Protein AF-0000000067927092 (afdb_homodimer)

Secondary structure (DSSP, 8-state):
--EEEEEEEEE-STTHHHHHHHHGGGGGGGGGG-EEEE-SS-EEEES-HHHHHHHHHHHHHHHHTT-S-EEEEEEEEE--TTS---GGG--SSSS-----HHHHHHHHHHHHHHSPP-S-EEEEEEEEEEES-TTHHHHHHHHHHHHHHSS-EEEEETTEEEEEEEHHHHHHHHHHHHHHSS-TTSEEEEEEEEEES-SS--/--EEEEEEEEE-STTHHHHHHHHGGGGGGGGGG-EEEE-SS-EEEES-HHHHHHHHHHHHHHHHTT-S-EEEEEEEEE--TTS---GGG--SSSS-----HHHHHHHHHHHHHHSPP-S-EEEEEEEEEEES-TTHHHHHHHHHHHHHHSS-EEEEETTEEEEEEEHHHHHHHHHHHHHHSS-TTSEEEEEEEEEES-SS--

Foldseek 3Di:
DKKKKWKDKDFPDPVVVCLQVQLQVLLVVLPVLWDWDDDDGTIMTIAALVSHLSSQLSSQLSSCVVLTKMKMKMKIKDLDVVDDDDPSHDDPLFQDDQDPLVVLLVVLLVQLVPFDFPPFKKKKKKAKDADDDPCQVVLVVSLVVSLVNLVFFDADDVRITMGIDGSRSVSSSVSSNQRRGYDRNTMMMMIMMMIGNDPPDD/DWKKKWKDKDFPDPVVVCLQVQLQVLLVVVPVLWDWDDDPGTIMTIAALVSHLSNQLSSQLSSCVVLTKMKMKMKIKDLDVVDDDDPSHDDPLFQDDDDPLVVLLVVLLVQLVPFDFPPFKKKKKKAKDADDDPCQVVLVVSLVVSLVNLVFFDADDVRITMGIDGSRSVSSSVSSNQRRGYHRNTMMMMIMMMIGNDPPDD

Nearest PDB structures (foldseek):
  1sbr-assembly1_A  TM=8.339E-01  e=2.655E-17  Bacillus subtilis
  1s99-assembly1_A  TM=8.347E-01  e=4.820E-17  Bacillus subtilis
  1s99-assembly1_B  TM=8.500E-01  e=1.046E-16  Bacillus subtilis
  1s7h-assembly2_D  TM=8.290E-01  e=5.116E-17  Bacillus subtilis
  1s7h-assembly1_B  TM=8.425E-01  e=2.016E-16  Bacillus subtilis

Solvent-accessible surface area (backbone atoms only — not comparable to full-atom values): 20952 Å² total; per-residue (Å²): 88,28,30,34,30,38,35,37,76,49,39,33,24,71,60,29,66,60,43,52,61,67,12,53,65,48,38,58,91,44,52,93,56,39,49,77,49,73,62,91,76,36,32,37,40,34,14,19,67,88,51,49,40,56,38,52,45,41,27,48,53,48,36,39,67,73,61,42,31,26,35,41,40,33,45,33,40,29,31,48,86,91,48,68,71,39,83,64,15,58,50,82,71,47,55,52,77,89,64,59,66,71,56,45,42,51,52,40,44,50,54,25,72,67,42,63,79,67,86,39,66,30,42,31,39,36,33,79,46,74,47,94,56,93,64,47,62,61,33,51,52,50,42,50,55,40,41,69,67,55,78,28,53,68,46,83,48,90,86,31,37,33,33,39,41,39,43,32,38,49,42,38,45,53,44,38,51,65,50,66,39,53,60,56,82,29,30,39,36,36,44,37,40,37,38,27,57,60,83,65,80,127,90,28,29,34,31,39,34,36,79,48,40,32,24,71,59,29,65,57,44,52,60,67,12,53,64,50,37,57,92,44,51,91,56,37,48,77,48,75,62,93,78,36,31,37,40,35,14,20,66,89,52,48,38,58,38,52,43,42,28,48,54,48,36,38,68,72,60,41,31,26,34,42,40,34,45,33,41,29,31,48,86,90,48,68,70,39,81,63,17,60,51,83,71,48,56,52,77,90,63,59,65,71,57,45,41,51,52,40,46,51,53,25,71,67,42,62,80,66,85,40,65,30,40,34,38,36,34,80,46,73,47,95,57,93,66,49,61,61,33,51,51,50,41,50,55,40,41,69,68,57,78,27,54,67,47,84,48,90,86,32,37,32,33,39,42,41,42,32,38,50,40,41,46,53,45,38,49,64,50,65,39,53,60,55,82,30,31,38,37,35,44,38,40,38,38,28,57,61,83,66,80,126

Sequence (404 aa):
MFSGAQISLYPMADDFVGVILGALGALDPYRDRLRIETDDISTLLVGPPEVLFPAMRDLFVAAAKSGNHCVLSAAVSRGCPGEPDDPICRSDEIGGPAIPLEERKAAALSAVHATPSTSQAVAAQFSLYVMGTGDHMDEIYGCIDFLKQSGVFERSKHFCTKLRGDAGAVFATLNEAFCRFGPGAGHVTLDITISANSPTAVMFSGAQISLYPMADDFVGVILGALGALDPYRDRLRIETDDISTLLVGPPEVLFPAMRDLFVAAAKSGNHCVLSAAVSRGCPGEPDDPICRSDEIGGPAIPLEERKAAALSAVHATPSTSQAVAAQFSLYVMGTGDHMDEIYGCIDFLKQSGVFERSKHFCTKLRGDAGAVFATLNEAFCRFGPGAGHVTLDITISANSPTAV

Radius of gyration: 20.02 Å; Cα contacts (8 Å, |Δi|>4): 850; chains: 2; bounding box: 49×54×50 Å

pLDDT: mean 91.64, std 10.28, range [43.06, 98.81]

Organism: Mesorhizobium plurifarium (NCBI:txid69974)

InterPro domains:
  IPR011522 Thiamin/hydroxymethyl pyrimidine-binding YkoF, putative [PF07615] (4-83)
  IPR011522 Thiamin/hydroxymethyl pyrimidine-binding YkoF, putative [PF07615] (122-200)
  IPR015835 Hydroxymethyl pyrimidine (HMP)/thiamine binding protein [PIRSF021331] (1-202)
  IPR029756 MTH1187/YkoF-like [G3DSA:3.30.70.930] (1-81)
  IPR029756 MTH1187/YkoF-like [G3DSA:3.30.70.930] (120-202)
  IPR029756 MTH1187/YkoF-like [SSF89957] (1-200)

Structure (mmCIF, N/CA/C/O backbone):
data_AF-0000000067927092-model_v1
#
loop_
_entity.id
_entity.type
_entity.pdbx_description
1 polymer 'Thiamin/hydroxymethyl pyrimidine-binding YkoF putative domain-containing protein'
#
loop_
_atom_site.group_PDB
_atom_site.id
_atom_site.type_symbol
_atom_site.label_atom_id
_atom_site.label_alt_id
_atom_site.label_comp_id
_atom_site.label_asym_id
_atom_site.label_entity_id
_atom_site.label_seq_id
_atom_site.pdbx_PDB_ins_code
_atom_site.Cartn_x
_atom_site.Cartn_y
_atom_site.Cartn_z
_atom_site.occupancy
_atom_site.B_iso_or_equiv
_atom_site.auth_seq_id
_atom_site.auth_comp_id
_atom_site.auth_asym_id
_atom_site.auth_atom_id
_atom_site.pdbx_PDB_model_num
ATOM 1 N N . MET A 1 1 ? -14.078 -7.996 -17.344 1 87.12 1 MET A N 1
ATOM 2 C CA . MET A 1 1 ? -13.82 -7.262 -16.109 1 87.12 1 MET A CA 1
ATOM 3 C C . MET A 1 1 ? -12.414 -6.684 -16.109 1 87.12 1 MET A C 1
ATOM 5 O O . MET A 1 1 ? -11.453 -7.367 -16.469 1 87.12 1 MET A O 1
ATOM 9 N N . PHE A 1 2 ? -12.297 -5.453 -15.758 1 91.94 2 PHE A N 1
ATOM 10 C CA . PHE A 1 2 ? -11.016 -4.762 -15.766 1 91.94 2 PHE A CA 1
ATOM 11 C C . PHE A 1 2 ? -10.172 -5.164 -14.562 1 91.94 2 PHE A C 1
ATOM 13 O O . PHE A 1 2 ? -10.672 -5.211 -13.438 1 91.94 2 PHE A O 1
ATOM 20 N N . SER A 1 3 ? -8.945 -5.551 -14.812 1 94.5 3 SER A N 1
ATOM 21 C CA . SER A 1 3 ? -8.016 -5.891 -13.742 1 94.5 3 SER A CA 1
ATOM 22 C C . SER A 1 3 ? -6.625 -5.324 -14.016 1 94.5 3 SER A C 1
ATOM 24 O O . SER A 1 3 ? -6.211 -5.219 -15.172 1 94.5 3 SER A O 1
ATOM 26 N N . GLY A 1 4 ? -5.953 -4.945 -12.977 1 96.75 4 GLY A N 1
ATOM 27 C CA . GLY A 1 4 ? -4.617 -4.391 -13.109 1 96.75 4 GLY A CA 1
ATOM 28 C C . GLY A 1 4 ? -3.918 -4.184 -11.781 1 96.75 4 GLY A C 1
ATOM 29 O O . GLY A 1 4 ? -4.43 -4.586 -10.734 1 96.75 4 GLY A O 1
ATOM 30 N N . ALA A 1 5 ? -2.693 -3.676 -11.914 1 97.62 5 ALA A N 1
ATOM 31 C CA . ALA A 1 5 ? -1.873 -3.424 -10.727 1 97.62 5 ALA A CA 1
ATOM 32 C C . ALA A 1 5 ? -1.011 -2.178 -10.914 1 97.62 5 ALA A C 1
ATOM 34 O O . ALA A 1 5 ? -0.451 -1.957 -11.992 1 97.62 5 ALA A O 1
ATOM 35 N N . GLN A 1 6 ? -1.008 -1.251 -9.969 1 97.88 6 GLN A N 1
ATOM 36 C CA . GLN A 1 6 ? 0.059 -0.267 -9.82 1 97.88 6 GLN A CA 1
ATOM 37 C C . GLN A 1 6 ? 1.226 -0.835 -9.016 1 97.88 6 GLN A C 1
ATOM 39 O O . GLN A 1 6 ? 1.066 -1.19 -7.848 1 97.88 6 GLN A O 1
ATOM 44 N N . ILE A 1 7 ? 2.449 -0.925 -9.633 1 98.06 7 ILE A N 1
ATOM 45 C CA . ILE A 1 7 ? 3.543 -1.585 -8.93 1 98.06 7 ILE A CA 1
ATOM 46 C C . ILE A 1 7 ? 4.742 -0.641 -8.836 1 98.06 7 ILE A C 1
ATOM 48 O O . ILE A 1 7 ? 4.926 0.224 -9.695 1 98.06 7 ILE A O 1
ATOM 52 N N . SER A 1 8 ? 5.496 -0.784 -7.812 1 97.56 8 SER A N 1
ATOM 53 C CA . SER A 1 8 ? 6.75 -0.061 -7.613 1 97.56 8 SER A CA 1
ATOM 54 C C . SER A 1 8 ? 7.82 -0.962 -7.004 1 97.56 8 SER A C 1
ATOM 56 O O . SER A 1 8 ? 7.516 -1.811 -6.164 1 97.56 8 SER A O 1
ATOM 58 N N . LEU A 1 9 ? 9.008 -0.833 -7.441 1 97.75 9 LEU A N 1
ATOM 59 C CA . LEU A 1 9 ? 10.18 -1.507 -6.887 1 97.75 9 LEU A CA 1
ATOM 60 C C . LEU A 1 9 ? 11.07 -0.522 -6.137 1 97.75 9 LEU A C 1
ATOM 62 O O . LEU A 1 9 ? 11.336 0.577 -6.625 1 97.75 9 LEU A O 1
ATOM 66 N N . TYR A 1 10 ? 11.477 -0.947 -4.961 1 98 10 TYR A N 1
ATOM 67 C CA . TYR A 1 10 ? 12.344 -0.109 -4.137 1 98 10 TYR A CA 1
ATOM 68 C C . TYR A 1 10 ? 13.609 -0.861 -3.734 1 98 10 TYR A C 1
ATOM 70 O O . TYR A 1 10 ? 13.68 -1.413 -2.635 1 98 10 TYR A O 1
ATOM 78 N N . PRO A 1 11 ? 14.562 -0.917 -4.602 1 97.88 11 PRO A N 1
ATOM 79 C CA . PRO A 1 11 ? 15.867 -1.441 -4.184 1 97.88 11 PRO A CA 1
ATOM 80 C C . PRO A 1 11 ? 16.625 -0.472 -3.285 1 97.88 11 PRO A C 1
ATOM 82 O O . PRO A 1 11 ? 16.844 0.684 -3.658 1 97.88 11 PRO A O 1
ATOM 85 N N . MET A 1 12 ? 16.984 -0.94 -2.137 1 97.69 12 MET A N 1
ATOM 86 C CA . MET A 1 12 ? 17.781 -0.126 -1.232 1 97.69 12 MET A CA 1
ATOM 87 C C . MET A 1 12 ? 19.266 -0.176 -1.625 1 97.69 12 MET A C 1
ATOM 89 O O . MET A 1 12 ? 20.062 -0.87 -0.987 1 97.69 12 MET A O 1
ATOM 93 N N . ALA A 1 13 ? 19.594 0.58 -2.615 1 97.5 13 ALA A N 1
ATOM 94 C CA . ALA A 1 13 ? 20.922 0.646 -3.209 1 97.5 13 ALA A CA 1
ATOM 95 C C . ALA A 1 13 ? 21.172 2.006 -3.857 1 97.5 13 ALA A C 1
ATOM 97 O O . ALA A 1 13 ? 20.234 2.635 -4.363 1 97.5 13 ALA A O 1
ATOM 98 N N . ASP A 1 14 ? 22.391 2.428 -3.844 1 96.62 14 ASP A N 1
ATOM 99 C CA . ASP A 1 14 ? 22.734 3.639 -4.574 1 96.62 14 ASP A CA 1
ATOM 100 C C . ASP A 1 14 ? 22.406 3.496 -6.062 1 96.62 14 ASP A C 1
ATOM 102 O O . ASP A 1 14 ? 21.953 4.449 -6.695 1 96.62 14 ASP A O 1
ATOM 106 N N . ASP A 1 15 ? 22.656 2.346 -6.625 1 96.62 15 ASP A N 1
ATOM 107 C CA . ASP A 1 15 ? 22.375 2.092 -8.031 1 96.62 15 ASP A CA 1
ATOM 108 C C . ASP A 1 15 ? 21 1.461 -8.211 1 96.62 15 ASP A C 1
ATOM 110 O O . ASP A 1 15 ? 20.844 0.465 -8.922 1 96.62 15 ASP A O 1
ATOM 114 N N . PHE A 1 16 ? 20.031 2.029 -7.516 1 96.38 16 PHE A N 1
ATOM 115 C CA . PHE A 1 16 ? 18.672 1.47 -7.582 1 96.38 16 PHE A CA 1
ATOM 116 C C . PHE A 1 16 ? 18.141 1.529 -9.008 1 96.38 16 PHE A C 1
ATOM 118 O O . PHE A 1 16 ? 17.406 0.638 -9.43 1 96.38 16 PHE A O 1
ATOM 125 N N . VAL A 1 17 ? 18.5 2.553 -9.797 1 95.56 17 VAL A N 1
ATOM 126 C CA . VAL A 1 17 ? 18.031 2.662 -11.18 1 95.56 17 VAL A CA 1
ATOM 127 C C . VAL A 1 17 ? 18.531 1.466 -11.984 1 95.56 17 VAL A C 1
ATOM 129 O O . VAL A 1 17 ? 17.766 0.85 -12.727 1 95.56 17 VAL A O 1
ATOM 132 N N . GLY A 1 18 ? 19.844 1.162 -11.836 1 95.94 18 GLY A N 1
ATOM 133 C CA . GLY A 1 18 ? 20.391 0.002 -12.508 1 95.94 18 GLY A CA 1
ATOM 134 C C . GLY A 1 18 ? 19.703 -1.297 -12.125 1 95.94 18 GLY A C 1
ATOM 135 O O . GLY A 1 18 ? 19.453 -2.145 -12.984 1 95.94 18 GLY A O 1
ATOM 136 N N . VAL A 1 19 ? 19.406 -1.455 -10.828 1 96.88 19 VAL A N 1
ATOM 137 C CA . VAL A 1 19 ? 18.719 -2.654 -10.352 1 96.88 19 VAL A CA 1
ATOM 138 C C . VAL A 1 19 ? 17.359 -2.773 -11.016 1 96.88 19 VAL A C 1
ATOM 140 O O . VAL A 1 19 ? 16.984 -3.844 -11.508 1 96.88 19 VAL A O 1
ATOM 143 N N . ILE A 1 20 ? 16.609 -1.69 -11.07 1 96.12 20 ILE A N 1
ATOM 144 C CA . ILE A 1 20 ? 15.258 -1.687 -11.625 1 96.12 20 ILE A CA 1
ATOM 145 C C . ILE A 1 20 ? 15.32 -1.98 -13.125 1 96.12 20 ILE A C 1
ATOM 147 O O . ILE A 1 20 ? 14.617 -2.869 -13.617 1 96.12 20 ILE A O 1
ATOM 151 N N . LEU A 1 21 ? 16.156 -1.245 -13.828 1 94.94 21 LEU A N 1
ATOM 152 C CA . LEU A 1 21 ? 16.266 -1.433 -15.273 1 94.94 21 LEU A CA 1
ATOM 153 C C . LEU A 1 21 ? 16.719 -2.852 -15.609 1 94.94 21 LEU A C 1
ATOM 155 O O . LEU A 1 21 ? 16.25 -3.447 -16.578 1 94.94 21 LEU A O 1
ATOM 159 N N . GLY A 1 22 ? 17.609 -3.357 -14.828 1 95.38 22 GLY A N 1
ATOM 160 C CA . GLY A 1 22 ? 18.094 -4.715 -15.039 1 95.38 22 GLY A CA 1
ATOM 161 C C . GLY A 1 22 ? 17.016 -5.766 -14.859 1 95.38 22 GLY A C 1
ATOM 162 O O . GLY A 1 22 ? 17.094 -6.852 -15.438 1 95.38 22 GLY A O 1
ATOM 163 N N . ALA A 1 23 ? 16.031 -5.461 -14.078 1 97 23 ALA A N 1
ATOM 164 C CA . ALA A 1 23 ? 14.977 -6.422 -13.773 1 97 23 ALA A CA 1
ATOM 165 C C . ALA A 1 23 ? 13.859 -6.355 -14.805 1 97 23 ALA A C 1
ATOM 167 O O . ALA A 1 23 ? 13.039 -7.277 -14.906 1 97 23 ALA A O 1
ATOM 168 N N . LEU A 1 24 ? 13.781 -5.285 -15.594 1 95.19 24 LEU A N 1
ATOM 169 C CA . LEU A 1 24 ? 12.648 -5.027 -16.469 1 95.19 24 LEU A CA 1
ATOM 170 C C . LEU A 1 24 ? 12.547 -6.094 -17.547 1 95.19 24 LEU A C 1
ATOM 172 O O . LEU A 1 24 ? 11.461 -6.344 -18.078 1 95.19 24 LEU A O 1
ATOM 176 N N . GLY A 1 25 ? 13.648 -6.719 -17.906 1 95.44 25 GLY A N 1
ATOM 177 C CA . GLY A 1 25 ? 13.633 -7.789 -18.891 1 95.44 25 GLY A CA 1
ATOM 178 C C . GLY A 1 25 ? 12.766 -8.961 -18.484 1 95.44 25 GLY A C 1
ATOM 179 O O . GLY A 1 25 ? 12.312 -9.727 -19.328 1 95.44 25 GLY A O 1
ATOM 180 N N . ALA A 1 26 ? 12.555 -9.133 -17.203 1 97.06 26 ALA A N 1
ATOM 181 C CA . ALA A 1 26 ? 11.727 -10.219 -16.688 1 97.06 26 ALA A CA 1
ATOM 182 C C . ALA A 1 26 ? 10.281 -10.07 -17.125 1 97.06 26 ALA A C 1
ATOM 184 O O . ALA A 1 26 ? 9.5 -11.023 -17.062 1 97.06 26 ALA A O 1
ATOM 185 N N . LEU A 1 27 ? 9.852 -8.898 -17.594 1 97.12 27 LEU A N 1
ATOM 186 C CA . LEU A 1 27 ? 8.484 -8.656 -18.047 1 97.12 27 LEU A CA 1
ATOM 187 C C . LEU A 1 27 ? 8.328 -9.016 -19.516 1 97.12 27 LEU A C 1
ATOM 189 O O . LEU A 1 27 ? 7.211 -9.07 -20.031 1 97.12 27 LEU A O 1
ATOM 193 N N . ASP A 1 28 ? 9.391 -9.297 -20.188 1 97 28 ASP A N 1
ATOM 194 C CA . ASP A 1 28 ? 9.375 -9.5 -21.641 1 97 28 ASP A CA 1
ATOM 195 C C . ASP A 1 28 ? 8.406 -10.609 -22.031 1 97 28 ASP A C 1
ATOM 197 O O . ASP A 1 28 ? 7.609 -10.453 -22.953 1 97 28 ASP A O 1
ATOM 201 N N . PRO A 1 29 ? 8.391 -11.742 -21.312 1 97.06 29 PRO A N 1
ATOM 202 C CA . PRO A 1 29 ? 7.496 -12.836 -21.703 1 97.06 29 PRO A CA 1
ATOM 203 C C . PRO A 1 29 ? 6.023 -12.453 -21.594 1 97.06 29 PRO A C 1
ATOM 205 O O . PRO A 1 29 ? 5.156 -13.148 -22.141 1 97.06 29 PRO A O 1
ATOM 208 N N . TYR A 1 30 ? 5.746 -11.336 -20.875 1 97 30 TYR A N 1
ATOM 209 C CA . TYR A 1 30 ? 4.363 -10.992 -20.562 1 97 30 TYR A CA 1
ATOM 210 C C . TYR A 1 30 ? 3.902 -9.805 -21.406 1 97 30 TYR A C 1
ATOM 212 O O . TYR A 1 30 ? 2.727 -9.43 -21.359 1 97 30 TYR A O 1
ATOM 220 N N . ARG A 1 31 ? 4.75 -9.164 -22.156 1 95.19 31 ARG A N 1
ATOM 221 C CA . ARG A 1 31 ? 4.512 -7.863 -22.766 1 95.19 31 ARG A CA 1
ATOM 222 C C . ARG A 1 31 ? 3.34 -7.922 -23.734 1 95.19 31 ARG A C 1
ATOM 224 O O . ARG A 1 31 ? 2.625 -6.934 -23.922 1 95.19 31 ARG A O 1
ATOM 231 N N . ASP A 1 32 ? 3.072 -9.055 -24.375 1 94.81 32 ASP A N 1
ATOM 232 C CA . ASP A 1 32 ? 1.99 -9.172 -25.344 1 94.81 32 ASP A CA 1
ATOM 233 C C . ASP A 1 32 ? 0.645 -9.367 -24.656 1 94.81 32 ASP A C 1
ATOM 235 O O . ASP A 1 32 ? -0.406 -9.297 -25.297 1 94.81 32 ASP A O 1
ATOM 239 N N . ARG A 1 33 ? 0.662 -9.5 -23.391 1 96.31 33 ARG A N 1
ATOM 240 C CA . ARG A 1 33 ? -0.569 -9.781 -22.656 1 96.31 33 ARG A CA 1
ATOM 241 C C . ARG A 1 33 ? -0.815 -8.734 -21.578 1 96.31 33 ARG A C 1
ATOM 243 O O . ARG A 1 33 ? -1.721 -8.883 -20.75 1 96.31 33 ARG A O 1
ATOM 250 N N . LEU A 1 34 ? 0.045 -7.754 -21.531 1 96.88 34 LEU A N 1
ATOM 251 C CA . LEU A 1 34 ? -0.074 -6.68 -20.547 1 96.88 34 LEU A CA 1
ATOM 252 C C . LEU A 1 34 ? 0.006 -5.312 -21.234 1 96.88 34 LEU A C 1
ATOM 254 O O . LEU A 1 34 ? 0.781 -5.129 -22.172 1 96.88 34 LEU A O 1
ATOM 258 N N . ARG A 1 35 ? -0.804 -4.453 -20.844 1 96.81 35 ARG A N 1
ATOM 259 C CA . ARG A 1 35 ? -0.551 -3.031 -21.062 1 96.81 35 ARG A CA 1
ATOM 260 C C . ARG A 1 35 ? 0.265 -2.441 -19.906 1 96.81 35 ARG A C 1
ATOM 262 O O . ARG A 1 35 ? -0.1 -2.586 -18.75 1 96.81 35 ARG A O 1
ATOM 269 N N . ILE A 1 36 ? 1.366 -1.82 -20.266 1 95.62 36 ILE A N 1
ATOM 270 C CA . ILE A 1 36 ? 2.316 -1.334 -19.281 1 95.62 36 ILE A CA 1
ATOM 271 C C . ILE A 1 36 ? 2.498 0.174 -19.422 1 95.62 36 ILE A C 1
ATOM 273 O O . ILE A 1 36 ? 2.859 0.657 -20.5 1 95.62 36 ILE A O 1
ATOM 277 N N . GLU A 1 37 ?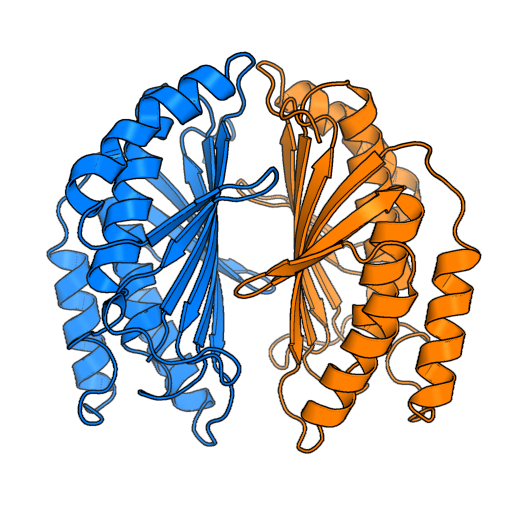 2.26 0.906 -18.375 1 94.69 37 GLU A N 1
ATOM 278 C CA . GLU A 1 37 ? 2.428 2.355 -18.312 1 94.69 37 GLU A CA 1
ATOM 279 C C . GLU A 1 37 ? 3.174 2.781 -17.062 1 94.69 37 GLU A C 1
ATOM 281 O O . GLU A 1 37 ? 2.76 2.449 -15.945 1 94.69 37 GLU A O 1
ATOM 286 N N . THR A 1 38 ? 4.227 3.533 -17.266 1 92.31 38 THR A N 1
ATOM 287 C CA . THR A 1 38 ? 5.062 3.918 -16.141 1 92.31 38 THR A CA 1
ATOM 288 C C . THR A 1 38 ? 5.004 5.426 -15.906 1 92.31 38 THR A C 1
ATOM 290 O O . THR A 1 38 ? 4.988 6.203 -16.859 1 92.31 38 THR A O 1
ATOM 293 N N . ASP A 1 39 ? 4.93 5.879 -14.703 1 91.56 39 ASP A N 1
ATOM 294 C CA . ASP A 1 39 ? 5.121 7.277 -14.328 1 91.56 39 ASP A CA 1
ATOM 295 C C . ASP A 1 39 ? 6.176 7.414 -13.234 1 91.56 39 ASP A C 1
ATOM 297 O O . ASP A 1 39 ? 7.004 6.52 -13.047 1 91.56 39 ASP A O 1
ATOM 301 N N . ASP A 1 40 ? 6.191 8.547 -12.531 1 90.81 40 ASP A N 1
ATOM 302 C CA . ASP A 1 40 ? 7.309 8.836 -11.633 1 90.81 40 ASP A CA 1
ATOM 303 C C . ASP A 1 40 ? 7.121 8.148 -10.281 1 90.81 40 ASP A C 1
ATOM 305 O O . ASP A 1 40 ? 8.023 8.164 -9.445 1 90.81 40 ASP A O 1
ATOM 309 N N . ILE A 1 41 ? 5.992 7.488 -10.047 1 92.31 41 ILE A N 1
ATOM 310 C CA . ILE A 1 41 ? 5.77 6.852 -8.75 1 92.31 41 ILE A CA 1
ATOM 311 C C . ILE A 1 41 ? 5.641 5.34 -8.93 1 92.31 41 ILE A C 1
ATOM 313 O O . ILE A 1 41 ? 6.105 4.566 -8.094 1 92.31 41 ILE A O 1
ATOM 317 N N . SER A 1 42 ? 4.93 4.961 -10.008 1 95.19 42 SER A N 1
ATOM 318 C CA . SER A 1 42 ? 4.621 3.543 -10.141 1 95.19 42 SER A CA 1
ATOM 319 C C . SER A 1 42 ? 4.461 3.154 -11.609 1 95.19 42 SER A C 1
ATOM 321 O O . SER A 1 42 ? 4.492 4.012 -12.492 1 95.19 42 SER A O 1
ATOM 323 N N . THR A 1 43 ? 4.41 1.93 -11.93 1 95.56 43 THR A N 1
ATOM 324 C CA . THR A 1 43 ? 4.109 1.332 -13.227 1 95.56 43 THR A CA 1
ATOM 325 C C . THR A 1 43 ? 2.766 0.609 -13.188 1 95.56 43 THR A C 1
ATOM 327 O O . THR A 1 43 ? 2.535 -0.239 -12.328 1 95.56 43 THR A O 1
ATOM 330 N N . LEU A 1 44 ? 1.93 0.974 -14.055 1 97 44 LEU A N 1
ATOM 331 C CA . LEU A 1 44 ? 0.64 0.31 -14.211 1 97 44 LEU A CA 1
ATOM 332 C C . LEU A 1 44 ? 0.762 -0.917 -15.109 1 97 44 LEU A C 1
ATOM 334 O O . LEU A 1 44 ? 1.297 -0.831 -16.219 1 97 44 LEU A O 1
ATOM 338 N N . LEU A 1 45 ? 0.351 -2.064 -14.641 1 97.75 45 LEU A N 1
ATOM 339 C CA . LEU A 1 45 ? 0.152 -3.283 -15.422 1 97.75 45 LEU A CA 1
ATOM 340 C C . LEU A 1 45 ? -1.333 -3.596 -15.57 1 97.75 45 LEU A C 1
ATOM 342 O O . LEU A 1 45 ? -2.055 -3.688 -14.57 1 97.75 45 LEU A O 1
ATOM 346 N N . VAL A 1 46 ? -1.819 -3.697 -16.781 1 97.31 46 VAL A N 1
ATOM 347 C CA . VAL A 1 46 ? -3.207 -4.07 -17.031 1 97.31 46 VAL A CA 1
ATOM 348 C C . VAL A 1 46 ? -3.256 -5.41 -17.766 1 97.31 46 VAL A C 1
ATOM 350 O O . VAL A 1 46 ? -2.59 -5.594 -18.781 1 97.31 46 VAL A O 1
ATOM 353 N N . GLY A 1 47 ? -3.922 -6.289 -17.281 1 96.5 47 GLY A N 1
ATOM 354 C CA . GLY A 1 47 ? -4.066 -7.633 -17.828 1 96.5 47 GLY A CA 1
ATOM 355 C C . GLY A 1 47 ? -4.777 -8.586 -16.891 1 96.5 47 GLY A C 1
ATOM 356 O O . GLY A 1 47 ? -5.23 -8.18 -15.812 1 96.5 47 GLY A O 1
ATOM 357 N N . PRO A 1 48 ? -4.996 -9.836 -17.297 1 94.38 48 PRO A N 1
ATOM 358 C CA . PRO A 1 48 ? -5.676 -10.797 -16.422 1 94.38 48 PRO A CA 1
ATOM 359 C C . PRO A 1 48 ? -4.82 -11.203 -15.219 1 94.38 48 PRO A C 1
ATOM 361 O O . PRO A 1 48 ? -3.592 -11.242 -15.312 1 94.38 48 PRO A O 1
ATOM 364 N N . PRO A 1 49 ? -5.484 -11.57 -14.094 1 91.94 49 PRO A N 1
ATOM 365 C CA . PRO A 1 49 ? -4.75 -11.891 -12.867 1 91.94 49 PRO A CA 1
ATOM 366 C C . PRO A 1 49 ? -3.725 -13 -13.07 1 91.94 49 PRO A C 1
ATOM 368 O O . PRO A 1 49 ? -2.643 -12.961 -12.477 1 91.94 49 PRO A O 1
ATOM 371 N N . GLU A 1 50 ? -4.023 -14 -13.898 1 89.81 50 GLU A N 1
ATOM 372 C CA . GLU A 1 50 ? -3.115 -15.125 -14.094 1 89.81 50 GLU A CA 1
ATOM 373 C C . GLU A 1 50 ? -1.85 -14.695 -14.828 1 89.81 50 GLU A C 1
ATOM 375 O O . GLU A 1 50 ? -0.871 -15.445 -14.883 1 89.81 50 GLU A O 1
ATOM 380 N N . VAL A 1 51 ? -1.855 -13.461 -15.359 1 95.75 51 VAL A N 1
ATOM 381 C CA . VAL A 1 51 ? -0.666 -12.891 -15.984 1 95.75 51 VAL A CA 1
ATOM 382 C C . VAL A 1 51 ? -0.024 -11.875 -15.047 1 95.75 51 VAL A C 1
ATOM 384 O O . VAL A 1 51 ? 1.202 -11.812 -14.93 1 95.75 51 VAL A O 1
ATOM 387 N N . LEU A 1 52 ? -0.845 -11.117 -14.344 1 97.19 52 LEU A N 1
ATOM 388 C CA . LEU A 1 52 ? -0.384 -10.039 -13.469 1 97.19 52 LEU A CA 1
ATOM 389 C C . LEU A 1 52 ? 0.546 -10.578 -12.391 1 97.19 52 LEU A C 1
ATOM 391 O O . LEU A 1 52 ? 1.653 -10.062 -12.203 1 97.19 52 LEU A O 1
ATOM 395 N N . PHE A 1 53 ? 0.161 -11.602 -11.703 1 97.88 53 PHE A N 1
ATOM 396 C CA . PHE A 1 53 ? 0.882 -12.062 -10.523 1 97.88 53 PHE A CA 1
ATOM 397 C C . PHE A 1 53 ? 2.188 -12.742 -10.914 1 97.88 53 PHE A C 1
ATOM 399 O O . PHE A 1 53 ? 3.24 -12.453 -10.336 1 97.88 53 PHE A O 1
ATOM 406 N N . PRO A 1 54 ? 2.197 -13.641 -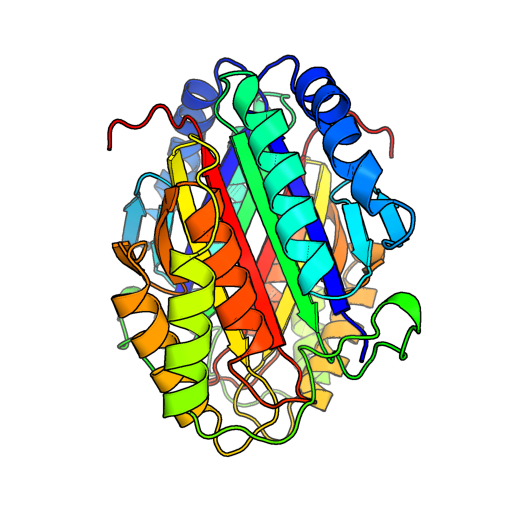11.977 1 97.81 54 PRO A N 1
ATOM 407 C CA . PRO A 1 54 ? 3.486 -14.172 -12.43 1 97.81 54 PRO A CA 1
ATOM 408 C C . PRO A 1 54 ? 4.43 -13.07 -12.922 1 97.81 54 PRO A C 1
ATOM 410 O O . PRO A 1 54 ? 5.637 -13.141 -12.68 1 97.81 54 PRO A O 1
ATOM 413 N N . ALA A 1 55 ? 3.904 -12.07 -13.609 1 98.44 55 ALA A N 1
ATOM 414 C CA . ALA A 1 55 ? 4.734 -10.969 -14.094 1 98.44 55 ALA A CA 1
ATOM 415 C C . ALA A 1 55 ? 5.371 -10.211 -12.93 1 98.44 55 ALA A C 1
ATOM 417 O O . ALA A 1 55 ? 6.57 -9.938 -12.945 1 98.44 55 ALA A O 1
ATOM 418 N N . MET A 1 56 ? 4.59 -9.898 -11.938 1 98.69 56 MET A N 1
ATOM 419 C CA . MET A 1 56 ? 5.094 -9.211 -10.75 1 98.69 56 MET A CA 1
ATOM 420 C C . MET A 1 56 ? 6.141 -10.062 -10.039 1 98.69 56 MET A C 1
ATOM 422 O O . MET A 1 56 ? 7.176 -9.547 -9.617 1 98.69 56 MET A O 1
ATOM 426 N N . ARG A 1 57 ? 5.832 -11.359 -9.906 1 98.69 57 ARG A N 1
ATOM 427 C CA . ARG A 1 57 ? 6.762 -12.289 -9.266 1 98.69 57 ARG A CA 1
ATOM 428 C C . ARG A 1 57 ? 8.109 -12.281 -9.977 1 98.69 57 ARG A C 1
ATOM 430 O O . ARG A 1 57 ? 9.148 -12.094 -9.344 1 98.69 57 ARG A O 1
ATOM 437 N N . ASP A 1 58 ? 8.062 -12.5 -11.258 1 98.62 58 ASP A N 1
ATOM 438 C CA . ASP A 1 58 ? 9.297 -12.617 -12.023 1 98.62 58 ASP A CA 1
ATOM 439 C C . ASP A 1 58 ? 10.094 -11.312 -11.992 1 98.62 58 ASP A C 1
ATOM 441 O O . ASP A 1 58 ? 11.32 -11.336 -11.883 1 98.62 58 ASP A O 1
ATOM 445 N N . LEU A 1 59 ? 9.391 -10.172 -12.109 1 98.56 59 LEU A N 1
ATOM 446 C CA . LEU A 1 59 ? 10.039 -8.875 -11.992 1 98.56 59 LEU A CA 1
ATOM 447 C C . LEU A 1 59 ? 10.742 -8.734 -10.648 1 98.56 59 LEU A C 1
ATOM 449 O O . LEU A 1 59 ? 11.914 -8.336 -10.586 1 98.56 59 LEU A O 1
ATOM 453 N N . PHE A 1 60 ? 10.07 -9.102 -9.633 1 98.81 60 PHE A N 1
ATOM 454 C CA . PHE A 1 60 ? 10.586 -8.938 -8.273 1 98.81 60 PHE A CA 1
ATOM 455 C C . PHE A 1 60 ? 11.766 -9.875 -8.031 1 98.81 60 PHE A C 1
ATOM 457 O O . PHE A 1 60 ? 12.781 -9.461 -7.465 1 98.81 60 PHE A O 1
ATOM 464 N N . VAL A 1 61 ? 11.586 -11.109 -8.383 1 98.75 61 VAL A N 1
ATOM 465 C CA . VAL A 1 61 ? 12.641 -12.094 -8.18 1 98.75 61 VAL A CA 1
ATOM 466 C C . VAL A 1 61 ? 13.891 -11.672 -8.953 1 98.75 61 VAL A C 1
ATOM 468 O O . VAL A 1 61 ? 15.016 -11.805 -8.453 1 98.75 61 VAL A O 1
ATOM 471 N N . ALA A 1 62 ? 13.734 -11.164 -10.141 1 98.56 62 ALA A N 1
ATOM 472 C CA . ALA A 1 62 ? 14.867 -10.664 -10.922 1 98.56 62 ALA A CA 1
ATOM 473 C C . ALA A 1 62 ? 15.578 -9.531 -10.195 1 98.56 62 ALA A C 1
ATOM 475 O O . ALA A 1 62 ? 16.812 -9.492 -10.133 1 98.56 62 ALA A O 1
ATOM 476 N N . ALA A 1 63 ? 14.82 -8.57 -9.656 1 98.31 63 ALA A N 1
ATOM 477 C CA . ALA A 1 63 ? 15.406 -7.465 -8.906 1 98.31 63 ALA A CA 1
ATOM 478 C C . ALA A 1 63 ? 16.125 -7.969 -7.66 1 98.31 63 ALA A C 1
ATOM 480 O O . ALA A 1 63 ? 17.219 -7.492 -7.328 1 98.31 63 ALA A O 1
ATOM 481 N N . ALA A 1 64 ? 15.539 -8.953 -7.004 1 98.12 64 ALA A N 1
ATOM 482 C CA . ALA A 1 64 ? 16.078 -9.484 -5.758 1 98.12 64 ALA A CA 1
ATOM 483 C C . ALA A 1 64 ? 17.406 -10.195 -5.992 1 98.12 64 ALA A C 1
ATOM 485 O O . ALA A 1 64 ? 18.203 -10.336 -5.07 1 98.12 64 ALA A O 1
ATOM 486 N N . LYS A 1 65 ? 17.641 -10.625 -7.176 1 96.69 65 LYS A N 1
ATOM 487 C CA . LYS A 1 65 ? 18.875 -11.328 -7.504 1 96.69 65 LYS A CA 1
ATOM 488 C C . LYS A 1 65 ? 20.094 -10.414 -7.355 1 96.69 65 LYS A C 1
ATOM 490 O O . LYS A 1 65 ? 21.219 -10.883 -7.273 1 96.69 65 LYS A O 1
ATOM 495 N N . SER A 1 66 ? 19.875 -9.125 -7.352 1 95.44 66 SER A N 1
ATOM 496 C CA . SER A 1 66 ? 20.953 -8.18 -7.129 1 95.44 66 SER A CA 1
ATOM 497 C C . SER A 1 66 ? 21.609 -8.391 -5.762 1 95.44 66 SER A C 1
ATOM 499 O O . SER A 1 66 ? 22.734 -7.945 -5.527 1 95.44 66 SER A O 1
ATOM 501 N N . GLY A 1 67 ? 20.844 -8.945 -4.828 1 96.38 67 GLY A N 1
ATOM 502 C CA . GLY A 1 67 ? 21.312 -9.164 -3.471 1 96.38 67 GLY A CA 1
ATOM 503 C C . GLY A 1 67 ? 20.984 -8.016 -2.533 1 96.38 67 GLY A C 1
ATOM 504 O O . GLY A 1 67 ? 21.109 -8.148 -1.314 1 96.38 67 GLY A O 1
ATOM 505 N N . ASN A 1 68 ? 20.609 -6.875 -3.057 1 96.56 68 ASN A N 1
ATOM 506 C CA . ASN A 1 68 ? 20.219 -5.727 -2.244 1 96.56 68 ASN A CA 1
ATOM 507 C C . ASN A 1 68 ? 18.844 -5.93 -1.617 1 96.56 68 ASN A C 1
ATOM 509 O O . ASN A 1 68 ? 17.984 -6.605 -2.193 1 96.56 68 ASN A O 1
ATOM 513 N N . HIS A 1 69 ? 18.672 -5.375 -0.383 1 97.5 69 HIS A N 1
ATOM 514 C CA . HIS A 1 69 ? 17.312 -5.305 0.125 1 97.5 69 HIS A CA 1
ATOM 515 C C . HIS A 1 69 ? 16.375 -4.648 -0.889 1 97.5 69 HIS A C 1
ATOM 517 O O . HIS A 1 69 ? 16.656 -3.557 -1.385 1 97.5 69 HIS A O 1
ATOM 523 N N . CYS A 1 70 ? 15.359 -5.352 -1.222 1 97.88 70 CYS A N 1
ATOM 524 C CA . CYS A 1 70 ? 14.422 -4.906 -2.252 1 97.88 70 CYS A CA 1
ATOM 525 C C . CYS A 1 70 ? 12.984 -5.145 -1.819 1 97.88 70 CYS A C 1
ATOM 527 O O . CYS A 1 70 ? 12.672 -6.168 -1.209 1 97.88 70 CYS A O 1
ATOM 529 N N . VAL A 1 71 ? 12.125 -4.164 -2.133 1 98.56 71 VAL A N 1
ATOM 530 C CA . VAL A 1 71 ? 10.711 -4.273 -1.792 1 98.56 71 VAL A CA 1
ATOM 531 C C . VAL A 1 71 ? 9.859 -4.023 -3.035 1 98.56 71 VAL A C 1
ATOM 533 O O . VAL A 1 71 ? 10.164 -3.133 -3.83 1 98.56 71 VAL A O 1
ATOM 536 N N . LEU A 1 72 ? 8.867 -4.836 -3.26 1 98.69 72 LEU A N 1
ATOM 537 C CA . LEU A 1 72 ? 7.812 -4.582 -4.234 1 98.69 72 LEU A CA 1
ATOM 538 C C . LEU A 1 72 ? 6.523 -4.168 -3.535 1 98.69 72 LEU A C 1
ATOM 540 O O . LEU A 1 72 ? 6.043 -4.867 -2.639 1 98.69 72 LEU A O 1
ATOM 544 N N . SER A 1 73 ? 6.027 -3.021 -3.824 1 98.44 73 SER A N 1
ATOM 545 C CA . SER A 1 73 ? 4.711 -2.551 -3.408 1 98.44 73 SER A CA 1
ATOM 546 C C . SER A 1 73 ? 3.719 -2.588 -4.566 1 98.44 73 SER A C 1
ATOM 548 O O . SER A 1 73 ? 4.043 -2.182 -5.684 1 98.44 73 SER A O 1
ATOM 550 N N . ALA A 1 74 ? 2.533 -3.08 -4.312 1 98.31 74 ALA A N 1
ATOM 551 C CA . ALA A 1 74 ? 1.564 -3.209 -5.398 1 98.31 74 ALA A CA 1
ATOM 552 C C . ALA A 1 74 ? 0.143 -2.973 -4.895 1 98.31 74 ALA A C 1
ATOM 554 O O . ALA A 1 74 ? -0.222 -3.428 -3.809 1 98.31 74 ALA A O 1
ATOM 555 N N . ALA A 1 75 ? -0.622 -2.201 -5.613 1 97.75 75 ALA A N 1
ATOM 556 C CA . ALA A 1 75 ? -2.076 -2.135 -5.504 1 97.75 75 ALA A CA 1
ATOM 557 C C . ALA A 1 75 ? -2.748 -2.865 -6.664 1 97.75 75 ALA A C 1
ATOM 559 O O . ALA A 1 75 ? -2.703 -2.404 -7.805 1 97.75 75 ALA A O 1
ATOM 560 N N . VAL A 1 76 ? -3.365 -3.973 -6.379 1 97.06 76 VAL A N 1
ATOM 561 C CA . VAL A 1 76 ? -4.02 -4.789 -7.395 1 97.06 76 VAL A CA 1
ATOM 562 C C . VAL A 1 76 ? -5.535 -4.66 -7.266 1 97.06 76 VAL A C 1
ATOM 564 O O . VAL A 1 76 ? -6.07 -4.633 -6.156 1 97.06 76 VAL A O 1
ATOM 567 N N . SER A 1 77 ? -6.188 -4.582 -8.391 1 94.75 77 SER A N 1
ATOM 568 C CA . SER A 1 77 ? -7.633 -4.375 -8.344 1 94.75 77 SER A CA 1
ATOM 569 C C . SER A 1 77 ? -8.328 -5.066 -9.516 1 94.75 77 SER A C 1
ATOM 571 O O . SER A 1 77 ? -7.758 -5.18 -10.602 1 94.75 77 SER A O 1
ATOM 573 N N . ARG A 1 78 ? -9.484 -5.504 -9.258 1 91.69 78 ARG A N 1
ATOM 574 C CA . ARG A 1 78 ? -10.383 -6.012 -10.289 1 91.69 78 ARG A CA 1
ATOM 575 C C . ARG A 1 78 ? -11.82 -5.586 -10.023 1 91.69 78 ARG A C 1
ATOM 577 O O . ARG A 1 78 ? -12.234 -5.457 -8.867 1 91.69 78 ARG A O 1
ATOM 584 N N . GLY A 1 79 ? -12.547 -5.324 -11.109 1 87.31 79 GLY A N 1
ATOM 585 C CA . GLY A 1 79 ? -13.977 -5.066 -11.016 1 87.31 79 GLY A CA 1
ATOM 586 C C . GLY A 1 79 ? -14.297 -3.688 -10.469 1 87.31 79 GLY A C 1
ATOM 587 O O . GLY A 1 79 ? -15.352 -3.486 -9.867 1 87.31 79 GLY A O 1
ATOM 588 N N . CYS A 1 80 ? -13.375 -2.797 -10.594 1 83.5 80 CYS A N 1
ATOM 589 C CA . CYS A 1 80 ? -13.656 -1.426 -10.188 1 83.5 80 CYS A CA 1
ATOM 590 C C . CYS A 1 80 ? -14.781 -0.827 -11.023 1 83.5 80 CYS A C 1
ATOM 592 O O . CYS A 1 80 ? -14.672 -0.759 -12.25 1 83.5 80 CYS A O 1
ATOM 594 N N . PRO A 1 81 ? -15.859 -0.483 -10.469 1 75.56 81 PRO A N 1
ATOM 595 C CA . PRO A 1 81 ? -17.016 0.005 -11.227 1 75.56 81 PRO A CA 1
ATOM 596 C C . PRO A 1 81 ? -16.641 1.126 -12.203 1 75.56 81 PRO A C 1
ATOM 598 O O . PRO A 1 81 ? -17.219 1.211 -13.289 1 75.56 81 PRO A O 1
ATOM 601 N N . GLY A 1 82 ? -15.695 1.967 -11.961 1 76.38 82 GLY A N 1
ATOM 602 C CA . GLY A 1 82 ? -15.375 3.09 -12.828 1 76.38 82 GLY A CA 1
ATOM 603 C C . GLY A 1 82 ? -14.414 2.727 -13.945 1 76.38 82 GLY A C 1
ATOM 604 O O . GLY A 1 82 ? -14.125 3.553 -14.812 1 76.38 82 GLY A O 1
ATOM 605 N N . GLU A 1 83 ? -14.109 1.446 -14.07 1 84.5 83 GLU A N 1
ATOM 606 C CA . GLU A 1 83 ? -13.172 1.002 -15.094 1 84.5 83 GLU A CA 1
ATOM 607 C C . GLU A 1 83 ? -13.883 0.225 -16.203 1 84.5 83 GLU A C 1
ATOM 609 O O . GLU A 1 83 ? -14.531 -0.788 -15.93 1 84.5 83 GLU A O 1
ATOM 614 N N . PRO A 1 84 ? -13.734 0.722 -17.391 1 83 84 PRO A N 1
ATOM 615 C CA . PRO A 1 84 ? -14.359 -0.018 -18.484 1 83 84 PRO A CA 1
ATOM 616 C C . PRO A 1 84 ? -13.688 -1.363 -18.75 1 83 84 PRO A C 1
ATOM 618 O O . PRO A 1 84 ? -12.484 -1.513 -18.516 1 83 84 PRO A O 1
ATOM 621 N N . ASP A 1 85 ? -14.539 -2.258 -19.266 1 84.62 85 ASP A N 1
ATOM 622 C CA . ASP A 1 85 ? -13.977 -3.547 -19.641 1 84.62 85 ASP A CA 1
ATOM 623 C C . ASP A 1 85 ? -12.883 -3.379 -20.703 1 84.62 85 ASP A C 1
ATOM 625 O O . ASP A 1 85 ? -12.969 -2.486 -21.547 1 84.62 85 ASP A O 1
ATOM 629 N N . ASP A 1 86 ? -11.906 -4.148 -20.609 1 90.12 86 ASP A N 1
ATOM 630 C CA . ASP A 1 86 ? -10.797 -4.219 -21.562 1 90.12 86 ASP A CA 1
ATOM 631 C C . ASP A 1 86 ? -10.531 -5.66 -21.984 1 90.12 86 ASP A C 1
ATOM 633 O O . ASP A 1 86 ? -10.25 -6.52 -21.156 1 90.12 86 ASP A O 1
ATOM 637 N N . PRO A 1 87 ? -10.617 -5.922 -23.234 1 90.62 87 PRO A N 1
ATOM 638 C CA . PRO A 1 87 ? -10.422 -7.289 -23.719 1 90.62 87 PRO A CA 1
ATOM 639 C C . PRO A 1 87 ? -9.109 -7.902 -23.25 1 90.62 87 PRO A C 1
ATOM 641 O O . PRO A 1 87 ? -9.008 -9.125 -23.094 1 90.62 87 PRO A O 1
ATOM 644 N N . ILE A 1 88 ? -8.164 -7.09 -22.953 1 93 88 ILE A N 1
ATOM 645 C CA . ILE A 1 88 ? -6.867 -7.613 -22.531 1 93 88 ILE A CA 1
ATOM 646 C C . ILE A 1 88 ? -6.988 -8.25 -21.156 1 93 88 ILE A C 1
ATOM 648 O O . ILE A 1 88 ? -6.129 -9.039 -20.75 1 93 88 ILE A O 1
ATOM 652 N N . CYS A 1 89 ? -8.031 -7.91 -20.438 1 91.81 89 CYS A N 1
ATOM 653 C CA . CYS A 1 89 ? -8.219 -8.391 -19.062 1 91.81 89 CYS A CA 1
ATOM 654 C C . CYS A 1 89 ? -9.07 -9.648 -19.047 1 91.81 89 CYS A C 1
ATOM 656 O O . CYS A 1 89 ? -9.383 -10.172 -17.969 1 91.81 89 CYS A O 1
ATOM 658 N N . ARG A 1 90 ? -9.461 -10.102 -20.125 1 86.19 90 ARG A N 1
ATOM 659 C CA . ARG A 1 90 ? -10.328 -11.273 -20.156 1 86.19 90 ARG A CA 1
ATOM 660 C C . ARG A 1 90 ? -9.68 -12.453 -19.438 1 86.19 90 ARG A C 1
ATOM 662 O O . ARG A 1 90 ? -8.492 -12.727 -19.625 1 86.19 90 ARG A O 1
ATOM 669 N N . SER A 1 91 ? -10.438 -13.023 -18.516 1 82.5 91 SER A N 1
ATOM 670 C CA . SER A 1 91 ? -9.914 -14.117 -17.703 1 82.5 91 SER A CA 1
ATOM 671 C C . SER A 1 91 ? -10.961 -15.211 -17.5 1 82.5 91 SER A C 1
ATOM 673 O O . SER A 1 91 ? -12.148 -14.914 -17.344 1 82.5 91 SER A O 1
ATOM 675 N N . ASP A 1 92 ? -10.445 -16.438 -17.547 1 76.75 92 ASP A N 1
ATOM 676 C CA . ASP A 1 92 ? -11.312 -17.562 -17.203 1 76.75 92 ASP A CA 1
ATOM 677 C C . ASP A 1 92 ? -11.297 -17.828 -15.703 1 76.75 92 ASP A C 1
ATOM 679 O O . ASP A 1 92 ? -12.094 -18.625 -15.195 1 76.75 92 ASP A O 1
ATOM 683 N N . GLU A 1 93 ? -10.398 -17.219 -15.039 1 71.94 93 GLU A N 1
ATOM 684 C CA . GLU A 1 93 ? -10.195 -17.484 -13.617 1 71.94 93 GLU A CA 1
ATOM 685 C C . GLU A 1 93 ? -11.156 -16.656 -12.758 1 71.94 93 GLU A C 1
ATOM 687 O O . GLU A 1 93 ? -11.375 -16.969 -11.594 1 71.94 93 GLU A O 1
ATOM 692 N N . ILE A 1 94 ? -11.555 -15.516 -13.445 1 67.69 94 ILE A N 1
ATOM 693 C CA . ILE A 1 94 ? -12.438 -14.602 -12.727 1 67.69 94 ILE A CA 1
ATOM 694 C C . ILE A 1 94 ? -13.852 -14.695 -13.297 1 67.69 94 ILE A C 1
ATOM 696 O O . ILE A 1 94 ? -14.031 -14.789 -14.508 1 67.69 94 ILE A O 1
ATOM 700 N N . GLY A 1 95 ? -14.922 -14.961 -12.555 1 58.75 95 GLY A N 1
ATOM 701 C CA . GLY A 1 95 ? -16.25 -14.805 -13.117 1 58.75 95 GLY A CA 1
ATOM 702 C C . GLY A 1 95 ? -16.984 -16.125 -13.281 1 58.75 95 GLY A C 1
ATOM 703 O O . GLY A 1 95 ? -18.109 -16.156 -13.805 1 58.75 95 GLY A O 1
ATOM 704 N N . GLY A 1 96 ? -16.234 -17.172 -13.125 1 55.97 96 GLY A N 1
ATOM 705 C CA . GLY A 1 96 ? -16.953 -18.422 -13.352 1 55.97 96 GLY A CA 1
ATOM 706 C C . GLY A 1 96 ? -18.047 -18.672 -12.328 1 55.97 96 GLY A C 1
ATOM 707 O O . GLY A 1 96 ? -18.219 -17.875 -11.391 1 55.97 96 GLY A O 1
ATOM 708 N N . PRO A 1 97 ? -18.891 -19.5 -12.766 1 58.69 97 PRO A N 1
ATOM 709 C CA . PRO A 1 97 ? -19.953 -19.844 -11.828 1 58.69 97 PRO A CA 1
ATOM 710 C C . PRO A 1 97 ? -19.438 -20.047 -10.398 1 58.69 97 PRO A C 1
ATOM 712 O O . PRO A 1 97 ? -18.297 -20.469 -10.195 1 58.69 97 PRO A O 1
ATOM 715 N N . ALA A 1 98 ? -20.281 -19.531 -9.5 1 63.12 98 ALA A N 1
ATOM 716 C CA . ALA A 1 98 ? -19.984 -19.625 -8.07 1 63.12 98 ALA A CA 1
ATOM 717 C C . ALA A 1 98 ? -19.688 -21.078 -7.676 1 63.12 98 ALA A C 1
ATOM 719 O O . ALA A 1 98 ? -20.547 -21.953 -7.824 1 63.12 98 ALA A O 1
ATOM 720 N N . ILE A 1 99 ? -18.438 -21.438 -7.676 1 79.5 99 ILE A N 1
ATOM 721 C CA . ILE A 1 99 ? -17.984 -22.688 -7.07 1 79.5 99 ILE A CA 1
ATOM 722 C C . ILE A 1 99 ? -18.047 -22.578 -5.547 1 79.5 99 ILE A C 1
ATOM 724 O O . ILE A 1 99 ? -17.828 -21.5 -4.984 1 79.5 99 ILE A O 1
ATOM 728 N N . PRO A 1 100 ? -18.625 -23.781 -4.926 1 87.31 100 PRO A N 1
ATOM 729 C CA . PRO A 1 100 ? -18.688 -23.734 -3.463 1 87.31 100 PRO A CA 1
ATOM 730 C C . PRO A 1 100 ? -17.359 -23.344 -2.822 1 87.31 100 PRO A C 1
ATOM 732 O O . PRO A 1 100 ? -16.297 -23.688 -3.34 1 87.31 100 PRO A O 1
ATOM 735 N N . LEU A 1 101 ? -17.438 -22.703 -1.759 1 89.31 101 LEU A N 1
ATOM 736 C CA . LEU A 1 101 ? -16.297 -22.125 -1.058 1 89.31 101 LEU A CA 1
ATOM 737 C C . LEU A 1 101 ? -15.25 -23.203 -0.745 1 89.31 101 LEU A C 1
ATOM 739 O O . LEU A 1 101 ? -14.055 -22.969 -0.919 1 89.31 101 LEU A O 1
ATOM 743 N N . GLU A 1 102 ? -15.711 -24.406 -0.298 1 92.38 102 GLU A N 1
ATOM 744 C CA . GLU A 1 102 ? -14.773 -25.453 0.078 1 92.38 102 GLU A CA 1
ATOM 745 C C . GLU A 1 102 ? -13.977 -25.938 -1.128 1 92.38 102 GLU A C 1
ATOM 747 O O . GLU A 1 102 ? -12.789 -26.25 -1.011 1 92.38 102 GLU A O 1
ATOM 752 N N . GLU A 1 103 ? -14.609 -25.969 -2.219 1 92.88 103 GLU A N 1
ATOM 753 C CA . GLU A 1 103 ? -13.93 -26.375 -3.443 1 92.88 103 GLU A CA 1
ATOM 754 C C . GLU A 1 103 ? -12.953 -25.312 -3.914 1 92.88 103 GLU A C 1
ATOM 756 O O . GLU A 1 103 ? -11.875 -25.625 -4.426 1 92.88 103 GLU A O 1
ATOM 761 N N . ARG A 1 104 ? -13.344 -24.094 -3.791 1 91.94 104 ARG A N 1
ATOM 762 C CA . ARG A 1 104 ? -12.453 -23 -4.145 1 91.94 104 ARG A CA 1
ATOM 763 C C . ARG A 1 104 ? -11.203 -23 -3.277 1 91.94 104 ARG A C 1
ATOM 765 O O . ARG A 1 104 ? -10.094 -22.766 -3.773 1 91.94 104 ARG A O 1
ATOM 772 N N . LYS A 1 105 ? -11.406 -23.266 -1.984 1 94.12 105 LYS A N 1
ATOM 773 C CA . LYS A 1 105 ? -10.266 -23.359 -1.075 1 94.12 105 LYS A CA 1
ATOM 774 C C . LYS A 1 105 ? -9.32 -24.484 -1.495 1 94.12 105 LYS A C 1
ATOM 776 O O . LYS A 1 105 ? -8.102 -24.297 -1.538 1 94.12 105 LYS A O 1
ATOM 781 N N . ALA A 1 106 ? -9.891 -25.625 -1.823 1 95.62 106 ALA A N 1
ATOM 782 C CA . ALA A 1 106 ? -9.086 -26.781 -2.223 1 95.62 106 ALA A CA 1
ATOM 783 C C . ALA A 1 106 ? -8.312 -26.5 -3.51 1 95.62 106 ALA A C 1
ATOM 785 O O . ALA A 1 106 ? -7.141 -26.844 -3.629 1 95.62 106 ALA A O 1
ATOM 786 N N . ALA A 1 107 ? -8.992 -25.891 -4.453 1 93.88 107 ALA A N 1
ATOM 787 C CA . ALA A 1 107 ? -8.352 -25.531 -5.715 1 93.88 107 ALA A CA 1
ATOM 788 C C . ALA A 1 107 ? -7.215 -24.547 -5.492 1 93.88 107 ALA A C 1
ATOM 790 O O . ALA A 1 107 ? -6.152 -24.656 -6.105 1 93.88 107 ALA A O 1
ATOM 791 N N . ALA A 1 108 ? -7.445 -23.594 -4.668 1 95 108 ALA A N 1
ATOM 792 C CA . ALA A 1 108 ? -6.438 -22.578 -4.34 1 95 108 ALA A CA 1
ATOM 793 C C . ALA A 1 108 ? -5.203 -23.234 -3.713 1 95 108 ALA A C 1
ATOM 795 O O . ALA A 1 108 ? -4.074 -22.922 -4.102 1 95 108 ALA A O 1
ATOM 796 N N . LEU A 1 109 ? -5.438 -24.109 -2.736 1 97.62 109 LEU A N 1
ATOM 797 C CA . LEU A 1 109 ? -4.336 -24.797 -2.062 1 97.62 109 LEU A CA 1
ATOM 798 C C . LEU A 1 109 ? -3.535 -25.641 -3.047 1 97.62 109 LEU A C 1
ATOM 800 O O . LEU A 1 109 ? -2.303 -25.641 -3.006 1 97.62 109 LEU A O 1
ATOM 804 N N . SER A 1 110 ? -4.234 -26.297 -3.902 1 97.12 110 SER A N 1
ATOM 805 C CA . SER A 1 110 ? -3.576 -27.109 -4.918 1 97.12 110 SER A CA 1
ATOM 806 C C . SER A 1 110 ? -2.703 -26.25 -5.832 1 97.12 110 SER A C 1
ATOM 808 O O . SER A 1 110 ? -1.583 -26.641 -6.168 1 97.12 110 SER A O 1
ATOM 810 N N . ALA A 1 111 ? -3.221 -25.125 -6.25 1 95.56 111 ALA A N 1
ATOM 811 C CA . ALA A 1 111 ? -2.475 -24.219 -7.113 1 95.56 111 ALA A CA 1
ATOM 812 C C . ALA A 1 111 ? -1.198 -23.734 -6.426 1 95.56 111 ALA A C 1
ATOM 814 O O . ALA A 1 111 ? -0.134 -23.688 -7.051 1 95.56 111 ALA A O 1
ATOM 815 N N . VAL A 1 112 ? -1.255 -23.359 -5.137 1 97.69 112 VAL A N 1
ATOM 816 C CA . VAL A 1 112 ? -0.099 -22.891 -4.379 1 97.69 112 VAL A CA 1
ATOM 817 C C . VAL A 1 112 ? 0.936 -24 -4.27 1 97.69 112 VAL A C 1
ATOM 819 O O . VAL A 1 112 ? 2.125 -23.781 -4.508 1 97.69 112 VAL A O 1
ATOM 822 N N . HIS A 1 113 ? 0.508 -25.219 -3.957 1 96.69 113 HIS A N 1
ATOM 823 C CA . HIS A 1 113 ? 1.4 -26.344 -3.76 1 96.69 113 HIS A CA 1
ATOM 824 C C . HIS A 1 113 ? 2.098 -26.734 -5.059 1 96.69 113 HIS A C 1
ATOM 826 O O . HIS A 1 113 ? 3.223 -27.234 -5.039 1 96.69 113 HIS A O 1
ATOM 832 N N . ALA A 1 114 ? 1.43 -26.484 -6.141 1 97.19 114 ALA A N 1
ATOM 833 C CA . ALA A 1 114 ? 1.954 -26.875 -7.445 1 97.19 114 ALA A CA 1
ATOM 834 C C . ALA A 1 114 ? 2.93 -25.844 -7.988 1 97.19 114 ALA A C 1
ATOM 836 O O . ALA A 1 114 ? 3.607 -26.078 -8.992 1 97.19 114 ALA A O 1
ATOM 837 N N . THR A 1 115 ? 2.982 -24.672 -7.383 1 97.12 115 THR A N 1
ATOM 838 C CA . THR A 1 115 ? 3.807 -23.578 -7.887 1 97.12 115 THR A CA 1
ATOM 839 C C . THR A 1 115 ? 5.289 -23.906 -7.738 1 97.12 115 THR A C 1
ATOM 841 O O . THR A 1 115 ? 5.734 -24.328 -6.668 1 97.12 115 THR A O 1
ATOM 844 N N . PRO A 1 116 ? 6.074 -23.75 -8.805 1 97.19 116 PRO A N 1
ATOM 845 C CA . PRO A 1 116 ? 7.516 -24 -8.703 1 97.19 116 PRO A CA 1
ATOM 846 C C . PRO A 1 116 ? 8.211 -23.016 -7.766 1 97.19 116 PRO A C 1
ATOM 848 O O . PRO A 1 116 ? 7.844 -21.844 -7.711 1 97.19 116 PRO A O 1
ATOM 851 N N . SER A 1 117 ? 9.242 -23.562 -7.078 1 98 117 SER A N 1
ATOM 852 C CA . SER A 1 117 ? 10.062 -22.688 -6.238 1 98 117 SER A CA 1
ATOM 853 C C . SER A 1 117 ? 10.898 -21.734 -7.082 1 98 117 SER A C 1
ATOM 855 O O . SER A 1 117 ? 11.422 -22.125 -8.125 1 98 117 SER A O 1
ATOM 857 N N . THR A 1 118 ? 11.016 -20.5 -6.633 1 98.06 118 THR A N 1
ATOM 858 C CA . THR A 1 118 ? 11.906 -19.531 -7.266 1 98.06 118 THR A CA 1
ATOM 859 C C . THR A 1 118 ? 13.258 -19.5 -6.566 1 98.06 118 THR A C 1
ATOM 861 O O . THR A 1 118 ? 14.195 -18.859 -7.039 1 98.06 118 THR A O 1
ATOM 864 N N . SER A 1 119 ? 13.344 -20.141 -5.406 1 97.81 119 SER A N 1
ATOM 865 C CA . SER A 1 119 ? 14.523 -20.141 -4.535 1 97.81 119 SER A CA 1
ATOM 866 C C . SER A 1 119 ? 14.805 -18.75 -3.994 1 97.81 119 SER A C 1
ATOM 868 O O . SER A 1 119 ? 15.961 -18.391 -3.762 1 97.81 119 SER A O 1
ATOM 870 N N . GLN A 1 120 ? 13.891 -17.891 -3.963 1 98.38 120 GLN A N 1
ATOM 871 C CA . GLN A 1 120 ? 13.977 -16.578 -3.344 1 98.38 120 GLN A CA 1
ATOM 872 C C . GLN A 1 120 ? 13.07 -16.484 -2.123 1 98.38 120 GLN A C 1
ATOM 874 O O . GLN A 1 120 ? 11.844 -16.5 -2.252 1 98.38 120 GLN A O 1
ATOM 879 N N . ALA A 1 121 ? 13.68 -16.453 -0.939 1 98 121 ALA A N 1
ATOM 880 C CA . ALA A 1 121 ? 12.914 -16.266 0.291 1 98 121 ALA A CA 1
ATOM 881 C C . ALA A 1 121 ? 12.383 -14.836 0.387 1 98 121 ALA A C 1
ATOM 883 O O . ALA A 1 121 ? 13.117 -13.875 0.133 1 98 121 ALA A O 1
ATOM 884 N N . VAL A 1 122 ? 11.094 -14.719 0.75 1 98.44 122 VAL A N 1
ATOM 885 C CA . VAL A 1 122 ? 10.516 -13.391 0.88 1 98.44 122 VAL A CA 1
ATOM 886 C C . VAL A 1 122 ? 9.625 -13.328 2.115 1 98.44 122 VAL A C 1
ATOM 888 O O . VAL A 1 122 ? 9.195 -14.367 2.629 1 98.44 122 VAL A O 1
ATOM 891 N N . ALA A 1 123 ? 9.43 -12.164 2.66 1 98.31 123 ALA A N 1
ATOM 892 C CA . ALA A 1 123 ? 8.344 -11.805 3.564 1 98.31 123 ALA A CA 1
ATOM 893 C C . ALA A 1 123 ? 7.348 -10.867 2.879 1 98.31 123 ALA A C 1
ATOM 895 O O . ALA A 1 123 ? 7.734 -10.039 2.055 1 98.31 123 ALA A O 1
ATOM 896 N N . ALA A 1 124 ? 6.102 -11.062 3.199 1 98.44 124 ALA A N 1
ATOM 897 C CA . ALA A 1 124 ? 5.082 -10.227 2.574 1 98.44 124 ALA A CA 1
ATOM 898 C C . ALA A 1 124 ? 3.998 -9.844 3.576 1 98.44 124 ALA A C 1
ATOM 900 O O . ALA A 1 124 ? 3.83 -10.5 4.605 1 98.44 124 ALA A O 1
ATOM 901 N N . GLN A 1 125 ? 3.414 -8.805 3.398 1 97.88 125 GLN A N 1
ATOM 902 C CA . GLN A 1 125 ? 2.152 -8.461 4.047 1 97.88 125 GLN A CA 1
ATOM 903 C C . GLN A 1 125 ? 1.145 -7.918 3.039 1 97.88 125 GLN A C 1
ATOM 905 O O . GLN A 1 125 ? 1.525 -7.301 2.043 1 97.88 125 GLN A O 1
ATOM 910 N N . PHE A 1 126 ? -0.088 -8.18 3.256 1 97.56 126 PHE A N 1
ATOM 911 C CA . PHE A 1 126 ? -1.102 -7.703 2.324 1 97.56 126 PHE A CA 1
ATOM 912 C C . PHE A 1 126 ? -2.436 -7.5 3.033 1 97.56 126 PHE A C 1
ATOM 914 O O . PHE A 1 126 ? -2.67 -8.07 4.102 1 97.56 126 PHE A O 1
ATOM 921 N N . SER A 1 127 ? -3.209 -6.602 2.469 1 94.25 127 SER A N 1
ATOM 922 C CA . SER A 1 127 ? -4.602 -6.375 2.844 1 94.25 127 SER A CA 1
ATOM 923 C C . SER A 1 127 ? -5.543 -6.691 1.688 1 94.25 127 SER A C 1
ATOM 925 O O . SER A 1 127 ? -5.25 -6.371 0.535 1 94.25 127 SER A O 1
ATOM 927 N N . LEU A 1 128 ? -6.594 -7.359 1.976 1 92.75 128 LEU A N 1
ATOM 928 C CA . LEU A 1 128 ? -7.633 -7.691 1.003 1 92.75 128 LEU A CA 1
ATOM 929 C C . LEU A 1 128 ? -8.922 -6.934 1.307 1 92.75 128 LEU A C 1
ATOM 931 O O . LEU A 1 128 ? -9.422 -6.984 2.432 1 92.75 128 LEU A O 1
ATOM 935 N N . TYR A 1 129 ? -9.406 -6.223 0.343 1 88.31 129 TYR A N 1
ATOM 936 C CA . TYR A 1 129 ? -10.664 -5.496 0.445 1 88.31 129 TYR A CA 1
ATOM 937 C C . TYR A 1 129 ? -11.695 -6.043 -0.54 1 88.31 129 TYR A C 1
ATOM 939 O O . TYR A 1 129 ? -11.477 -6.008 -1.754 1 88.31 129 TYR A O 1
ATOM 947 N N . VAL A 1 130 ? -12.742 -6.492 0.02 1 82.62 130 VAL A N 1
ATOM 948 C CA . VAL A 1 130 ? -13.859 -6.992 -0.774 1 82.62 130 VAL A CA 1
ATOM 949 C C . VAL A 1 130 ? -15.055 -6.051 -0.631 1 82.62 130 VAL A C 1
ATOM 951 O O . VAL A 1 130 ? -15.547 -5.828 0.478 1 82.62 130 VAL A O 1
ATOM 954 N N . MET A 1 131 ? -15.492 -5.426 -1.711 1 74.62 131 MET A N 1
ATOM 955 C CA . MET A 1 131 ? -16.578 -4.445 -1.641 1 74.62 131 MET A CA 1
ATOM 956 C C . MET A 1 131 ? -17.828 -4.965 -2.332 1 74.62 131 MET A C 1
ATOM 958 O O . MET A 1 131 ? -17.734 -5.695 -3.32 1 74.62 131 MET A O 1
ATOM 962 N N . GLY A 1 132 ? -19.141 -4.539 -1.902 1 61.38 132 GLY A N 1
ATOM 963 C CA . GLY A 1 132 ? -20.375 -4.66 -2.67 1 61.38 132 GLY A CA 1
ATOM 964 C C . GLY A 1 132 ? -21.25 -5.824 -2.232 1 61.38 132 GLY A C 1
ATOM 965 O O . GLY A 1 132 ? -22.422 -5.895 -2.586 1 61.38 132 GLY A O 1
ATOM 966 N N . THR A 1 133 ? -20.672 -6.988 -1.573 1 58.69 133 THR A N 1
ATOM 967 C CA . THR A 1 133 ? -21.641 -8.078 -1.554 1 58.69 133 THR A CA 1
ATOM 968 C C . THR A 1 133 ? -22.078 -8.391 -0.124 1 58.69 133 THR A C 1
ATOM 970 O O . THR A 1 133 ? -21.344 -8.117 0.826 1 58.69 133 THR A O 1
ATOM 973 N N . GLY A 1 134 ? -23.359 -8.633 0.041 1 60.56 134 GLY A N 1
ATOM 974 C CA . GLY A 1 134 ? -24.016 -9.031 1.273 1 60.56 134 GLY A CA 1
ATOM 975 C C . GLY A 1 134 ? -23.328 -10.188 1.974 1 60.56 134 GLY A C 1
ATOM 976 O O . GLY A 1 134 ? -23.375 -10.297 3.201 1 60.56 134 GLY A O 1
ATOM 977 N N . ASP A 1 135 ? -22.734 -11.141 1.364 1 66.62 135 ASP A N 1
ATOM 978 C CA . ASP A 1 135 ? -22.094 -12.305 1.967 1 66.62 135 ASP A CA 1
ATOM 979 C C . ASP A 1 135 ? -20.578 -12.109 2.076 1 66.62 135 ASP A C 1
ATOM 981 O O . ASP A 1 135 ? -19.812 -13.078 2.014 1 66.62 135 ASP A O 1
ATOM 985 N N . HIS A 1 136 ? -20.172 -10.883 2.334 1 74.56 136 HIS A N 1
ATOM 986 C CA . HIS A 1 136 ? -18.75 -10.531 2.297 1 74.56 136 HIS A CA 1
ATOM 987 C C . HIS A 1 136 ? -17.984 -11.195 3.438 1 74.56 136 HIS A C 1
ATOM 989 O O . HIS A 1 136 ? -16.812 -11.523 3.293 1 74.56 136 HIS A O 1
ATOM 995 N N . MET A 1 137 ? -18.672 -11.594 4.453 1 78.75 137 MET A N 1
ATOM 996 C CA . MET A 1 137 ? -17.984 -12.148 5.605 1 78.75 137 MET A CA 1
ATOM 997 C C . MET A 1 137 ? -17.562 -13.594 5.348 1 78.75 137 MET A C 1
ATOM 999 O O . MET A 1 137 ? -16.484 -14.016 5.77 1 78.75 137 MET A O 1
ATOM 1003 N N . ASP A 1 138 ? -18.453 -14.328 4.727 1 81.25 138 ASP A N 1
ATOM 1004 C CA . ASP A 1 138 ? -18.109 -15.711 4.387 1 81.25 138 ASP A CA 1
ATOM 1005 C C . ASP A 1 138 ? -16.875 -15.758 3.479 1 81.25 138 ASP A C 1
ATOM 1007 O O . ASP A 1 138 ? -16.016 -16.625 3.633 1 81.25 138 ASP A O 1
ATOM 1011 N N . GLU A 1 139 ? -16.812 -14.836 2.561 1 83.31 139 GLU A N 1
ATOM 1012 C CA . GLU A 1 139 ? -15.68 -14.766 1.649 1 83.31 139 GLU A CA 1
ATOM 1013 C C . GLU A 1 139 ? -14.391 -14.438 2.402 1 83.31 139 GLU A C 1
ATOM 1015 O O . GLU A 1 139 ? -13.344 -15.039 2.137 1 83.31 139 GLU A O 1
ATOM 1020 N N . ILE A 1 140 ? -14.492 -13.586 3.299 1 83.81 140 ILE A N 1
ATOM 1021 C CA . ILE A 1 140 ? -13.336 -13.164 4.078 1 83.81 140 ILE A CA 1
ATOM 1022 C C . ILE A 1 140 ? -12.852 -14.32 4.949 1 83.81 140 ILE A C 1
ATOM 1024 O O . ILE A 1 140 ? -11.656 -14.625 4.984 1 83.81 140 ILE A O 1
ATOM 1028 N N . TYR A 1 141 ? -13.805 -14.992 5.598 1 87.38 141 TYR A N 1
ATOM 1029 C CA . TYR A 1 141 ? -13.445 -16.125 6.438 1 87.38 141 TYR A CA 1
ATOM 1030 C C . TYR A 1 141 ? -12.844 -17.25 5.605 1 87.38 141 TYR A C 1
ATOM 1032 O O . TYR A 1 141 ? -11.906 -17.922 6.035 1 87.38 141 TYR A O 1
ATOM 1040 N N . GLY A 1 142 ? -13.469 -17.516 4.492 1 89.81 142 GLY A N 1
ATOM 1041 C CA . GLY A 1 142 ? -12.914 -18.5 3.58 1 89.81 142 GLY A CA 1
ATOM 1042 C C . GLY A 1 142 ? -11.484 -18.188 3.158 1 89.81 142 GLY A C 1
ATOM 1043 O O . GLY A 1 142 ? -10.633 -19.062 3.139 1 89.81 142 GLY A O 1
ATOM 1044 N N . CYS A 1 143 ? -11.242 -16.953 2.854 1 92.31 143 CYS A N 1
ATOM 1045 C CA . CYS A 1 143 ? -9.906 -16.516 2.461 1 92.31 143 CYS A CA 1
ATOM 1046 C C . CYS A 1 143 ? -8.914 -16.703 3.605 1 92.31 143 CYS A C 1
ATOM 1048 O O . CYS A 1 143 ? -7.801 -17.188 3.398 1 92.31 143 CYS A O 1
ATOM 1050 N N . ILE A 1 144 ? -9.312 -16.375 4.773 1 93.12 144 ILE A N 1
ATOM 1051 C CA . ILE A 1 144 ? -8.461 -16.516 5.953 1 93.12 144 ILE A CA 1
ATOM 1052 C C . ILE A 1 144 ? -8.109 -17.984 6.156 1 93.12 144 ILE A C 1
ATOM 1054 O O . ILE A 1 144 ? -6.949 -18.312 6.414 1 93.12 144 ILE A O 1
ATOM 1058 N N . ASP A 1 145 ? -9.117 -18.781 6.055 1 95.75 145 ASP A N 1
ATOM 1059 C CA . ASP A 1 145 ? -8.891 -20.219 6.191 1 95.75 145 ASP A CA 1
ATOM 1060 C C . ASP A 1 145 ? -7.895 -20.719 5.148 1 95.75 145 ASP A C 1
ATOM 1062 O O . ASP A 1 145 ? -6.969 -21.469 5.477 1 95.75 145 ASP A O 1
ATOM 1066 N N . PHE A 1 146 ? -8.094 -20.328 3.961 1 96.94 146 PHE A N 1
ATOM 1067 C CA . PHE A 1 146 ? -7.168 -20.656 2.879 1 96.94 146 PHE A CA 1
ATOM 1068 C C . PHE A 1 146 ? -5.754 -20.188 3.215 1 96.94 146 PHE A C 1
ATOM 1070 O O . PHE A 1 146 ? -4.801 -20.953 3.121 1 96.94 146 PHE A O 1
ATOM 1077 N N . LEU A 1 147 ? -5.617 -18.969 3.648 1 97.81 147 LEU A N 1
ATOM 1078 C CA . LEU A 1 147 ? -4.316 -18.375 3.957 1 97.81 147 LEU A CA 1
ATOM 1079 C C . LEU A 1 147 ? -3.602 -19.188 5.035 1 97.81 147 LEU A C 1
ATOM 1081 O O . LEU A 1 147 ? -2.416 -19.5 4.895 1 97.81 147 LEU A O 1
ATOM 1085 N N . LYS A 1 148 ? -4.27 -19.547 6.039 1 97.44 148 LYS A N 1
ATOM 1086 C CA . LYS A 1 148 ? -3.697 -20.281 7.168 1 97.44 148 LYS A CA 1
ATOM 1087 C C . LYS A 1 148 ? -3.203 -21.656 6.742 1 97.44 148 LYS A C 1
ATOM 1089 O O . LYS A 1 148 ? -2.318 -22.234 7.383 1 97.44 148 LYS A O 1
ATOM 1094 N N . GLN A 1 149 ? -3.734 -22.156 5.672 1 97.62 149 GLN A N 1
ATOM 1095 C CA . GLN A 1 149 ? -3.375 -23.484 5.203 1 97.62 149 GLN A CA 1
ATOM 1096 C C . GLN A 1 149 ? -2.408 -23.406 4.023 1 97.62 149 GLN A C 1
ATOM 1098 O O . GLN A 1 149 ? -1.958 -24.438 3.516 1 97.62 149 GLN A O 1
ATOM 1103 N N . SER A 1 150 ? -2.068 -22.266 3.547 1 97.56 150 SER A N 1
ATOM 1104 C CA . SER A 1 150 ? -1.325 -22.062 2.309 1 97.56 150 SER A CA 1
ATOM 1105 C C . SER A 1 150 ? 0.125 -22.516 2.449 1 97.56 150 SER A C 1
ATOM 1107 O O . SER A 1 150 ? 0.812 -22.734 1.451 1 97.56 150 SER A O 1
ATOM 1109 N N . GLY A 1 151 ? 0.635 -22.578 3.66 1 97.75 151 GLY A N 1
ATOM 1110 C CA . GLY A 1 151 ? 2.023 -22.922 3.91 1 97.75 151 GLY A CA 1
ATOM 1111 C C . GLY A 1 151 ? 2.934 -21.719 4.02 1 97.75 151 GLY A C 1
ATOM 1112 O O . GLY A 1 151 ? 4.098 -21.844 4.402 1 97.75 151 GLY A O 1
ATOM 1113 N N . VAL A 1 152 ? 2.336 -20.531 3.697 1 98.31 152 VAL A N 1
ATOM 1114 C CA . VAL A 1 152 ? 3.197 -19.359 3.742 1 98.31 152 VAL A CA 1
ATOM 1115 C C . VAL A 1 152 ? 2.641 -18.344 4.746 1 98.31 152 VAL A C 1
ATOM 1117 O O . VAL A 1 152 ? 3.229 -17.281 4.953 1 98.31 152 VAL A O 1
ATOM 1120 N N . PHE A 1 153 ? 1.569 -18.703 5.402 1 98.44 153 PHE A N 1
ATOM 1121 C CA . PHE A 1 153 ? 1.002 -17.812 6.41 1 98.44 153 PHE A CA 1
ATOM 1122 C C . PHE A 1 153 ? 1.939 -17.688 7.605 1 98.44 153 PHE A C 1
ATOM 1124 O O . PHE A 1 153 ? 2.389 -18.688 8.156 1 98.44 153 PHE A O 1
ATOM 1131 N N . GLU A 1 154 ? 2.283 -16.469 7.973 1 97.69 154 GLU A N 1
ATOM 1132 C CA . GLU A 1 154 ? 3.111 -16.281 9.156 1 97.69 154 GLU A CA 1
ATOM 1133 C C . GLU A 1 154 ? 2.271 -15.828 10.352 1 97.69 154 GLU A C 1
ATOM 1135 O O . GLU A 1 154 ? 2.26 -16.484 11.398 1 97.69 154 GLU A O 1
ATOM 1140 N N . ARG A 1 155 ? 1.509 -14.672 10.188 1 96.06 155 ARG A N 1
ATOM 1141 C CA . ARG A 1 155 ? 0.65 -14.203 11.266 1 96.06 155 ARG A CA 1
ATOM 1142 C C . ARG A 1 155 ? -0.271 -13.086 10.789 1 96.06 155 ARG A C 1
ATOM 1144 O O . ARG A 1 155 ? -0.013 -12.461 9.758 1 96.06 155 ARG A O 1
ATOM 1151 N N . SER A 1 156 ? -1.308 -12.906 11.594 1 92.94 156 SER A N 1
ATOM 1152 C CA . SER A 1 156 ? -2.156 -11.734 11.406 1 92.94 156 SER A CA 1
ATOM 1153 C C . SER A 1 156 ? -1.566 -10.508 12.102 1 92.94 156 SER A C 1
ATOM 1155 O O . SER A 1 156 ? -1.032 -10.609 13.203 1 92.94 156 SER A O 1
ATOM 1157 N N . LYS A 1 157 ? -1.581 -9.406 11.445 1 93.19 157 LYS A N 1
ATOM 1158 C CA . LYS A 1 157 ? -1.189 -8.102 11.977 1 93.19 157 LYS A CA 1
ATOM 1159 C C . LYS A 1 157 ? -2.344 -7.109 11.891 1 93.19 157 LYS A C 1
ATOM 1161 O O . LYS A 1 157 ? -3.334 -7.352 11.203 1 93.19 157 LYS A O 1
ATOM 1166 N N . HIS A 1 158 ? -2.203 -6.039 12.727 1 91.94 158 HIS A N 1
ATOM 1167 C CA . HIS A 1 158 ? -3.154 -4.953 12.523 1 91.94 158 HIS A CA 1
ATOM 1168 C C . HIS A 1 158 ? -3.17 -4.5 11.07 1 91.94 158 HIS A C 1
ATOM 1170 O O . HIS A 1 158 ? -2.137 -4.105 10.531 1 91.94 158 HIS A O 1
ATOM 1176 N N . PHE A 1 159 ? -4.352 -4.664 10.43 1 91.56 159 PHE A N 1
ATOM 1177 C CA . PHE A 1 159 ? -4.691 -4.066 9.141 1 91.56 159 PHE A CA 1
ATOM 1178 C C . PHE A 1 159 ? -4.148 -4.91 7.992 1 91.56 159 PHE A C 1
ATOM 1180 O O . PHE A 1 159 ? -4.395 -4.605 6.824 1 91.56 159 PHE A O 1
ATOM 1187 N N . CYS A 1 160 ? -3.346 -5.93 8.32 1 93.81 160 CYS A N 1
ATOM 1188 C CA . CYS A 1 160 ? -2.814 -6.75 7.242 1 93.81 160 CYS A CA 1
ATOM 1189 C C . CYS A 1 160 ? -2.496 -8.156 7.73 1 93.81 160 CYS A C 1
ATOM 1191 O O . CYS A 1 160 ? -2.625 -8.453 8.922 1 93.81 160 CYS A O 1
ATOM 1193 N N . THR A 1 161 ? -2.193 -9.039 6.797 1 96.44 161 THR A N 1
ATOM 1194 C CA . THR A 1 161 ? -1.739 -10.406 7.039 1 96.44 161 THR A CA 1
ATOM 1195 C C . THR A 1 161 ? -0.295 -10.586 6.578 1 96.44 161 THR A C 1
ATOM 1197 O O . THR A 1 161 ? 0.082 -10.117 5.504 1 96.44 161 THR A O 1
ATOM 1200 N N . LYS A 1 162 ? 0.457 -11.188 7.375 1 97.88 162 LYS A N 1
ATOM 1201 C CA . LYS A 1 162 ? 1.861 -11.414 7.047 1 97.88 162 LYS A CA 1
ATOM 1202 C C . LYS A 1 162 ? 2.076 -12.82 6.484 1 97.88 162 LYS A C 1
ATOM 1204 O O . LYS A 1 162 ? 1.521 -13.789 7 1 97.88 162 LYS A O 1
ATOM 1209 N N . LEU A 1 163 ? 2.811 -12.898 5.445 1 98.38 163 LEU A N 1
ATOM 1210 C CA . LEU A 1 163 ? 3.219 -14.148 4.801 1 98.38 163 LEU A CA 1
ATOM 1211 C C . LEU A 1 163 ? 4.738 -14.273 4.789 1 98.38 163 LEU A C 1
ATOM 1213 O O . LEU A 1 163 ? 5.453 -13.281 4.891 1 98.38 163 LEU A O 1
ATOM 1217 N N . ARG A 1 164 ? 5.211 -15.477 4.695 1 98.31 164 ARG A N 1
ATOM 1218 C CA . ARG A 1 164 ? 6.641 -15.742 4.578 1 98.31 164 ARG A CA 1
ATOM 1219 C C . ARG A 1 164 ? 6.891 -17.062 3.865 1 98.31 164 ARG A C 1
ATOM 1221 O O . ARG A 1 164 ? 6.172 -18.047 4.09 1 98.31 164 ARG A O 1
ATOM 1228 N N . GLY A 1 165 ? 7.867 -17.094 3 1 98.12 165 GLY A N 1
ATOM 1229 C CA . GLY A 1 165 ? 8.219 -18.297 2.271 1 98.12 165 GLY A CA 1
ATOM 1230 C C . GLY A 1 165 ? 8.875 -18.016 0.932 1 98.12 165 GLY A C 1
ATOM 1231 O O . GLY A 1 165 ? 9.461 -16.953 0.733 1 98.12 165 GLY A O 1
ATOM 1232 N N . ASP A 1 166 ? 8.852 -19.016 0.106 1 98.69 166 ASP A N 1
ATOM 1233 C CA . ASP A 1 166 ? 9.375 -18.828 -1.245 1 98.69 166 ASP A CA 1
ATOM 1234 C C . ASP A 1 166 ? 8.492 -17.859 -2.045 1 98.69 166 ASP A C 1
ATOM 1236 O O . ASP A 1 166 ? 7.266 -17.938 -1.972 1 98.69 166 ASP A O 1
ATOM 1240 N N . ALA A 1 167 ? 9.18 -17.031 -2.863 1 98.75 167 ALA A N 1
ATOM 1241 C CA . ALA A 1 167 ? 8.453 -16.031 -3.65 1 98.75 167 ALA A CA 1
ATOM 1242 C C . ALA A 1 167 ? 7.398 -16.703 -4.535 1 98.75 167 ALA A C 1
ATOM 1244 O O . ALA A 1 167 ? 6.305 -16.156 -4.715 1 98.75 167 ALA A O 1
ATOM 1245 N N . GLY A 1 168 ? 7.707 -17.812 -5.145 1 98.56 168 GLY A N 1
ATOM 1246 C CA . GLY A 1 168 ? 6.727 -18.516 -5.949 1 98.56 168 GLY A CA 1
ATOM 1247 C C . GLY A 1 168 ? 5.438 -18.812 -5.207 1 98.56 168 GLY A C 1
ATOM 1248 O O . GLY A 1 168 ? 4.352 -18.453 -5.676 1 98.56 168 GLY A O 1
ATOM 1249 N N . ALA A 1 169 ? 5.547 -19.406 -4.051 1 98.62 169 ALA A N 1
ATOM 1250 C CA . ALA A 1 169 ? 4.387 -19.766 -3.24 1 98.62 169 ALA A CA 1
ATOM 1251 C C . ALA A 1 169 ? 3.656 -18.531 -2.729 1 98.62 169 ALA A C 1
ATOM 1253 O O . ALA A 1 169 ? 2.424 -18.5 -2.691 1 98.62 169 ALA A O 1
ATOM 1254 N N . VAL A 1 170 ? 4.375 -17.531 -2.316 1 98.75 170 VAL A N 1
ATOM 1255 C CA . VAL A 1 170 ? 3.771 -16.312 -1.778 1 98.75 170 VAL A CA 1
ATOM 1256 C C . VAL A 1 170 ? 2.941 -15.633 -2.859 1 98.75 170 VAL A C 1
ATOM 1258 O O . VAL A 1 170 ? 1.773 -15.305 -2.639 1 98.75 170 VAL A O 1
ATOM 1261 N N . PHE A 1 171 ? 3.482 -15.445 -4.07 1 98.75 171 PHE A N 1
ATOM 1262 C CA . PHE A 1 171 ? 2.742 -14.797 -5.148 1 98.75 171 PHE A CA 1
ATOM 1263 C C . PHE A 1 171 ? 1.553 -15.648 -5.574 1 98.75 171 PHE A C 1
ATOM 1265 O O . PHE A 1 171 ? 0.492 -15.117 -5.91 1 98.75 171 PHE A O 1
ATOM 1272 N N . ALA A 1 172 ? 1.714 -16.938 -5.594 1 98.25 172 ALA A N 1
ATOM 1273 C CA . ALA A 1 172 ? 0.589 -17.812 -5.914 1 98.25 172 ALA A CA 1
ATOM 1274 C C . ALA A 1 172 ? -0.537 -17.656 -4.895 1 98.25 172 ALA A C 1
ATOM 1276 O O . ALA A 1 172 ? -1.714 -17.625 -5.266 1 98.25 172 ALA A O 1
ATOM 1277 N N . THR A 1 173 ? -0.167 -17.625 -3.639 1 98.31 173 THR A N 1
ATOM 1278 C CA . THR A 1 173 ? -1.148 -17.438 -2.574 1 98.31 173 THR A CA 1
ATOM 1279 C C . THR A 1 173 ? -1.914 -16.141 -2.768 1 98.31 173 THR A C 1
ATOM 1281 O O . THR A 1 173 ? -3.143 -16.109 -2.664 1 98.31 173 THR A O 1
ATOM 1284 N N . LEU A 1 174 ? -1.23 -15.07 -3.072 1 98.12 174 LEU A N 1
ATOM 1285 C CA . LEU A 1 174 ? -1.853 -13.773 -3.311 1 98.12 174 LEU A CA 1
ATOM 1286 C C . LEU A 1 174 ? -2.777 -13.828 -4.523 1 98.12 174 LEU A C 1
ATOM 1288 O O . LEU A 1 174 ? -3.883 -13.281 -4.488 1 98.12 174 LEU A O 1
ATOM 1292 N N . ASN A 1 175 ? -2.303 -14.453 -5.562 1 96.69 175 ASN A N 1
ATOM 1293 C CA . ASN A 1 175 ? -3.117 -14.633 -6.762 1 96.69 175 ASN A CA 1
ATOM 1294 C C . ASN A 1 175 ? -4.426 -15.344 -6.449 1 96.69 175 ASN A C 1
ATOM 1296 O O . ASN A 1 175 ? -5.496 -14.906 -6.871 1 96.69 175 ASN A O 1
ATOM 1300 N N . GLU A 1 176 ? -4.34 -16.438 -5.723 1 95.44 176 GLU A N 1
ATOM 1301 C CA . GLU A 1 176 ? -5.531 -17.219 -5.395 1 95.44 176 GLU A CA 1
ATOM 1302 C C . GLU A 1 176 ? -6.477 -16.422 -4.496 1 95.44 176 GLU A C 1
ATOM 1304 O O . GLU A 1 176 ? -7.695 -16.484 -4.676 1 95.44 176 GLU A O 1
ATOM 1309 N N . ALA A 1 177 ? -5.914 -15.727 -3.484 1 94.56 177 ALA A N 1
ATOM 1310 C CA . ALA A 1 177 ? -6.746 -14.883 -2.629 1 94.56 177 ALA A CA 1
ATOM 1311 C C . ALA A 1 177 ? -7.527 -13.867 -3.453 1 94.56 177 ALA A C 1
ATOM 1313 O O . ALA A 1 177 ? -8.711 -13.625 -3.195 1 94.56 177 ALA A O 1
ATOM 1314 N N . PHE A 1 178 ? -6.922 -13.344 -4.465 1 94.06 178 PHE A N 1
ATOM 1315 C CA . PHE A 1 178 ? -7.477 -12.289 -5.312 1 94.06 178 PHE A CA 1
ATOM 1316 C C . PHE A 1 178 ? -8.539 -12.859 -6.25 1 94.06 178 PHE A C 1
ATOM 1318 O O . PHE A 1 178 ? -9.547 -12.203 -6.52 1 94.06 178 PHE A O 1
ATOM 1325 N N . CYS A 1 179 ? -8.375 -14.047 -6.707 1 91.06 179 CYS A N 1
ATOM 1326 C CA . CYS A 1 179 ? -9.195 -14.586 -7.785 1 91.06 179 CYS A CA 1
ATOM 1327 C C . CYS A 1 179 ? -10.344 -15.414 -7.23 1 91.06 179 CYS A C 1
ATOM 1329 O O . CYS A 1 179 ? -11.422 -15.477 -7.832 1 91.06 179 CYS A O 1
ATOM 1331 N N . ARG A 1 180 ? -10.109 -15.953 -6.09 1 89.44 180 ARG A N 1
ATOM 1332 C CA . ARG A 1 180 ? -11.055 -17 -5.703 1 89.44 180 ARG A CA 1
ATOM 1333 C C . ARG A 1 180 ? -11.969 -16.531 -4.582 1 89.44 180 ARG A C 1
ATOM 1335 O O . ARG A 1 180 ? -12.984 -17.172 -4.293 1 89.44 180 ARG A O 1
ATOM 1342 N N . PHE A 1 181 ? -11.531 -15.453 -3.994 1 87.75 181 PHE A N 1
ATOM 1343 C CA . PHE A 1 181 ? -12.344 -15.008 -2.865 1 87.75 181 PHE A CA 1
ATOM 1344 C C . PHE A 1 181 ? -12.938 -13.625 -3.135 1 87.75 181 PHE A C 1
ATOM 1346 O O . PHE A 1 181 ? -12.227 -12.719 -3.576 1 87.75 181 PHE A O 1
ATOM 1353 N N . GLY A 1 182 ? -14.211 -13.492 -2.902 1 80.25 182 GLY A N 1
ATOM 1354 C CA . GLY A 1 182 ? -15.008 -12.328 -3.252 1 80.25 182 GLY A CA 1
ATOM 1355 C C . GLY A 1 182 ? -16.016 -12.594 -4.352 1 80.25 182 GLY A C 1
ATOM 1356 O O . GLY A 1 182 ? -15.984 -13.656 -4.977 1 80.25 182 GLY A O 1
ATOM 1357 N N . PRO A 1 183 ? -16.859 -11.711 -4.551 1 74.56 183 PRO A N 1
ATOM 1358 C CA . PRO A 1 183 ? -17.812 -11.914 -5.633 1 74.56 183 PRO A CA 1
ATOM 1359 C C . PRO A 1 183 ? -17.156 -11.93 -7.012 1 74.56 183 PRO A C 1
ATOM 1361 O O . PRO A 1 183 ? -16.203 -11.188 -7.25 1 74.56 183 PRO A O 1
ATOM 1364 N N . GLY A 1 184 ? -17.547 -12.898 -7.801 1 68.12 184 GLY A N 1
ATOM 1365 C CA . GLY A 1 184 ? -16.984 -13.023 -9.141 1 68.12 184 GLY A CA 1
ATOM 1366 C C . GLY A 1 184 ? -16.938 -11.703 -9.891 1 68.12 184 GLY A C 1
ATOM 1367 O O . GLY A 1 184 ? -15.898 -11.328 -10.422 1 68.12 184 GLY A O 1
ATOM 1368 N N . ALA A 1 185 ? -17.984 -10.961 -9.922 1 67.88 185 ALA A N 1
ATOM 1369 C CA . ALA A 1 185 ? -18.047 -9.688 -10.617 1 67.88 185 ALA A CA 1
ATOM 1370 C C . ALA A 1 185 ? -17.906 -8.516 -9.648 1 67.88 185 ALA A C 1
ATOM 1372 O O . ALA A 1 185 ? -18.234 -7.379 -9.984 1 67.88 185 ALA A O 1
ATOM 1373 N N . GLY A 1 186 ? -17.297 -8.836 -8.602 1 78.06 186 GLY A N 1
ATOM 1374 C CA . GLY A 1 186 ? -17.266 -7.777 -7.609 1 78.06 186 GLY A CA 1
ATOM 1375 C C . GLY A 1 186 ? -15.938 -7.031 -7.582 1 78.06 186 GLY A C 1
ATOM 1376 O O . GLY A 1 186 ? -14.984 -7.43 -8.258 1 78.06 186 GLY A O 1
ATOM 1377 N N . HIS A 1 187 ? -15.922 -5.891 -6.891 1 87.06 187 HIS A N 1
ATOM 1378 C CA . HIS A 1 187 ? -14.734 -5.059 -6.699 1 87.06 187 HIS A CA 1
ATOM 1379 C C . HIS A 1 187 ? -13.844 -5.613 -5.59 1 87.06 187 HIS A C 1
ATOM 1381 O O . HIS A 1 187 ? -14.25 -5.652 -4.426 1 87.06 187 HIS A O 1
ATOM 1387 N N . VAL A 1 188 ? -12.688 -6.129 -5.969 1 90.38 188 VAL A N 1
ATOM 1388 C CA . VAL A 1 188 ? -11.703 -6.688 -5.043 1 90.38 188 VAL A CA 1
ATOM 1389 C C . VAL A 1 188 ? -10.359 -5.984 -5.227 1 90.38 188 VAL A C 1
ATOM 1391 O O . VAL A 1 188 ? -9.906 -5.785 -6.355 1 90.38 188 VAL A O 1
ATOM 1394 N N . THR A 1 189 ? -9.805 -5.578 -4.141 1 93.5 189 THR A N 1
ATOM 1395 C CA . THR A 1 189 ? -8.5 -4.93 -4.195 1 93.5 189 THR A CA 1
ATOM 1396 C C . THR A 1 189 ? -7.539 -5.559 -3.193 1 93.5 189 THR A C 1
ATOM 1398 O O . THR A 1 189 ? -7.953 -6.02 -2.129 1 93.5 189 THR A O 1
ATOM 1401 N N . LEU A 1 190 ? -6.277 -5.652 -3.574 1 95.94 190 LEU A N 1
ATOM 1402 C CA . LEU A 1 190 ? -5.18 -6.082 -2.715 1 95.94 190 LEU A CA 1
ATOM 1403 C C . LEU A 1 190 ? -4.105 -5.008 -2.625 1 95.94 190 LEU A C 1
ATOM 1405 O O . LEU A 1 190 ? -3.682 -4.461 -3.646 1 95.94 190 LEU A O 1
ATOM 1409 N N . ASP A 1 191 ? -3.762 -4.648 -1.452 1 97.25 191 ASP A N 1
ATOM 1410 C CA . ASP A 1 191 ? -2.527 -3.906 -1.215 1 97.25 191 ASP A CA 1
ATOM 1411 C C . ASP A 1 191 ? -1.417 -4.828 -0.719 1 97.25 191 ASP A C 1
ATOM 1413 O O . ASP A 1 191 ? -1.576 -5.512 0.293 1 97.25 191 ASP A O 1
ATOM 1417 N N . ILE A 1 192 ? -0.305 -4.832 -1.432 1 98.38 192 ILE A N 1
ATOM 1418 C CA . ILE A 1 192 ? 0.717 -5.848 -1.207 1 98.38 192 ILE A CA 1
ATOM 1419 C C . ILE A 1 192 ? 2.066 -5.176 -0.964 1 98.38 192 ILE A C 1
ATOM 1421 O O . ILE A 1 192 ? 2.416 -4.207 -1.641 1 98.38 192 ILE A O 1
ATOM 1425 N N . THR A 1 193 ? 2.791 -5.68 -0.033 1 98.56 193 THR A N 1
ATOM 1426 C CA . THR A 1 193 ? 4.207 -5.379 0.167 1 98.56 193 THR A CA 1
ATOM 1427 C C . THR A 1 193 ? 5.02 -6.664 0.277 1 98.56 193 THR A C 1
ATOM 1429 O O . THR A 1 193 ? 4.738 -7.516 1.124 1 98.56 193 THR A O 1
ATOM 1432 N N . ILE A 1 194 ? 5.977 -6.832 -0.545 1 98.62 194 ILE A N 1
ATOM 1433 C CA . ILE A 1 194 ? 6.848 -8 -0.508 1 98.62 194 ILE A CA 1
ATOM 1434 C C . ILE A 1 194 ? 8.305 -7.562 -0.379 1 98.62 194 ILE A C 1
ATOM 1436 O O . ILE A 1 194 ? 8.75 -6.664 -1.095 1 98.62 194 ILE A O 1
ATOM 1440 N N . SER A 1 195 ? 9.008 -8.188 0.491 1 98.5 195 SER A N 1
ATOM 1441 C CA . SER A 1 195 ? 10.375 -7.812 0.829 1 98.5 195 SER A CA 1
ATOM 1442 C C . SER A 1 195 ? 11.328 -8.992 0.674 1 98.5 195 SER A C 1
ATOM 1444 O O . SER A 1 195 ? 10.992 -10.117 1.032 1 98.5 195 SER A O 1
ATOM 1446 N N . ALA A 1 196 ? 12.469 -8.734 0.094 1 98.38 196 ALA A N 1
ATOM 1447 C CA . ALA A 1 196 ? 13.539 -9.719 -0.03 1 98.38 196 ALA A CA 1
ATOM 1448 C C . ALA A 1 196 ? 14.867 -9.148 0.463 1 98.38 196 ALA A C 1
ATOM 1450 O O . ALA A 1 196 ? 15.102 -7.941 0.373 1 98.38 196 ALA A O 1
ATOM 1451 N N . ASN A 1 197 ? 15.742 -9.992 1 1 97.44 197 ASN A N 1
ATOM 1452 C CA . ASN A 1 197 ? 17.109 -9.672 1.382 1 97.44 197 ASN A CA 1
ATOM 1453 C C . ASN A 1 197 ? 17.156 -8.602 2.473 1 97.44 197 ASN A C 1
ATOM 1455 O O . ASN A 1 197 ? 18.031 -7.73 2.459 1 97.44 197 ASN A O 1
ATOM 1459 N N . SER A 1 198 ? 16.125 -8.617 3.297 1 93.06 198 SER A N 1
ATOM 1460 C CA . SER A 1 198 ? 16.141 -7.68 4.414 1 93.06 198 SER A CA 1
ATOM 1461 C C . SER A 1 198 ? 17.266 -7.992 5.395 1 93.06 198 SER A C 1
ATOM 1463 O O . SER A 1 198 ? 17.516 -9.164 5.703 1 93.06 198 SER A O 1
ATOM 1465 N N . PRO A 1 199 ? 18 -6.91 5.797 1 86.75 199 PRO A N 1
ATOM 1466 C CA . PRO A 1 199 ? 19.078 -7.172 6.746 1 86.75 199 PRO A CA 1
ATOM 1467 C C . PRO A 1 199 ? 18.578 -7.648 8.109 1 86.75 199 PRO A C 1
ATOM 1469 O O . PRO A 1 199 ? 19.344 -8.164 8.914 1 86.75 199 PRO A O 1
ATOM 1472 N N . THR A 1 200 ? 17.391 -7.285 8.453 1 71.44 200 THR A N 1
ATOM 1473 C CA . THR A 1 200 ? 16.875 -7.68 9.758 1 71.44 200 THR A CA 1
ATOM 1474 C C . THR A 1 200 ? 16.734 -9.195 9.852 1 71.44 200 THR A C 1
ATOM 1476 O O . THR A 1 200 ? 16.266 -9.836 8.906 1 71.44 200 THR A O 1
ATOM 1479 N N . ALA A 1 201 ? 17.734 -9.844 10.68 1 55.03 201 ALA A N 1
ATOM 1480 C CA . ALA A 1 201 ? 17.734 -11.273 10.977 1 55.03 201 ALA A CA 1
ATOM 1481 C C . ALA A 1 201 ? 16.344 -11.766 11.367 1 55.03 201 ALA A C 1
ATOM 1483 O O . ALA A 1 201 ? 15.648 -11.102 12.141 1 5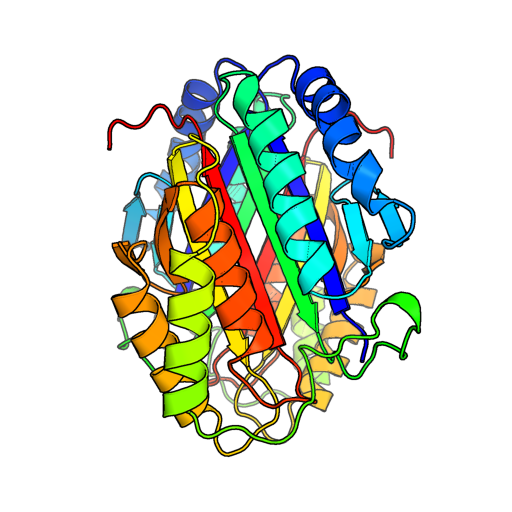5.03 201 ALA A O 1
ATOM 1484 N N . VAL A 1 202 ? 15.672 -12.508 10.492 1 43.44 202 VAL A N 1
ATOM 1485 C CA . VAL A 1 202 ? 14.484 -13.18 11.016 1 43.44 202 VAL A CA 1
ATOM 1486 C C . VAL A 1 202 ? 14.875 -14.141 12.133 1 43.44 202 VAL A C 1
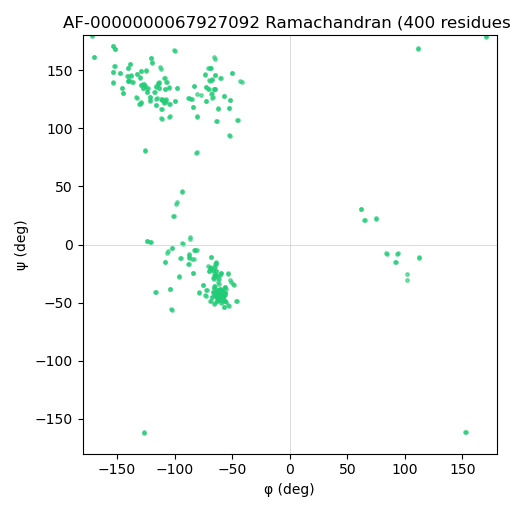ATOM 1488 O O . VAL A 1 202 ? 15.961 -14.734 12.094 1 43.44 202 VAL A O 1
ATOM 1491 N N . MET B 1 1 ? -12.852 4.273 18.938 1 86.69 1 MET B N 1
ATOM 1492 C CA . MET B 1 1 ? -12.578 3.672 17.625 1 86.69 1 MET B CA 1
ATOM 1493 C C . MET B 1 1 ? -11.086 3.461 17.422 1 86.69 1 MET B C 1
ATOM 1495 O O . MET B 1 1 ? -10.273 4.332 17.766 1 86.69 1 MET B O 1
ATOM 1499 N N . PHE B 1 2 ? -10.711 2.318 16.953 1 91.56 2 PHE B N 1
ATOM 1500 C CA . PHE B 1 2 ? -9.312 1.967 16.75 1 91.56 2 PHE B CA 1
ATOM 1501 C C . PHE B 1 2 ? -8.789 2.559 15.445 1 91.56 2 PHE B C 1
ATOM 1503 O O . PHE B 1 2 ? -9.453 2.48 14.406 1 91.56 2 PHE B O 1
ATOM 1510 N N . SER B 1 3 ? -7.66 3.229 15.523 1 94.31 3 SER B N 1
ATOM 1511 C CA . SER B 1 3 ? -7.012 3.775 14.336 1 94.31 3 SER B CA 1
ATOM 1512 C C . SER B 1 3 ? -5.504 3.568 14.383 1 94.31 3 SER B C 1
ATOM 1514 O O . SER B 1 3 ? -4.902 3.592 15.461 1 94.31 3 SER B O 1
ATOM 1516 N N . GLY B 1 4 ? -4.938 3.342 13.242 1 96.69 4 GLY B N 1
ATOM 1517 C CA . GLY B 1 4 ? -3.5 3.121 13.164 1 96.69 4 GLY B CA 1
ATOM 1518 C C . GLY B 1 4 ? -2.982 3.068 11.742 1 96.69 4 GLY B C 1
ATOM 1519 O O . GLY B 1 4 ? -3.73 3.316 10.789 1 96.69 4 GLY B O 1
ATOM 1520 N N . ALA B 1 5 ? -1.665 2.869 11.664 1 97.56 5 ALA B N 1
ATOM 1521 C CA . ALA B 1 5 ? -0.998 2.801 10.367 1 97.56 5 ALA B CA 1
ATOM 1522 C C . ALA B 1 5 ? 0.154 1.8 10.398 1 97.56 5 ALA B C 1
ATOM 1524 O O . ALA B 1 5 ? 0.913 1.744 11.367 1 97.56 5 ALA B O 1
ATOM 1525 N N . GLN B 1 6 ? 0.231 0.889 9.445 1 97.88 6 GLN B N 1
ATOM 1526 C CA . GLN B 1 6 ? 1.465 0.182 9.117 1 97.88 6 GLN B CA 1
ATOM 1527 C C . GLN B 1 6 ? 2.326 0.994 8.156 1 97.88 6 GLN B C 1
ATOM 1529 O O . GLN B 1 6 ? 1.909 1.277 7.027 1 97.88 6 GLN B O 1
ATOM 1534 N N . ILE B 1 7 ? 3.572 1.379 8.578 1 98.06 7 ILE B N 1
ATOM 1535 C CA . ILE B 1 7 ? 4.355 2.268 7.723 1 98.06 7 ILE B CA 1
ATOM 1536 C C . ILE B 1 7 ? 5.715 1.635 7.43 1 98.06 7 ILE B C 1
ATOM 1538 O O . ILE B 1 7 ? 6.23 0.855 8.234 1 98.06 7 ILE B O 1
ATOM 1542 N N . SER B 1 8 ? 6.25 1.94 6.309 1 97.56 8 SER B N 1
ATOM 1543 C CA . SER B 1 8 ? 7.594 1.536 5.91 1 97.56 8 SER B CA 1
ATOM 1544 C C . SER B 1 8 ? 8.312 2.658 5.164 1 97.56 8 SER B C 1
ATOM 1546 O O . SER B 1 8 ? 7.688 3.395 4.395 1 97.56 8 SER B O 1
ATOM 1548 N N . LEU B 1 9 ? 9.555 2.82 5.406 1 97.75 9 LEU B N 1
ATOM 1549 C CA . LEU B 1 9 ? 10.43 3.746 4.691 1 97.75 9 LEU B CA 1
ATOM 1550 C C . LEU B 1 9 ? 11.406 2.99 3.793 1 97.75 9 LEU B C 1
ATOM 1552 O O . LEU B 1 9 ? 12 1.994 4.215 1 97.75 9 LEU B O 1
ATOM 1556 N N . TYR B 1 10 ? 11.516 3.477 2.578 1 98 10 TYR B N 1
ATOM 1557 C CA . TYR B 1 10 ? 12.414 2.857 1.615 1 98 10 TYR B CA 1
ATOM 1558 C C . TYR B 1 10 ? 13.391 3.881 1.043 1 98 10 TYR B C 1
ATOM 1560 O O . TYR B 1 10 ? 13.172 4.418 -0.046 1 98 10 TYR B O 1
ATOM 1568 N N . PRO B 1 11 ? 14.43 4.184 1.761 1 97.88 11 PRO B N 1
ATOM 1569 C CA . PRO B 1 11 ? 15.492 4.996 1.162 1 97.88 11 PRO B CA 1
ATOM 1570 C C . PRO B 1 11 ? 16.328 4.219 0.144 1 97.88 11 PRO B C 1
ATOM 1572 O O . PRO B 1 11 ? 16.859 3.156 0.463 1 97.88 11 PRO B O 1
ATOM 1575 N N . MET B 1 12 ? 16.375 4.727 -1.035 1 97.69 12 MET B N 1
ATOM 1576 C CA . MET B 1 12 ? 17.203 4.105 -2.064 1 97.69 12 MET B CA 1
ATOM 1577 C C . MET B 1 12 ? 18.656 4.52 -1.91 1 97.69 12 MET B C 1
ATOM 1579 O O . MET B 1 12 ? 19.156 5.367 -2.656 1 97.69 12 MET B O 1
ATOM 1583 N N . ALA B 1 13 ? 19.328 3.895 -0.991 1 97.5 13 ALA B N 1
ATOM 1584 C CA . ALA B 1 13 ? 20.703 4.16 -0.611 1 97.5 13 ALA B CA 1
ATOM 1585 C C . ALA B 1 13 ? 21.359 2.914 -0.031 1 97.5 13 ALA B C 1
ATOM 1587 O O . ALA B 1 13 ? 20.703 2.09 0.6 1 97.5 13 ALA B O 1
ATOM 1588 N N . ASP B 1 14 ? 22.625 2.801 -0.242 1 96.5 14 ASP B N 1
ATOM 1589 C CA . ASP B 1 14 ? 23.375 1.723 0.406 1 96.5 14 ASP B CA 1
ATOM 1590 C C . ASP B 1 14 ? 23.25 1.811 1.926 1 96.5 14 ASP B C 1
ATOM 1592 O O . ASP B 1 14 ? 23.125 0.789 2.605 1 96.5 14 ASP B O 1
ATOM 1596 N N . ASP B 1 15 ? 23.297 2.99 2.473 1 96.62 15 ASP B N 1
ATOM 1597 C CA . ASP B 1 15 ? 23.172 3.193 3.912 1 96.62 15 ASP B CA 1
ATOM 1598 C C . ASP B 1 15 ? 21.719 3.482 4.305 1 96.62 15 ASP B C 1
ATOM 1600 O O . ASP B 1 15 ? 21.453 4.43 5.047 1 96.62 15 ASP B O 1
ATOM 1604 N N . PHE B 1 16 ? 20.812 2.682 3.758 1 96.25 16 PHE B N 1
ATOM 1605 C CA . PHE B 1 16 ? 19.406 2.906 4.039 1 96.25 16 PHE B CA 1
ATOM 1606 C C . PHE B 1 16 ? 19.109 2.744 5.523 1 96.25 16 PHE B C 1
ATOM 1608 O O . PHE B 1 16 ? 18.266 3.445 6.078 1 96.25 16 PHE B O 1
ATOM 1615 N N . VAL B 1 17 ? 19.828 1.852 6.23 1 95.44 17 VAL B N 1
ATOM 1616 C CA . VAL B 1 17 ? 19.625 1.659 7.664 1 95.44 17 VAL B CA 1
ATOM 1617 C C . VAL B 1 17 ? 19.938 2.953 8.406 1 95.44 17 VAL B C 1
ATOM 1619 O O . VAL B 1 17 ? 19.172 3.383 9.273 1 95.44 17 VAL B O 1
ATOM 1622 N N . GLY B 1 18 ? 21.094 3.559 8.062 1 95.88 18 GLY B N 1
ATOM 1623 C CA . GLY B 1 18 ? 21.453 4.832 8.672 1 95.88 18 GLY B CA 1
ATOM 1624 C C . GLY B 1 18 ? 20.422 5.922 8.422 1 95.88 18 GLY B C 1
ATOM 1625 O O . GLY B 1 18 ? 20.109 6.699 9.328 1 95.88 18 GLY B O 1
ATOM 1626 N N . VAL B 1 19 ? 19.906 5.977 7.191 1 96.81 19 VAL B N 1
ATOM 1627 C CA . VAL B 1 19 ? 18.891 6.969 6.844 1 96.81 19 VAL B CA 1
ATOM 1628 C C . VAL B 1 19 ? 17.656 6.766 7.711 1 96.81 19 VAL B C 1
ATOM 1630 O O . VAL B 1 19 ? 17.125 7.727 8.273 1 96.81 19 VAL B O 1
ATOM 1633 N N . ILE B 1 20 ? 17.188 5.535 7.852 1 96.06 20 ILE B N 1
ATOM 1634 C CA . ILE B 1 20 ? 15.984 5.219 8.609 1 96.06 20 ILE B CA 1
ATOM 1635 C C . ILE B 1 20 ? 16.203 5.547 10.086 1 96.06 20 ILE B C 1
ATOM 1637 O O . ILE B 1 20 ? 15.391 6.25 10.695 1 96.06 20 ILE B O 1
ATOM 1641 N N . LEU B 1 21 ? 17.297 5.055 10.641 1 94.81 21 LEU B N 1
ATOM 1642 C CA . LEU B 1 21 ? 17.578 5.289 12.055 1 94.81 21 LEU B CA 1
ATOM 1643 C C . LEU B 1 21 ? 17.719 6.781 12.344 1 94.81 21 LEU B C 1
ATOM 1645 O O . LEU B 1 21 ? 17.25 7.262 13.375 1 94.81 21 LEU B O 1
ATOM 1649 N N . GLY B 1 22 ? 18.328 7.473 11.453 1 95.31 22 GLY B N 1
ATOM 1650 C CA . GLY B 1 22 ? 18.5 8.906 11.609 1 95.31 22 GLY B CA 1
ATOM 1651 C C . GLY B 1 22 ? 17.188 9.664 11.617 1 95.31 22 GLY B C 1
ATOM 1652 O O . GLY B 1 22 ? 17.094 10.75 12.203 1 95.31 22 GLY B O 1
ATOM 1653 N N . ALA B 1 23 ? 16.203 9.125 10.984 1 96.94 23 ALA B N 1
ATOM 1654 C CA . ALA B 1 23 ? 14.922 9.797 10.859 1 96.94 23 ALA B CA 1
ATOM 1655 C C . ALA B 1 23 ? 14.016 9.484 12.047 1 96.94 23 ALA B C 1
ATOM 1657 O O . ALA B 1 23 ? 13.031 10.188 12.289 1 96.94 23 ALA B O 1
ATOM 1658 N N . LEU B 1 24 ? 14.312 8.438 12.82 1 95.12 24 LEU B N 1
ATOM 1659 C CA . LEU B 1 24 ? 13.422 7.934 13.859 1 95.12 24 LEU B CA 1
ATOM 1660 C C . LEU B 1 24 ? 13.234 8.969 14.969 1 95.12 24 LEU B C 1
ATOM 1662 O O . LEU B 1 24 ? 12.219 8.961 15.664 1 95.12 24 LEU B O 1
ATOM 1666 N N . GLY B 1 25 ? 14.203 9.844 15.156 1 95.38 25 GLY B N 1
ATOM 1667 C CA . GLY B 1 25 ? 14.078 10.898 16.156 1 95.38 25 GLY B CA 1
ATOM 1668 C C . GLY B 1 25 ? 12.898 11.82 15.906 1 95.38 25 GLY B C 1
ATOM 1669 O O . GLY B 1 25 ? 12.422 12.477 16.828 1 95.38 25 GLY B O 1
ATOM 1670 N N . ALA B 1 26 ? 12.461 11.906 14.672 1 97 26 ALA B N 1
ATOM 1671 C CA . ALA B 1 26 ? 11.336 12.758 14.305 1 97 26 ALA B CA 1
ATOM 1672 C C . ALA B 1 26 ? 10.047 12.273 14.977 1 97 26 ALA B C 1
ATOM 1674 O O . ALA B 1 26 ? 9.062 13.016 15.039 1 97 26 ALA B O 1
ATOM 1675 N N . LEU B 1 27 ? 10 11.039 15.477 1 97.12 27 LEU B N 1
ATOM 1676 C CA . LEU B 1 27 ? 8.812 10.484 16.125 1 97.12 27 LEU B CA 1
ATOM 1677 C C . LEU B 1 27 ? 8.805 10.82 17.625 1 97.12 27 LEU B C 1
ATOM 1679 O O . LEU B 1 27 ? 7.801 10.609 18.297 1 97.12 27 LEU B O 1
ATOM 1683 N N . ASP B 1 28 ? 9.852 11.367 18.125 1 97 28 ASP B N 1
ATOM 1684 C CA . ASP B 1 28 ? 10.016 11.578 19.547 1 97 28 ASP B CA 1
ATOM 1685 C C . ASP B 1 28 ? 8.883 12.438 20.109 1 97 28 ASP B C 1
ATOM 1687 O O . ASP B 1 28 ? 8.297 12.102 21.141 1 97 28 ASP B O 1
ATOM 1691 N N . PRO B 1 29 ? 8.492 13.516 19.438 1 97 29 PRO B N 1
ATOM 1692 C CA . PRO B 1 29 ? 7.43 14.367 19.984 1 97 29 PRO B CA 1
ATOM 1693 C C . PRO B 1 29 ? 6.09 13.641 20.094 1 97 29 PRO B C 1
ATOM 1695 O O . PRO B 1 29 ? 5.18 14.117 20.781 1 97 29 PRO B O 1
ATOM 1698 N N . TYR B 1 30 ? 5.98 12.484 19.391 1 97 30 TYR B N 1
ATOM 1699 C CA . TYR B 1 30 ? 4.688 11.812 19.297 1 97 30 TYR B CA 1
ATOM 1700 C C . TYR B 1 30 ? 4.66 10.562 20.172 1 97 30 TYR B C 1
ATOM 1702 O O . TYR B 1 30 ? 3.621 9.906 20.297 1 97 30 TYR B O 1
ATOM 1710 N N . ARG B 1 31 ? 5.742 10.172 20.781 1 94.94 31 ARG B N 1
ATOM 1711 C CA . ARG B 1 31 ? 5.922 8.867 21.406 1 94.94 31 ARG B CA 1
ATOM 1712 C C . ARG B 1 31 ? 4.93 8.656 22.547 1 94.94 31 ARG B C 1
ATOM 1714 O O . ARG B 1 31 ? 4.52 7.531 22.812 1 94.94 31 ARG B O 1
ATOM 1721 N N . ASP B 1 32 ? 4.484 9.711 23.219 1 94.69 32 ASP B N 1
ATOM 1722 C CA . ASP B 1 32 ? 3.562 9.578 24.344 1 94.69 32 ASP B CA 1
ATOM 1723 C C . ASP B 1 32 ? 2.121 9.438 23.859 1 94.69 32 ASP B C 1
ATOM 1725 O O . ASP B 1 32 ? 1.222 9.141 24.656 1 94.69 32 ASP B O 1
ATOM 1729 N N . ARG B 1 33 ? 1.917 9.547 22.625 1 96.31 33 ARG B N 1
ATOM 1730 C CA . ARG B 1 33 ? 0.559 9.516 22.094 1 96.31 33 ARG B CA 1
ATOM 1731 C C . ARG B 1 33 ? 0.406 8.414 21.031 1 96.31 33 ARG B C 1
ATOM 1733 O O . ARG B 1 33 ? -0.627 8.328 20.375 1 96.31 33 ARG B O 1
ATOM 1740 N N . LEU B 1 34 ? 1.454 7.672 20.828 1 96.81 34 LEU B N 1
ATOM 1741 C CA . LEU B 1 34 ? 1.446 6.582 19.859 1 96.81 34 LEU B CA 1
ATOM 1742 C C . LEU B 1 34 ? 1.952 5.289 20.5 1 96.81 34 LEU B C 1
ATOM 1744 O O . LEU B 1 34 ? 2.887 5.309 21.297 1 96.81 34 LEU B O 1
ATOM 1748 N N . ARG B 1 35 ? 1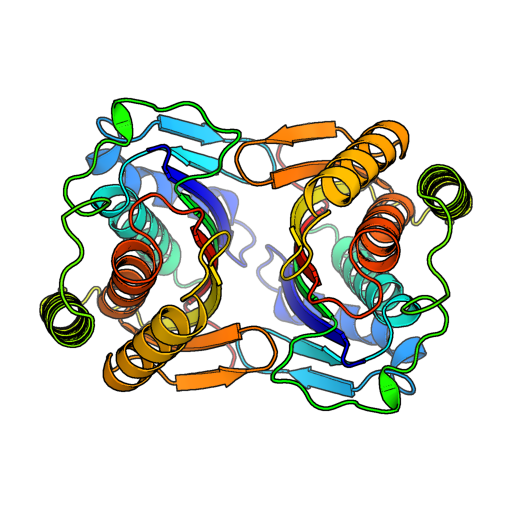.324 4.254 20.219 1 96.75 35 ARG B N 1
ATOM 1749 C CA . ARG B 1 35 ? 1.938 2.939 20.359 1 96.75 35 ARG B CA 1
ATOM 1750 C C . ARG B 1 35 ? 2.688 2.539 19.094 1 96.75 35 ARG B C 1
ATOM 1752 O O . ARG B 1 35 ? 2.125 2.574 18 1 96.75 35 ARG B O 1
ATOM 1759 N N . ILE B 1 36 ? 3.939 2.197 19.281 1 95.56 36 ILE B N 1
ATOM 1760 C CA . ILE B 1 36 ? 4.816 1.932 18.141 1 95.56 36 ILE B CA 1
ATOM 1761 C C . ILE B 1 36 ? 5.371 0.512 18.234 1 95.56 36 ILE B C 1
ATOM 1763 O O . ILE B 1 36 ? 5.992 0.148 19.25 1 95.56 36 ILE B O 1
ATOM 1767 N N . GLU B 1 37 ? 5.152 -0.264 17.203 1 94.56 37 GLU B N 1
ATOM 1768 C CA . GLU B 1 37 ? 5.652 -1.632 17.109 1 94.56 37 GLU B CA 1
ATOM 1769 C C . GLU B 1 37 ? 6.281 -1.889 15.734 1 94.56 37 GLU B C 1
ATOM 1771 O O . GLU B 1 37 ? 5.637 -1.688 14.703 1 94.56 37 GLU B O 1
ATOM 1776 N N . THR B 1 38 ? 7.508 -2.371 15.773 1 92.31 38 THR B N 1
ATOM 1777 C CA . THR B 1 38 ? 8.234 -2.564 14.523 1 92.31 38 THR B CA 1
ATOM 1778 C C . THR B 1 38 ? 8.5 -4.047 14.281 1 92.31 38 THR B C 1
ATOM 1780 O O . THR B 1 38 ? 8.812 -4.789 15.211 1 92.31 38 THR B O 1
ATOM 1783 N N . ASP B 1 39 ? 8.359 -4.512 13.086 1 91.5 39 ASP B N 1
ATOM 1784 C CA . ASP B 1 39 ? 8.82 -5.828 12.664 1 91.5 39 ASP B CA 1
ATOM 1785 C C . ASP B 1 39 ? 9.703 -5.73 11.422 1 91.5 39 ASP B C 1
ATOM 1787 O O . ASP B 1 39 ? 10.258 -4.668 11.133 1 91.5 39 ASP B O 1
ATOM 1791 N N . ASP B 1 40 ? 9.891 -6.848 10.711 1 90.69 40 ASP B N 1
ATOM 1792 C CA . ASP B 1 40 ? 10.898 -6.879 9.648 1 90.69 40 ASP B CA 1
ATOM 1793 C C . ASP B 1 40 ? 10.344 -6.285 8.352 1 90.69 40 ASP B C 1
ATOM 1795 O O . ASP B 1 40 ? 11.086 -6.098 7.387 1 90.69 40 ASP B O 1
ATOM 1799 N N . ILE B 1 41 ? 9.055 -5.926 8.305 1 92.25 41 ILE B N 1
ATOM 1800 C CA . ILE B 1 41 ? 8.492 -5.391 7.07 1 92.25 41 ILE B CA 1
ATOM 1801 C C . ILE B 1 41 ? 8.039 -3.951 7.289 1 92.25 41 ILE B C 1
ATOM 1803 O O . ILE B 1 41 ? 8.164 -3.107 6.398 1 92.25 41 ILE B O 1
ATOM 1807 N N . SER B 1 42 ? 7.426 -3.73 8.469 1 95.12 42 SER B N 1
ATOM 1808 C CA . SER B 1 42 ? 6.812 -2.424 8.672 1 95.12 42 SER B CA 1
ATOM 1809 C C . SER B 1 42 ? 6.789 -2.053 10.156 1 95.12 42 SER B C 1
ATOM 1811 O O . SER B 1 42 ? 7.152 -2.863 11.008 1 95.12 42 SER B O 1
ATOM 1813 N N . THR B 1 43 ? 6.496 -0.871 10.5 1 95.56 43 THR B N 1
ATOM 1814 C CA . THR B 1 43 ? 6.262 -0.336 11.836 1 95.56 43 THR B CA 1
ATOM 1815 C C . THR B 1 43 ? 4.793 0.041 12.016 1 95.56 43 THR B C 1
ATOM 1817 O O . THR B 1 43 ? 4.234 0.786 11.211 1 95.56 43 THR B O 1
ATOM 1820 N N . LEU B 1 44 ? 4.215 -0.496 13 1 96.88 44 LEU B N 1
ATOM 1821 C CA . LEU B 1 44 ? 2.842 -0.159 13.359 1 96.88 44 LEU B CA 1
ATOM 1822 C C . LEU B 1 44 ? 2.801 1.078 14.25 1 96.88 44 LEU B C 1
ATOM 1824 O O . LEU B 1 44 ? 3.504 1.143 15.266 1 96.88 44 LEU B O 1
ATOM 1828 N N . LEU B 1 45 ? 2.057 2.086 13.867 1 97.69 45 LEU B N 1
ATOM 1829 C CA . LEU B 1 45 ? 1.693 3.236 14.695 1 97.69 45 LEU B CA 1
ATOM 1830 C C . LEU B 1 45 ? 0.218 3.186 15.07 1 97.69 45 LEU B C 1
ATOM 1832 O O . LEU B 1 45 ? -0.649 3.082 14.203 1 97.69 45 LEU B O 1
ATOM 1836 N N . VAL B 1 46 ? -0.088 3.191 16.344 1 97.25 46 VAL B N 1
ATOM 1837 C CA . VAL B 1 46 ? -1.468 3.221 16.812 1 97.25 46 VAL B CA 1
ATOM 1838 C C . VAL B 1 46 ? -1.727 4.523 17.578 1 97.25 46 VAL B C 1
ATOM 1840 O O . VAL B 1 46 ? -0.978 4.875 18.484 1 97.25 46 VAL B O 1
ATOM 1843 N N . GLY B 1 47 ? -2.65 5.211 17.219 1 96.44 47 GLY B N 1
ATOM 1844 C CA . GLY B 1 47 ? -3.031 6.484 17.812 1 96.44 47 GLY B CA 1
ATOM 1845 C C . GLY B 1 47 ? -4.086 7.223 17.016 1 96.44 47 GLY B C 1
ATOM 1846 O O . GLY B 1 47 ? -4.582 6.707 16 1 96.44 47 GLY B O 1
ATOM 1847 N N . PRO B 1 48 ? -4.523 8.391 17.469 1 94.25 48 PRO B N 1
ATOM 1848 C CA . PRO B 1 48 ? -5.535 9.141 16.719 1 94.25 48 PRO B CA 1
ATOM 1849 C C . PRO B 1 48 ? -4.996 9.734 15.422 1 94.25 48 PRO B C 1
ATOM 1851 O O . PRO B 1 48 ? -3.811 10.055 15.328 1 94.25 48 PRO B O 1
ATOM 1854 N N . PRO B 1 49 ? -5.887 9.914 14.414 1 91.81 49 PRO B N 1
ATOM 1855 C CA . PRO B 1 49 ? -5.445 10.383 13.094 1 91.81 49 PRO B CA 1
ATOM 1856 C C . PRO B 1 49 ? -4.695 11.711 13.164 1 91.81 49 PRO B C 1
ATOM 1858 O O . PRO B 1 49 ? -3.742 11.922 12.414 1 91.81 49 PRO B O 1
ATOM 1861 N N . GLU B 1 50 ? -5.098 12.617 14.055 1 89.81 50 GLU B N 1
ATOM 1862 C CA . GLU B 1 50 ? -4.469 13.938 14.141 1 89.81 50 GLU B CA 1
ATOM 1863 C C . GLU B 1 50 ? -3.037 13.828 14.656 1 89.81 50 GLU B C 1
ATOM 1865 O O . GLU B 1 50 ? -2.27 14.789 14.578 1 89.81 50 GLU B O 1
ATOM 1870 N N . VAL B 1 51 ? -2.672 12.641 15.148 1 95.81 51 VAL B N 1
ATOM 1871 C CA . VAL B 1 51 ? -1.299 12.383 15.57 1 95.81 51 VAL B CA 1
ATOM 1872 C C . VAL B 1 51 ? -0.588 11.531 14.523 1 95.81 51 VAL B C 1
ATOM 1874 O O . VAL B 1 51 ? 0.583 11.766 14.211 1 95.81 51 VAL B O 1
ATOM 1877 N N . LEU B 1 52 ? -1.298 10.578 13.938 1 97.12 52 LEU B N 1
ATOM 1878 C CA . LEU B 1 52 ? -0.736 9.633 12.984 1 97.12 52 LEU B CA 1
ATOM 1879 C C . LEU B 1 52 ? -0.138 10.352 11.781 1 97.12 52 LEU B C 1
ATOM 1881 O O . LEU B 1 52 ? 1.018 10.117 11.422 1 97.12 52 LEU B O 1
ATOM 1885 N N . PHE B 1 53 ? -0.86 11.25 11.18 1 97.88 53 PHE B N 1
ATOM 1886 C CA . PHE B 1 53 ? -0.459 11.844 9.914 1 97.88 53 PHE B CA 1
ATOM 1887 C C . PHE B 1 53 ? 0.69 12.828 10.109 1 97.88 53 PHE B C 1
ATOM 1889 O O . PHE B 1 53 ? 1.678 12.797 9.375 1 97.88 53 PHE B O 1
ATOM 1896 N N . PRO B 1 54 ? 0.656 13.727 11.18 1 97.81 54 PRO B N 1
ATOM 1897 C CA . PRO B 1 54 ? 1.835 14.555 11.445 1 97.81 54 PRO B CA 1
ATOM 1898 C C . PRO B 1 54 ? 3.078 13.727 11.766 1 97.81 54 PRO B C 1
ATOM 1900 O O . PRO B 1 54 ? 4.18 14.07 11.336 1 97.81 54 PRO B O 1
ATOM 1903 N N . ALA B 1 55 ? 2.91 12.633 12.5 1 98.44 55 ALA B N 1
ATOM 1904 C CA . ALA B 1 55 ? 4.043 11.773 12.828 1 98.44 55 ALA B CA 1
ATOM 1905 C C . ALA B 1 55 ? 4.656 11.164 11.57 1 98.44 55 ALA B C 1
ATOM 1907 O O . ALA B 1 55 ? 5.875 11.188 11.391 1 98.44 55 ALA B O 1
ATOM 1908 N N . MET B 1 56 ? 3.832 10.648 10.703 1 98.62 56 MET B N 1
ATOM 1909 C CA . MET B 1 56 ? 4.297 10.086 9.445 1 98.62 56 MET B CA 1
ATOM 1910 C C . MET B 1 56 ? 4.988 11.148 8.594 1 98.62 56 MET B C 1
ATOM 1912 O O . MET B 1 56 ? 6.043 10.891 8.008 1 98.62 56 MET B O 1
ATOM 1916 N N . ARG B 1 57 ? 4.363 12.336 8.539 1 98.69 57 ARG B N 1
ATOM 1917 C CA . ARG B 1 57 ? 4.938 13.445 7.785 1 98.69 57 ARG B CA 1
ATOM 1918 C C . ARG B 1 57 ? 6.34 13.773 8.281 1 98.69 57 ARG B C 1
ATOM 1920 O O . ARG B 1 57 ? 7.285 13.828 7.488 1 98.69 57 ARG B O 1
ATOM 1927 N N . ASP B 1 58 ? 6.441 14 9.547 1 98.62 58 ASP B N 1
ATOM 1928 C CA . ASP B 1 58 ? 7.715 14.43 10.117 1 98.62 58 ASP B CA 1
ATOM 1929 C C . ASP B 1 58 ? 8.781 13.352 9.945 1 98.62 58 ASP B C 1
ATOM 1931 O O . ASP B 1 58 ? 9.938 13.664 9.656 1 98.62 58 ASP B O 1
ATOM 1935 N N . LEU B 1 59 ? 8.398 12.078 10.148 1 98.56 59 LEU B N 1
ATOM 1936 C CA . LEU B 1 59 ? 9.312 10.969 9.906 1 98.56 59 LEU B CA 1
ATOM 1937 C C . LEU B 1 59 ? 9.812 10.977 8.469 1 98.56 59 LEU B C 1
ATOM 1939 O O . LEU B 1 59 ? 11.016 10.867 8.227 1 98.56 59 LEU B O 1
ATOM 1943 N N . PHE B 1 60 ? 8.922 11.148 7.57 1 98.81 60 PHE B N 1
ATOM 1944 C CA . PHE B 1 60 ? 9.25 11.086 6.152 1 98.81 60 PHE B CA 1
ATOM 1945 C C . PHE B 1 60 ? 10.125 12.273 5.746 1 98.81 60 PHE B C 1
ATOM 1947 O O . PHE B 1 60 ? 11.109 12.102 5.027 1 98.81 60 PHE B O 1
ATOM 1954 N N . VAL B 1 61 ? 9.711 13.438 6.141 1 98.75 61 VAL B N 1
ATOM 1955 C CA . VAL B 1 61 ? 10.461 14.641 5.801 1 98.75 61 VAL B CA 1
ATOM 1956 C C . VAL B 1 61 ? 11.875 14.547 6.367 1 98.75 61 VAL B C 1
ATOM 1958 O O . VAL B 1 61 ? 12.844 14.938 5.707 1 98.75 61 VAL B O 1
ATOM 1961 N N . ALA B 1 62 ? 12.023 14.039 7.559 1 98.56 62 ALA B N 1
ATOM 1962 C CA . ALA B 1 62 ? 13.352 13.844 8.148 1 98.56 62 ALA B CA 1
ATOM 1963 C C . ALA B 1 62 ? 14.195 12.898 7.301 1 98.56 62 ALA B C 1
ATOM 1965 O O . ALA B 1 62 ? 15.375 13.156 7.059 1 98.56 62 ALA B O 1
ATOM 1966 N N . ALA B 1 63 ? 13.609 11.766 6.863 1 98.31 63 ALA B N 1
ATOM 1967 C CA . ALA B 1 63 ? 14.328 10.82 6.012 1 98.31 63 ALA B CA 1
ATOM 1968 C C . ALA B 1 63 ? 14.711 11.461 4.68 1 98.31 63 ALA B C 1
ATOM 1970 O O . ALA B 1 63 ? 15.812 11.25 4.18 1 98.31 63 ALA B O 1
ATOM 1971 N N . ALA B 1 64 ? 13.812 12.258 4.141 1 98.12 64 ALA B N 1
ATOM 1972 C CA . ALA B 1 64 ? 14.008 12.883 2.838 1 98.12 64 ALA B CA 1
ATOM 1973 C C . ALA B 1 64 ? 15.148 13.898 2.879 1 98.12 64 ALA B C 1
ATOM 1975 O O . ALA B 1 64 ? 15.75 14.211 1.847 1 98.12 64 ALA B O 1
ATOM 1976 N N . LYS B 1 65 ? 15.453 14.383 4.027 1 96.69 65 LYS B N 1
ATOM 1977 C CA . LYS B 1 65 ? 16.516 15.375 4.176 1 96.69 65 LYS B CA 1
ATOM 1978 C C . LYS B 1 65 ? 17.875 14.773 3.82 1 96.69 65 LYS B C 1
ATOM 1980 O O . LYS B 1 65 ? 18.844 15.5 3.572 1 96.69 65 LYS B O 1
ATOM 1985 N N . SER B 1 66 ? 17.984 13.469 3.822 1 95.44 66 SER B N 1
ATOM 1986 C CA . SER B 1 66 ? 19.203 12.805 3.414 1 95.44 66 SER B CA 1
ATOM 1987 C C . SER B 1 66 ? 19.562 13.141 1.971 1 95.44 66 SER B C 1
ATOM 1989 O O . SER B 1 66 ? 20.719 12.984 1.558 1 95.44 66 SER B O 1
ATOM 1991 N N . GLY B 1 67 ? 18.562 13.492 1.182 1 96.38 67 GLY B N 1
ATOM 1992 C CA . GLY B 1 67 ? 18.75 13.789 -0.227 1 96.38 67 GLY B CA 1
ATOM 1993 C C . GLY B 1 67 ? 18.578 12.586 -1.127 1 96.38 67 GLY B C 1
ATOM 1994 O O . GLY B 1 67 ? 18.469 12.719 -2.348 1 96.38 67 GLY B O 1
ATOM 1995 N N . ASN B 1 68 ? 18.578 11.383 -0.575 1 96.56 68 ASN B N 1
ATOM 1996 C CA . ASN B 1 68 ? 18.344 10.164 -1.342 1 96.56 68 ASN B CA 1
ATOM 1997 C C . ASN B 1 68 ? 16.875 10.016 -1.74 1 96.56 68 ASN B C 1
ATOM 1999 O O . ASN B 1 68 ? 15.984 10.469 -1.021 1 96.56 68 ASN B O 1
ATOM 2003 N N . HIS B 1 69 ? 16.672 9.422 -2.951 1 97.5 69 HIS B N 1
ATOM 2004 C CA . HIS B 1 69 ? 15.297 9.023 -3.246 1 97.5 69 HIS B CA 1
ATOM 2005 C C . HIS B 1 69 ? 14.711 8.18 -2.115 1 97.5 69 HIS B C 1
ATOM 2007 O O . HIS B 1 69 ? 15.328 7.199 -1.686 1 97.5 69 HIS B O 1
ATOM 2013 N N . CYS B 1 70 ? 13.617 8.617 -1.617 1 97.88 70 CYS B N 1
ATOM 2014 C CA . CYS B 1 70 ? 12.984 7.977 -0.467 1 97.88 70 CYS B CA 1
ATOM 2015 C C . CYS B 1 70 ? 11.477 7.855 -0.668 1 97.88 70 CYS B C 1
ATOM 2017 O O . CYS B 1 70 ? 10.844 8.766 -1.203 1 97.88 70 CYS B O 1
ATOM 2019 N N . VAL B 1 71 ? 10.945 6.703 -0.25 1 98.56 71 VAL B N 1
ATOM 2020 C CA . VAL B 1 71 ? 9.508 6.469 -0.37 1 98.56 71 VAL B CA 1
ATOM 2021 C C . VAL B 1 71 ? 8.938 6.043 0.982 1 98.56 71 VAL B C 1
ATOM 2023 O O . VAL B 1 71 ? 9.562 5.27 1.71 1 98.56 71 VAL B O 1
ATOM 2026 N N . LEU B 1 72 ? 7.828 6.602 1.377 1 98.69 72 LEU B N 1
ATOM 2027 C CA . LEU B 1 72 ? 7.023 6.121 2.494 1 98.69 72 LEU B CA 1
ATOM 2028 C C . LEU B 1 72 ? 5.777 5.395 1.994 1 98.69 72 LEU B C 1
ATOM 2030 O O . LEU B 1 72 ? 5.02 5.941 1.19 1 98.69 72 LEU B O 1
ATOM 2034 N N . SER B 1 73 ? 5.621 4.168 2.338 1 98.44 73 SER B N 1
ATOM 2035 C CA . SER B 1 73 ? 4.406 3.389 2.119 1 98.44 73 SER B CA 1
ATOM 2036 C C . SER B 1 73 ? 3.623 3.209 3.416 1 98.44 73 SER B C 1
ATOM 2038 O O . SER B 1 73 ? 4.203 2.918 4.465 1 98.44 73 SER B O 1
ATOM 2040 N N . ALA B 1 74 ? 2.328 3.396 3.35 1 98.31 74 ALA B N 1
ATOM 2041 C CA . ALA B 1 74 ? 1.533 3.309 4.57 1 98.31 74 ALA B CA 1
ATOM 2042 C C . ALA B 1 74 ? 0.15 2.729 4.285 1 98.31 74 ALA B C 1
ATOM 2044 O O . ALA B 1 74 ? -0.474 3.064 3.277 1 98.31 74 ALA B O 1
ATOM 2045 N N . ALA B 1 75 ? -0.291 1.809 5.098 1 97.69 75 ALA B N 1
ATOM 2046 C CA . ALA B 1 75 ? -1.688 1.395 5.207 1 97.69 75 ALA B CA 1
ATOM 2047 C C . ALA B 1 75 ? -2.33 1.963 6.473 1 97.69 75 ALA B C 1
ATOM 2049 O O . ALA B 1 75 ? -2.004 1.543 7.586 1 97.69 75 ALA B O 1
ATOM 2050 N N . VAL B 1 76 ? -3.23 2.893 6.309 1 97.06 76 VAL B N 1
ATOM 2051 C CA . VAL B 1 76 ? -3.898 3.547 7.43 1 97.06 76 VAL B CA 1
ATOM 2052 C C . VAL B 1 76 ? -5.34 3.055 7.531 1 97.06 76 VAL B C 1
ATOM 2054 O O . VAL B 1 76 ? -6.016 2.883 6.512 1 97.06 76 VAL B O 1
ATOM 2057 N N . SER B 1 77 ? -5.777 2.842 8.742 1 94.69 77 SER B N 1
ATOM 2058 C CA . SER B 1 77 ? -7.121 2.299 8.914 1 94.69 77 SER B CA 1
ATOM 2059 C C . SER B 1 77 ? -7.773 2.828 10.188 1 94.69 77 SER B C 1
ATOM 2061 O O . SER B 1 77 ? -7.086 3.09 11.18 1 94.69 77 SER B O 1
ATOM 2063 N N . ARG B 1 78 ? -9.031 2.967 10.109 1 91.56 78 ARG B N 1
ATOM 2064 C CA . ARG B 1 78 ? -9.852 3.266 11.281 1 91.56 78 ARG B CA 1
ATOM 2065 C C . ARG B 1 78 ? -11.172 2.504 11.227 1 91.56 78 ARG B C 1
ATOM 2067 O O . ARG B 1 78 ? -11.711 2.264 10.141 1 91.56 78 ARG B O 1
ATOM 2074 N N . GLY B 1 79 ? -11.648 2.098 12.414 1 87.06 79 GLY B N 1
ATOM 2075 C CA . GLY B 1 79 ? -12.969 1.508 12.531 1 87.06 79 GLY B CA 1
ATOM 2076 C C . GLY B 1 79 ? -13.039 0.08 12.023 1 87.06 79 GLY B C 1
ATOM 2077 O O . GLY B 1 79 ? -14.094 -0.38 11.578 1 87.06 79 GLY B O 1
ATOM 2078 N N . CYS B 1 80 ? -11.922 -0.566 11.984 1 82.75 80 CYS B N 1
ATOM 2079 C CA . CYS B 1 80 ? -11.93 -1.973 11.602 1 82.75 80 CYS B CA 1
ATOM 2080 C C . CYS B 1 80 ? -12.727 -2.809 12.594 1 82.75 80 CYS B C 1
ATOM 2082 O O . CYS B 1 80 ? -12.414 -2.828 13.789 1 82.75 80 CYS B O 1
ATOM 2084 N N . PRO B 1 81 ? -13.758 -3.406 12.188 1 75.56 81 PRO B N 1
ATOM 2085 C CA . PRO B 1 81 ? -14.625 -4.148 13.109 1 75.56 81 PRO B CA 1
ATOM 2086 C C . PRO B 1 81 ? -13.852 -5.145 13.969 1 75.56 81 PRO B C 1
ATOM 2088 O O . PRO B 1 81 ? -14.203 -5.371 15.125 1 75.56 81 PRO B O 1
ATOM 2091 N N . GLY B 1 82 ? -12.781 -5.723 13.555 1 75.94 82 GLY B N 1
ATOM 2092 C CA . GLY B 1 82 ? -12.062 -6.727 14.328 1 75.94 82 GLY B CA 1
ATOM 2093 C C . GLY B 1 82 ? -11.062 -6.129 15.297 1 75.94 82 GLY B C 1
ATOM 2094 O O . GLY B 1 82 ? -10.445 -6.852 16.078 1 75.94 82 GLY B O 1
ATOM 2095 N N . GLU B 1 83 ? -11.039 -4.812 15.398 1 83.62 83 GLU B N 1
ATOM 2096 C CA . GLU B 1 83 ? -10.086 -4.145 16.281 1 83.62 83 GLU B CA 1
ATOM 2097 C C . GLU B 1 83 ? -10.789 -3.564 17.5 1 83.62 83 GLU B C 1
ATOM 2099 O O . GLU B 1 83 ? -11.719 -2.766 17.375 1 83.62 83 GLU B O 1
ATOM 2104 N N . PRO B 1 84 ? -10.32 -3.969 18.656 1 82.5 84 PRO B N 1
ATOM 2105 C CA . PRO B 1 84 ? -10.93 -3.395 19.859 1 82.5 84 PRO B CA 1
ATOM 2106 C C . PRO B 1 84 ? -10.586 -1.917 20.031 1 82.5 84 PRO B C 1
ATOM 2108 O O . PRO B 1 84 ? -9.523 -1.467 19.609 1 82.5 84 PRO B O 1
ATOM 2111 N N . ASP B 1 85 ? -11.547 -1.269 20.703 1 84.38 85 ASP B N 1
ATOM 2112 C CA . ASP B 1 85 ? -11.273 0.128 21.016 1 84.38 85 ASP B CA 1
ATOM 2113 C C . ASP B 1 85 ? -10.023 0.255 21.891 1 84.38 85 ASP B C 1
ATOM 2115 O O . ASP B 1 85 ? -9.75 -0.609 22.719 1 84.38 85 ASP B O 1
ATOM 2119 N N . ASP B 1 86 ? -9.289 1.256 21.656 1 89.69 86 ASP B N 1
ATOM 2120 C CA . ASP B 1 86 ? -8.102 1.609 22.422 1 89.69 86 ASP B CA 1
ATOM 2121 C C . ASP B 1 86 ? -8.133 3.08 22.828 1 89.69 86 ASP B C 1
ATOM 2123 O O . ASP B 1 86 ? -8.203 3.967 21.984 1 89.69 86 ASP B O 1
ATOM 2127 N N . PRO B 1 87 ? -8.086 3.328 24.078 1 90.44 87 PRO B N 1
ATOM 2128 C CA . PRO B 1 87 ? -8.156 4.707 24.562 1 90.44 87 PRO B CA 1
ATOM 2129 C C . PRO B 1 87 ? -7.117 5.617 23.906 1 90.44 87 PRO B C 1
ATOM 2131 O O . PRO B 1 87 ? -7.344 6.82 23.766 1 90.44 87 PRO B O 1
ATOM 2134 N N . ILE B 1 88 ? -6.066 5.062 23.453 1 92.75 88 ILE B N 1
ATOM 2135 C CA . ILE B 1 88 ? -5.012 5.883 22.875 1 92.75 88 ILE B CA 1
ATOM 2136 C C . ILE B 1 88 ? -5.488 6.449 21.531 1 92.75 88 ILE B C 1
ATOM 2138 O O . ILE B 1 88 ? -4.918 7.418 21.031 1 92.75 88 ILE B O 1
ATOM 2142 N N . CYS B 1 89 ? -6.504 5.848 20.969 1 91.56 89 CYS B N 1
ATOM 2143 C CA . CYS B 1 89 ? -7.004 6.246 19.656 1 91.56 89 CYS B CA 1
ATOM 2144 C C . CYS B 1 89 ? -8.133 7.262 19.797 1 91.56 89 CYS B C 1
ATOM 2146 O O . CYS B 1 89 ? -8.711 7.684 18.781 1 91.56 89 CYS B O 1
ATOM 2148 N N . ARG B 1 90 ? -8.461 7.613 20.922 1 85.56 90 ARG B N 1
ATOM 2149 C CA . ARG B 1 90 ? -9.578 8.539 21.109 1 85.56 90 ARG B CA 1
ATOM 2150 C C . ARG B 1 90 ? -9.344 9.836 20.344 1 85.56 90 ARG B C 1
ATOM 2152 O O . ARG B 1 90 ? -8.242 10.391 20.375 1 85.56 90 ARG B O 1
ATOM 2159 N N . SER B 1 91 ? -10.336 10.188 19.562 1 82.19 91 SER B N 1
ATOM 2160 C CA . SER B 1 91 ? -10.211 11.375 18.719 1 82.19 91 SER B CA 1
ATOM 2161 C C . SER B 1 91 ? -11.516 12.164 18.688 1 82.19 91 SER B C 1
ATOM 2163 O O . SER B 1 91 ? -12.602 11.586 18.672 1 82.19 91 SER B O 1
ATOM 2165 N N . ASP B 1 92 ? -11.312 13.492 18.688 1 76.31 92 ASP B N 1
ATOM 2166 C CA . ASP B 1 92 ? -12.477 14.359 18.5 1 76.31 92 ASP B CA 1
ATOM 2167 C C . ASP B 1 92 ? -12.742 14.609 17.016 1 76.31 92 ASP B C 1
ATOM 2169 O O . ASP B 1 92 ? -13.773 15.172 16.656 1 76.31 92 ASP B O 1
ATOM 2173 N N . GLU B 1 93 ? -11.82 14.219 16.219 1 71.5 93 GLU B N 1
ATOM 2174 C CA . GLU B 1 93 ? -11.891 14.5 14.789 1 71.5 93 GLU B CA 1
ATOM 2175 C C . GLU B 1 93 ? -12.742 13.461 14.07 1 71.5 93 GLU B C 1
ATOM 2177 O O . GLU B 1 93 ? -13.195 13.688 12.945 1 71.5 93 GLU B O 1
ATOM 2182 N N . ILE B 1 94 ? -12.773 12.266 14.781 1 66.94 94 ILE B N 1
ATOM 2183 C CA . ILE B 1 94 ? -13.5 11.148 14.188 1 66.94 94 ILE B CA 1
ATOM 2184 C C . ILE B 1 94 ? -14.805 10.914 14.945 1 66.94 94 ILE B C 1
ATOM 2186 O O . ILE B 1 94 ? -14.828 10.977 16.188 1 66.94 94 ILE B O 1
ATOM 2190 N N . GLY B 1 95 ? -15.992 10.914 14.367 1 58.41 95 GLY B N 1
ATOM 2191 C CA . GLY B 1 95 ? -17.156 10.469 15.117 1 58.41 95 GLY B CA 1
ATOM 2192 C C . GLY B 1 95 ? -18.141 11.578 15.414 1 58.41 95 GLY B C 1
ATOM 2193 O O . GLY B 1 95 ? -19.125 11.375 16.125 1 58.41 95 GLY B O 1
ATOM 2194 N N . GLY B 1 96 ? -17.688 12.766 15.141 1 55.59 96 GLY B N 1
ATOM 2195 C CA . GLY B 1 96 ? -18.641 13.805 15.5 1 55.59 96 GLY B CA 1
ATOM 2196 C C . GLY B 1 96 ? -19.922 13.766 14.68 1 55.59 96 GLY B C 1
ATOM 2197 O O . GLY B 1 96 ? -20.047 12.938 13.773 1 55.59 96 GLY B O 1
ATOM 2198 N N . PRO B 1 97 ? -20.844 14.414 15.258 1 58.28 97 PRO B N 1
ATOM 2199 C CA . PRO B 1 97 ? -22.109 14.477 14.516 1 58.28 97 PRO B CA 1
ATOM 2200 C C . PRO B 1 97 ? -21.906 14.742 13.031 1 58.28 97 PRO B C 1
ATOM 2202 O O . PRO B 1 97 ? -20.938 15.406 12.648 1 58.28 97 PRO B O 1
ATOM 2205 N N . ALA B 1 98 ? -22.734 14.039 12.273 1 63.06 98 ALA B N 1
ATOM 2206 C CA . ALA B 1 98 ? -22.719 14.172 10.82 1 63.06 98 ALA B CA 1
ATOM 2207 C C . ALA B 1 98 ? -22.828 15.641 10.406 1 63.06 98 ALA B C 1
ATOM 2209 O O . ALA B 1 98 ? -23.828 16.312 10.711 1 63.06 98 ALA B O 1
ATOM 2210 N N . ILE B 1 99 ? -21.703 16.281 10.203 1 79.5 99 ILE B N 1
ATOM 2211 C CA . ILE B 1 99 ? -21.641 17.578 9.555 1 79.5 99 ILE B CA 1
ATOM 2212 C C . ILE B 1 99 ? -21.906 17.438 8.062 1 79.5 99 ILE B C 1
ATOM 2214 O O . ILE B 1 99 ? -21.531 16.438 7.449 1 79.5 99 ILE B O 1
ATOM 2218 N N . PRO B 1 100 ? -22.828 18.453 7.57 1 87.19 100 PRO B N 1
ATOM 2219 C CA . PRO B 1 100 ? -23.109 18.375 6.133 1 87.19 100 PRO B CA 1
ATOM 2220 C C . PRO B 1 100 ? -21.828 18.297 5.293 1 87.19 100 PRO B C 1
ATOM 2222 O O . PRO B 1 100 ? -20.812 18.906 5.648 1 87.19 100 PRO B O 1
ATOM 2225 N N . LEU B 1 101 ? -21.922 17.625 4.234 1 89.19 101 LEU B N 1
ATOM 2226 C CA . LEU B 1 101 ? -20.781 17.328 3.357 1 89.19 101 LEU B CA 1
ATOM 2227 C C . LEU B 1 101 ? -20.094 18.609 2.906 1 89.19 101 LEU B C 1
ATOM 2229 O O . LEU B 1 101 ? -18.859 18.688 2.895 1 89.19 101 LEU B O 1
ATOM 2233 N N . GLU B 1 102 ? -20.875 19.672 2.557 1 92.38 102 GLU B N 1
ATOM 2234 C CA . GLU B 1 102 ? -20.297 20.906 2.061 1 92.38 102 GLU B CA 1
ATOM 2235 C C . GLU B 1 102 ? -19.469 21.594 3.139 1 92.38 102 GLU B C 1
ATOM 2237 O O . GLU B 1 102 ? -18.406 22.172 2.848 1 92.38 102 GLU B O 1
ATOM 2242 N N . GLU B 1 103 ? -19.922 21.484 4.32 1 92.69 103 GLU B N 1
ATOM 2243 C CA . GLU B 1 103 ? -19.172 22.078 5.434 1 92.69 103 GLU B CA 1
ATOM 2244 C C . GLU B 1 103 ? -17.906 21.281 5.73 1 92.69 103 GLU B C 1
ATOM 2246 O O . GLU B 1 103 ? -16.875 21.859 6.078 1 92.69 103 GLU B O 1
ATOM 2251 N N . ARG B 1 104 ? -18.016 20.016 5.641 1 91.88 104 ARG B N 1
ATOM 2252 C CA . ARG B 1 104 ? -16.844 19.172 5.836 1 91.88 104 ARG B CA 1
ATOM 2253 C C . ARG B 1 104 ? -15.773 19.453 4.789 1 91.88 104 ARG B C 1
ATOM 2255 O O . ARG B 1 104 ? -14.586 19.5 5.102 1 91.88 104 ARG B O 1
ATOM 2262 N N . LYS B 1 105 ? -16.219 19.625 3.539 1 94.12 105 LYS B N 1
ATOM 2263 C CA . LYS B 1 105 ? -15.297 19.984 2.469 1 94.12 105 LYS B CA 1
ATOM 2264 C C . LYS B 1 105 ? -14.594 21.297 2.76 1 94.12 105 LYS B C 1
ATOM 2266 O O . LYS B 1 105 ? -13.375 21.406 2.613 1 94.12 105 LYS B O 1
ATOM 2271 N N . ALA B 1 106 ? -15.359 22.281 3.197 1 95.56 106 ALA B N 1
ATOM 2272 C CA . ALA B 1 106 ? -14.805 23.609 3.49 1 95.56 106 ALA B CA 1
ATOM 2273 C C . ALA B 1 106 ? -13.797 23.531 4.637 1 95.56 106 ALA B C 1
ATOM 2275 O O . ALA B 1 106 ? -12.742 24.156 4.582 1 95.56 106 ALA B O 1
ATOM 2276 N N . ALA B 1 107 ? -14.156 22.812 5.656 1 93.88 107 ALA B N 1
ATOM 2277 C CA . ALA B 1 107 ? -13.266 22.641 6.797 1 93.88 107 ALA B CA 1
ATOM 2278 C C . ALA B 1 107 ? -11.977 21.938 6.383 1 93.88 107 ALA B C 1
ATOM 2280 O O . ALA B 1 107 ? -10.891 22.312 6.828 1 93.88 107 ALA B O 1
ATOM 2281 N N . ALA B 1 108 ? -12.094 20.953 5.586 1 95 108 ALA B N 1
ATOM 2282 C CA . ALA B 1 108 ? -10.938 20.203 5.086 1 95 108 ALA B CA 1
ATOM 2283 C C . ALA B 1 108 ? -10.008 21.109 4.293 1 95 108 ALA B C 1
ATOM 2285 O O . ALA B 1 108 ? -8.789 21.094 4.496 1 95 108 ALA B O 1
ATOM 2286 N N . LEU B 1 109 ? -10.594 21.891 3.379 1 97.62 109 LEU B N 1
ATOM 2287 C CA . LEU B 1 109 ? -9.805 22.797 2.557 1 97.62 109 LEU B CA 1
ATOM 2288 C C . LEU B 1 109 ? -9.086 23.828 3.422 1 97.62 109 LEU B C 1
ATOM 2290 O O . LEU B 1 109 ? -7.914 24.125 3.193 1 97.62 109 LEU B O 1
ATOM 2294 N N . SER B 1 110 ? -9.781 24.328 4.387 1 97.19 110 SER B N 1
ATOM 2295 C CA . SER B 1 110 ? -9.188 25.297 5.305 1 97.19 110 SER B CA 1
ATOM 2296 C C . SER B 1 110 ? -8.008 24.703 6.059 1 97.19 110 SER B C 1
ATOM 2298 O O . SER B 1 110 ? -6.977 25.344 6.227 1 97.19 110 SER B O 1
ATOM 2300 N N . ALA B 1 111 ? -8.172 23.484 6.527 1 95.62 111 ALA B N 1
ATOM 2301 C CA . ALA B 1 111 ? -7.113 22.797 7.25 1 95.62 111 ALA B CA 1
ATOM 2302 C C . ALA B 1 111 ? -5.879 22.609 6.371 1 95.62 111 ALA B C 1
ATOM 2304 O O . ALA B 1 111 ? -4.75 22.828 6.824 1 95.62 111 ALA B O 1
ATOM 2305 N N . VAL B 1 112 ? -6.039 22.203 5.105 1 97.69 112 VAL B N 1
ATOM 2306 C CA . VAL B 1 112 ? -4.934 22 4.172 1 97.69 112 VAL B CA 1
ATOM 2307 C C . VAL B 1 112 ? -4.223 23.344 3.924 1 97.69 112 VAL B C 1
ATOM 2309 O O . VAL B 1 112 ? -2.994 23.406 3.973 1 97.69 112 VAL B O 1
ATOM 2312 N N . HIS B 1 113 ? -4.965 24.406 3.697 1 96.75 113 HIS B N 1
ATOM 2313 C CA . HIS B 1 113 ? -4.41 25.719 3.385 1 96.75 113 HIS B CA 1
ATOM 2314 C C . HIS B 1 113 ? -3.635 26.281 4.57 1 96.75 113 HIS B C 1
ATOM 2316 O O . HIS B 1 113 ? -2.676 27.031 4.387 1 96.75 113 HIS B O 1
ATOM 2322 N N . ALA B 1 114 ? -4.051 25.891 5.727 1 97.25 114 ALA B N 1
ATOM 2323 C CA . ALA B 1 114 ? -3.445 26.438 6.941 1 97.25 114 ALA B CA 1
ATOM 2324 C C . ALA B 1 114 ? -2.18 25.672 7.312 1 97.25 114 ALA B C 1
ATOM 2326 O O . ALA B 1 114 ? -1.433 26.094 8.203 1 97.25 114 ALA B O 1
ATOM 2327 N N . THR B 1 115 ? -1.949 24.547 6.699 1 97.12 115 THR B N 1
ATOM 2328 C CA . THR B 1 115 ? -0.822 23.688 7.051 1 97.12 115 THR B CA 1
ATOM 2329 C C . THR B 1 115 ? 0.5 24.359 6.691 1 97.12 115 THR B C 1
ATOM 2331 O O . THR B 1 115 ? 0.667 24.844 5.57 1 97.12 115 THR B O 1
ATOM 2334 N N . PRO B 1 116 ? 1.449 24.406 7.629 1 97.19 116 PRO B N 1
ATOM 2335 C CA . PRO B 1 116 ? 2.758 24.984 7.316 1 97.19 116 PRO B CA 1
ATOM 2336 C C . PRO B 1 116 ? 3.523 24.188 6.266 1 97.19 116 PRO B C 1
ATOM 2338 O O . PRO B 1 116 ? 3.439 22.953 6.242 1 97.19 116 PRO B O 1
ATOM 2341 N N . SER B 1 117 ? 4.277 24.953 5.449 1 97.94 117 SER B N 1
ATOM 2342 C CA . SER B 1 117 ? 5.141 24.281 4.48 1 97.94 117 SER B CA 1
ATOM 2343 C C . SER B 1 117 ? 6.305 23.578 5.168 1 97.94 117 SER B C 1
ATOM 2345 O O . SER B 1 117 ? 6.875 24.094 6.129 1 97.94 117 SER B O 1
ATOM 2347 N N . THR B 1 118 ? 6.648 22.406 4.668 1 98.06 118 THR B N 1
ATOM 2348 C CA . THR B 1 118 ? 7.824 21.688 5.141 1 98.06 118 THR B CA 1
ATOM 2349 C C . THR B 1 118 ? 9.023 21.969 4.246 1 98.06 118 THR B C 1
ATOM 2351 O O . THR B 1 118 ? 10.148 21.578 4.566 1 98.06 118 THR B O 1
ATOM 2354 N N . SER B 1 119 ? 8.781 22.578 3.098 1 97.81 119 SER B N 1
ATOM 2355 C CA . SER B 1 119 ? 9.766 22.844 2.059 1 97.81 119 SER B CA 1
ATOM 2356 C C . SER B 1 119 ? 10.289 21.547 1.451 1 97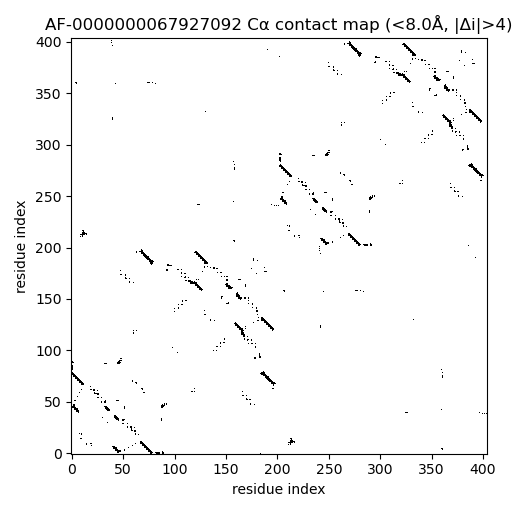.81 119 SER B C 1
ATOM 2358 O O . SER B 1 119 ? 11.445 21.469 1.023 1 97.81 119 SER B O 1
ATOM 2360 N N . GLN B 1 120 ? 9.617 20.484 1.555 1 98.38 120 GLN B N 1
ATOM 2361 C CA . GLN B 1 120 ? 9.922 19.219 0.903 1 98.38 120 GLN B CA 1
ATOM 2362 C C . GLN B 1 120 ? 8.883 18.891 -0.167 1 98.38 120 GLN B C 1
ATOM 2364 O O . GLN B 1 120 ? 7.727 18.609 0.148 1 98.38 120 GLN B O 1
ATOM 2369 N N . ALA B 1 121 ? 9.297 19 -1.425 1 97.94 121 ALA B N 1
ATOM 2370 C CA . ALA B 1 121 ? 8.422 18.594 -2.527 1 97.94 121 ALA B CA 1
ATOM 2371 C C . ALA B 1 121 ? 8.242 17.094 -2.57 1 97.94 121 ALA B C 1
ATOM 2373 O O . ALA B 1 121 ? 9.219 16.344 -2.455 1 97.94 121 ALA B O 1
ATOM 2374 N N . VAL B 1 122 ? 6.973 16.672 -2.738 1 98.44 122 VAL B N 1
ATOM 2375 C CA . VAL B 1 122 ? 6.723 15.234 -2.803 1 98.44 122 VAL B CA 1
ATOM 2376 C C . VAL B 1 122 ? 5.688 14.938 -3.889 1 98.44 122 VAL B C 1
ATOM 2378 O O . VAL B 1 122 ? 4.949 15.828 -4.309 1 98.44 122 VAL B O 1
ATOM 2381 N N . AL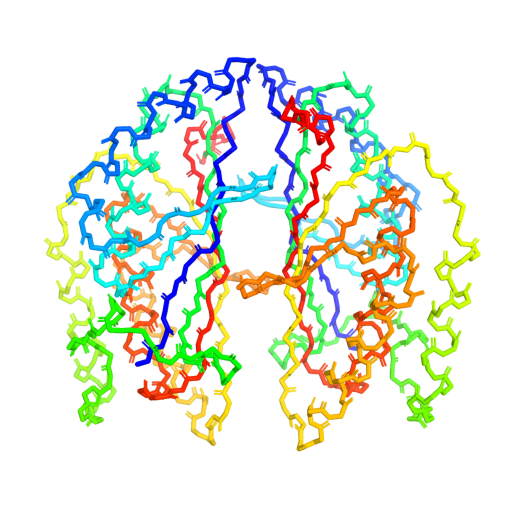A B 1 123 ? 5.707 13.75 -4.418 1 98.31 123 ALA B N 1
ATOM 2382 C CA . ALA B 1 123 ? 4.617 13.117 -5.156 1 98.31 123 ALA B CA 1
ATOM 2383 C C . ALA B 1 123 ? 3.988 11.984 -4.344 1 98.31 123 ALA B C 1
ATOM 2385 O O . ALA B 1 123 ? 4.684 11.289 -3.6 1 98.31 123 ALA B O 1
ATOM 2386 N N . ALA B 1 124 ? 2.693 11.867 -4.477 1 98.5 124 ALA B N 1
ATOM 2387 C CA . ALA B 1 124 ? 2.01 10.828 -3.717 1 98.5 124 ALA B CA 1
ATOM 2388 C C . ALA B 1 124 ? 0.911 10.172 -4.551 1 98.5 124 ALA B C 1
ATOM 2390 O O . ALA B 1 124 ? 0.433 10.758 -5.527 1 98.5 124 ALA B O 1
ATOM 2391 N N . GLN B 1 125 ? 0.628 9.016 -4.305 1 97.88 125 GLN B N 1
ATOM 2392 C CA . GLN B 1 125 ? -0.598 8.375 -4.758 1 97.88 125 GLN B CA 1
ATOM 2393 C C . GLN B 1 125 ? -1.28 7.621 -3.617 1 97.88 125 GLN B C 1
ATOM 2395 O O . GLN B 1 125 ? -0.614 7.133 -2.703 1 97.88 125 GLN B O 1
ATOM 2400 N N . PHE B 1 126 ? -2.562 7.59 -3.645 1 97.56 126 PHE B N 1
ATOM 2401 C CA . PHE B 1 126 ? -3.277 6.902 -2.576 1 97.56 126 PHE B CA 1
ATOM 2402 C C . PHE B 1 126 ? -4.617 6.371 -3.076 1 97.56 126 PHE B C 1
ATOM 2404 O O . PHE B 1 126 ? -5.141 6.844 -4.086 1 97.56 126 PHE B O 1
ATOM 2411 N N . SER B 1 127 ? -5.051 5.32 -2.414 1 94.31 127 SER B N 1
ATOM 2412 C CA . SER B 1 127 ? -6.391 4.762 -2.576 1 94.31 127 SER B CA 1
ATOM 2413 C C . SER B 1 127 ? -7.191 4.863 -1.285 1 94.31 127 SER B C 1
ATOM 2415 O O . SER B 1 127 ? -6.66 4.641 -0.196 1 94.31 127 SER B O 1
ATOM 2417 N N . LEU B 1 128 ? -8.406 5.254 -1.392 1 92.94 128 LEU B N 1
ATOM 2418 C CA . LEU B 1 128 ? -9.336 5.344 -0.266 1 92.94 128 LEU B CA 1
ATOM 2419 C C . LEU B 1 128 ? -10.438 4.301 -0.385 1 92.94 128 LEU B C 1
ATOM 2421 O O . LEU B 1 128 ? -11.102 4.207 -1.419 1 92.94 128 LEU B O 1
ATOM 2425 N N . TYR B 1 129 ? -10.594 3.512 0.631 1 88.38 129 TYR B N 1
ATOM 2426 C CA . TYR B 1 129 ? -11.648 2.508 0.711 1 88.38 129 TYR B CA 1
ATOM 2427 C C . TYR B 1 129 ? -12.609 2.816 1.854 1 88.38 129 TYR B C 1
ATOM 2429 O O . TYR B 1 129 ? -12.203 2.854 3.02 1 88.38 129 TYR B O 1
ATOM 2437 N N . VAL B 1 130 ? -13.797 2.996 1.471 1 82.88 130 VAL B N 1
ATOM 2438 C CA . VAL B 1 130 ? -14.867 3.232 2.439 1 82.88 130 VAL B CA 1
ATOM 2439 C C . VAL B 1 130 ? -15.812 2.031 2.469 1 82.88 130 VAL B C 1
ATOM 2441 O O . VAL B 1 130 ? -16.422 1.686 1.452 1 82.88 130 VAL B O 1
ATOM 2444 N N . MET B 1 131 ? -15.906 1.337 3.594 1 75.06 131 MET B N 1
ATOM 2445 C CA . MET B 1 131 ? -16.719 0.123 3.676 1 75.06 131 MET B CA 1
ATOM 2446 C C . MET B 1 131 ? -17.922 0.33 4.594 1 75.06 131 MET B C 1
ATOM 2448 O O . MET B 1 131 ? -17.844 1.081 5.566 1 75.06 131 MET B O 1
ATOM 2452 N N . GLY B 1 132 ? -19.141 -0.436 4.395 1 61.72 132 GLY B N 1
ATOM 2453 C CA . GLY B 1 132 ? -20.219 -0.586 5.355 1 61.72 132 GLY B CA 1
ATOM 2454 C C . GLY B 1 132 ? -21.406 0.291 5.047 1 61.72 132 GLY B C 1
ATOM 2455 O O . GLY B 1 132 ? -22.516 0.03 5.527 1 61.72 132 GLY B O 1
ATOM 2456 N N . THR B 1 133 ? -21.266 1.59 4.371 1 58.66 133 THR B N 1
ATOM 2457 C CA . THR B 1 133 ? -22.484 2.389 4.508 1 58.66 133 THR B CA 1
ATOM 2458 C C . THR B 1 133 ? -23.156 2.574 3.154 1 58.66 133 THR B C 1
ATOM 2460 O O . THR B 1 133 ? -22.516 2.475 2.109 1 58.66 133 THR B O 1
ATOM 2463 N N . GLY B 1 134 ? -24.484 2.494 3.166 1 60.44 134 GLY B N 1
ATOM 2464 C CA . GLY B 1 134 ? -25.391 2.697 2.047 1 60.44 134 GLY B CA 1
ATOM 2465 C C . GLY B 1 134 ? -25.109 3.969 1.271 1 60.44 134 GLY B C 1
ATOM 2466 O O . GLY B 1 134 ? -25.344 4.031 0.063 1 60.44 134 GLY B O 1
ATOM 2467 N N . ASP B 1 135 ? -24.688 5.059 1.811 1 66.5 135 ASP B N 1
ATOM 2468 C CA . ASP B 1 135 ? -24.453 6.328 1.132 1 66.5 135 ASP B CA 1
ATOM 2469 C C . ASP B 1 135 ? -22.969 6.508 0.789 1 66.5 135 ASP B C 1
ATOM 2471 O O . ASP B 1 135 ? -22.469 7.629 0.764 1 66.5 135 ASP B O 1
ATOM 2475 N N . HIS B 1 136 ? -22.312 5.414 0.428 1 74.56 136 HIS B N 1
ATOM 2476 C CA . HIS B 1 136 ? -20.875 5.418 0.24 1 74.56 136 HIS B CA 1
ATOM 2477 C C . HIS B 1 136 ? -20.484 6.227 -0.993 1 74.56 136 HIS B C 1
ATOM 2479 O O . HIS B 1 136 ? -19.406 6.828 -1.029 1 74.56 136 HIS B O 1
ATOM 2485 N N . MET B 1 137 ? -21.391 6.43 -1.88 1 78.69 137 MET B N 1
ATOM 2486 C CA . MET B 1 137 ? -21.031 7.117 -3.119 1 78.69 137 MET B CA 1
ATOM 2487 C C . MET B 1 137 ? -20.938 8.625 -2.9 1 78.69 137 MET B C 1
ATOM 2489 O O . MET B 1 137 ? -20.078 9.289 -3.477 1 78.69 137 MET B O 1
ATOM 2493 N N . ASP B 1 138 ? -21.875 9.133 -2.135 1 81.06 138 ASP B N 1
ATOM 2494 C CA . ASP B 1 138 ? -21.812 10.562 -1.825 1 81.06 138 ASP B CA 1
ATOM 2495 C C . ASP B 1 138 ? -20.516 10.922 -1.119 1 81.06 138 ASP B C 1
ATOM 2497 O O . ASP B 1 138 ? -19.922 11.969 -1.389 1 81.06 138 ASP B O 1
ATOM 2501 N N . GLU B 1 139 ? -20.094 10.062 -0.24 1 83.38 139 GLU B N 1
ATOM 2502 C CA . GLU B 1 139 ? -18.844 10.273 0.484 1 83.38 139 GLU B CA 1
ATOM 2503 C C . GLU B 1 139 ? -17.656 10.258 -0.463 1 83.38 139 GLU B C 1
ATOM 2505 O O . GLU B 1 139 ? -16.75 11.086 -0.351 1 83.38 139 GLU B O 1
ATOM 2510 N N . ILE B 1 140 ? -17.672 9.391 -1.354 1 83.81 140 ILE B N 1
ATOM 2511 C CA . ILE B 1 140 ? -16.578 9.242 -2.309 1 83.81 140 ILE B CA 1
ATOM 2512 C C . ILE B 1 140 ? -16.531 10.461 -3.229 1 83.81 140 ILE B C 1
ATOM 2514 O O . ILE B 1 140 ? -15.469 11.039 -3.443 1 83.81 140 ILE B O 1
ATOM 2518 N N . TYR B 1 141 ? -17.703 10.867 -3.705 1 87.44 141 TYR B N 1
ATOM 2519 C CA . TYR B 1 141 ? -17.766 12.039 -4.574 1 87.44 141 TYR B CA 1
ATOM 2520 C C . TYR B 1 141 ? -17.328 13.297 -3.826 1 87.44 141 TYR B C 1
ATOM 2522 O O . TYR B 1 141 ? -16.656 14.164 -4.387 1 87.44 141 TYR B O 1
ATOM 2530 N N . GLY B 1 142 ? -17.812 13.414 -2.631 1 89.81 142 GLY B N 1
ATOM 2531 C CA . GLY B 1 142 ? -17.375 14.523 -1.802 1 89.81 142 GLY B CA 1
ATOM 2532 C C . GLY B 1 142 ? -15.875 14.57 -1.607 1 89.81 142 GLY B C 1
ATOM 2533 O O . GLY B 1 142 ? -15.266 15.633 -1.705 1 89.81 142 GLY B O 1
ATOM 2534 N N . CYS B 1 143 ? -15.305 13.43 -1.362 1 92.44 143 CYS B N 1
ATOM 2535 C CA . CYS B 1 143 ? -13.859 13.344 -1.186 1 92.44 143 CYS B CA 1
ATOM 2536 C C . CYS B 1 143 ? -13.133 13.734 -2.465 1 92.44 143 CYS B C 1
ATOM 2538 O O . CYS B 1 143 ? -12.148 14.469 -2.424 1 92.44 143 CYS B O 1
ATOM 2540 N N . ILE B 1 144 ? -13.602 13.289 -3.57 1 93.12 144 ILE B N 1
ATOM 2541 C CA . ILE B 1 144 ? -13 13.609 -4.859 1 93.12 144 ILE B CA 1
ATOM 2542 C C . ILE B 1 144 ? -13.047 15.117 -5.09 1 93.12 144 ILE B C 1
ATOM 2544 O O . ILE B 1 144 ? -12.055 15.719 -5.516 1 93.12 144 ILE B O 1
ATOM 2548 N N . ASP B 1 145 ? -14.188 15.664 -4.824 1 95.81 145 ASP B N 1
ATOM 2549 C CA . ASP B 1 145 ? -14.336 17.109 -4.973 1 95.81 145 ASP B CA 1
ATOM 2550 C C . ASP B 1 145 ? -13.344 17.859 -4.086 1 95.81 145 ASP B C 1
ATOM 2552 O O . ASP B 1 145 ? -12.688 18.797 -4.535 1 95.81 145 ASP B O 1
ATOM 2556 N N . PHE B 1 146 ? -13.258 17.453 -2.889 1 96.94 146 PHE B N 1
ATOM 2557 C CA . PHE B 1 146 ? -12.289 18 -1.957 1 96.94 146 PHE B CA 1
ATOM 2558 C C . PHE B 1 146 ? -10.875 17.891 -2.516 1 96.94 146 PHE B C 1
ATOM 2560 O O . PHE B 1 146 ? -10.133 18.875 -2.557 1 96.94 146 PHE B O 1
ATOM 2567 N N . LEU B 1 147 ? -10.516 16.719 -2.984 1 97.81 147 LEU B N 1
ATOM 2568 C CA . LEU B 1 147 ? -9.172 16.469 -3.5 1 97.81 147 LEU B CA 1
ATOM 2569 C C . LEU B 1 147 ? -8.852 17.406 -4.66 1 97.81 147 LEU B C 1
ATOM 2571 O O . LEU B 1 147 ? -7.77 17.984 -4.703 1 97.81 147 LEU B O 1
ATOM 2575 N N . LYS B 1 148 ? -9.727 17.562 -5.539 1 97.44 148 LYS B N 1
ATOM 2576 C CA . LYS B 1 148 ? -9.523 18.391 -6.73 1 97.44 148 LYS B CA 1
ATOM 2577 C C . LYS B 1 148 ? -9.32 19.844 -6.359 1 97.44 148 LYS B C 1
ATOM 2579 O O . LYS B 1 148 ? -8.703 20.609 -7.121 1 97.44 148 LYS B O 1
ATOM 2584 N N . GLN B 1 149 ? -9.781 20.219 -5.219 1 97.69 149 GLN B N 1
ATOM 2585 C CA . GLN B 1 149 ? -9.68 21.609 -4.781 1 97.69 149 GLN B CA 1
ATOM 2586 C C . GLN B 1 149 ? -8.555 21.797 -3.766 1 97.69 149 GLN B C 1
ATOM 2588 O O . GLN B 1 149 ? -8.297 22.906 -3.314 1 97.69 149 GLN B O 1
ATOM 2593 N N . SER B 1 150 ? -7.891 20.781 -3.365 1 97.56 150 SER B N 1
ATOM 2594 C CA . SER B 1 150 ? -6.938 20.781 -2.258 1 97.56 150 SER B CA 1
ATOM 2595 C C . SER B 1 150 ? -5.68 21.562 -2.609 1 97.56 150 SER B C 1
ATOM 2597 O O . SER B 1 150 ? -4.922 21.953 -1.722 1 97.56 150 SER B O 1
ATOM 2599 N N . GLY B 1 151 ? -5.383 21.719 -3.875 1 97.75 151 GLY B N 1
ATOM 2600 C CA . GLY B 1 151 ? -4.172 22.391 -4.328 1 97.75 151 GLY B CA 1
ATOM 2601 C C . GLY B 1 151 ? -3.029 21.438 -4.598 1 97.75 151 GLY B C 1
ATOM 2602 O O . GLY B 1 151 ? -2 21.828 -5.148 1 97.75 151 GLY B O 1
ATOM 2603 N N . VAL B 1 152 ? -3.273 20.156 -4.219 1 98.31 152 VAL B N 1
ATOM 2604 C CA . VAL B 1 152 ? -2.174 19.219 -4.418 1 98.31 152 VAL B CA 1
ATOM 2605 C C . VAL B 1 152 ? -2.617 18.078 -5.344 1 98.31 152 VAL B C 1
ATOM 2607 O O . VAL B 1 152 ? -1.832 17.188 -5.656 1 98.31 152 VAL B O 1
ATOM 2610 N N . PHE B 1 153 ? -3.826 18.156 -5.812 1 98.44 1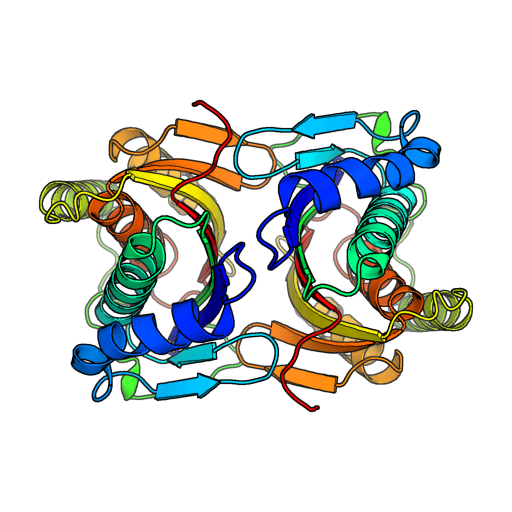53 PHE B N 1
ATOM 2611 C CA . PHE B 1 153 ? -4.312 17.141 -6.742 1 98.44 153 PHE B CA 1
ATOM 2612 C C . PHE B 1 153 ? -3.564 17.219 -8.07 1 98.44 153 PHE B C 1
ATOM 2614 O O . PHE B 1 153 ? -3.461 18.281 -8.664 1 98.44 153 PHE B O 1
ATOM 2621 N N . GLU B 1 154 ? -3.006 16.109 -8.516 1 97.69 154 GLU B N 1
ATOM 2622 C CA . GLU B 1 154 ? -2.348 16.109 -9.812 1 97.69 154 GLU B CA 1
ATOM 2623 C C . GLU B 1 154 ? -3.225 15.438 -10.875 1 97.69 154 GLU B C 1
ATOM 2625 O O . GLU B 1 154 ? -3.561 16.062 -11.883 1 97.69 154 GLU B O 1
ATOM 2630 N N . ARG B 1 155 ? -3.645 14.141 -10.609 1 96.12 155 ARG B N 1
ATOM 2631 C CA . ARG B 1 155 ? -4.52 13.453 -11.555 1 96.12 155 ARG B CA 1
ATOM 2632 C C . ARG B 1 155 ? -5.059 12.156 -10.961 1 96.12 155 ARG B C 1
ATOM 2634 O O . ARG B 1 155 ? -4.504 11.633 -9.992 1 96.12 155 ARG B O 1
ATOM 2641 N N . SER B 1 156 ? -6.137 11.719 -11.609 1 93.06 156 SER B N 1
ATOM 2642 C CA . SER B 1 156 ? -6.637 10.383 -11.32 1 93.06 156 SER B CA 1
ATOM 2643 C C . SER B 1 156 ? -5.883 9.32 -12.117 1 93.06 156 SER B C 1
ATOM 2645 O O . SER B 1 156 ? -5.562 9.531 -13.289 1 93.06 156 SER B O 1
ATOM 2647 N N . LYS B 1 157 ? -5.531 8.258 -11.492 1 93.31 157 LYS B N 1
ATOM 2648 C CA . LYS B 1 157 ? -4.922 7.082 -12.102 1 93.31 157 LYS B CA 1
ATOM 2649 C C . LYS B 1 157 ? -5.773 5.836 -11.875 1 93.31 157 LYS B C 1
ATOM 2651 O O . LYS B 1 157 ? -6.684 5.848 -11.039 1 93.31 157 LYS B O 1
ATOM 2656 N N . HIS B 1 158 ? -5.508 4.82 -12.742 1 92.12 158 HIS B N 1
ATOM 2657 C CA . HIS B 1 158 ? -6.129 3.539 -12.422 1 92.12 158 HIS B CA 1
ATOM 2658 C C . HIS B 1 158 ? -5.812 3.123 -10.984 1 92.12 158 HIS B C 1
ATOM 2660 O O . HIS B 1 158 ? -4.645 3.002 -10.609 1 92.12 158 HIS B O 1
ATOM 2666 N N . PHE B 1 159 ? -6.895 3.016 -10.156 1 91.75 159 PHE B N 1
ATOM 2667 C CA . PHE B 1 159 ? -6.887 2.373 -8.852 1 91.75 159 PHE B CA 1
ATOM 2668 C C . PHE B 1 159 ? -6.398 3.338 -7.777 1 91.75 159 PHE B C 1
ATOM 2670 O O . PHE B 1 159 ? -6.395 3.004 -6.59 1 91.75 159 PHE B O 1
ATOM 2677 N N . CYS B 1 160 ? -5.914 4.512 -8.203 1 93.94 160 CYS B N 1
ATOM 2678 C CA . CYS B 1 160 ? -5.441 5.453 -7.191 1 93.94 160 CYS B CA 1
ATOM 2679 C C . CYS B 1 160 ? -5.543 6.891 -7.699 1 93.94 160 CYS B C 1
ATOM 2681 O O . CYS B 1 160 ? -5.91 7.121 -8.852 1 93.94 160 CYS B O 1
ATOM 2683 N N . THR B 1 161 ? -5.316 7.84 -6.801 1 96.44 161 THR B N 1
ATOM 2684 C CA . THR B 1 161 ? -5.246 9.266 -7.082 1 96.44 161 THR B CA 1
ATOM 2685 C C . THR B 1 161 ? -3.836 9.797 -6.844 1 96.44 161 THR B C 1
ATOM 2687 O O . THR B 1 161 ? -3.197 9.453 -5.848 1 96.44 161 THR B O 1
ATOM 2690 N N . LYS B 1 162 ? -3.381 10.555 -7.734 1 97.88 162 LYS B N 1
ATOM 2691 C CA . LYS B 1 162 ? -2.039 11.117 -7.617 1 97.88 162 LYS B CA 1
ATOM 2692 C C . LYS B 1 162 ? -2.084 12.539 -7.074 1 97.88 162 LYS B C 1
ATOM 2694 O O . LYS B 1 162 ? -2.928 13.336 -7.484 1 97.88 162 LYS B O 1
ATOM 2699 N N . LEU B 1 163 ? -1.246 12.812 -6.152 1 98.44 163 LEU B N 1
ATOM 2700 C CA . LEU B 1 163 ? -1.056 14.133 -5.559 1 98.44 163 LEU B CA 1
ATOM 2701 C C . LEU B 1 163 ? 0.371 14.625 -5.773 1 98.44 163 LEU B C 1
ATOM 2703 O O . LEU B 1 163 ? 1.28 13.828 -6.008 1 98.44 163 LEU B O 1
ATOM 2707 N N . ARG B 1 164 ? 0.552 15.906 -5.727 1 98.31 164 ARG B N 1
ATOM 2708 C CA . ARG B 1 164 ? 1.875 16.516 -5.82 1 98.31 164 ARG B CA 1
ATOM 2709 C C . ARG B 1 164 ? 1.905 17.875 -5.125 1 98.31 164 ARG B C 1
ATOM 2711 O O . ARG B 1 164 ? 0.947 18.641 -5.215 1 98.31 164 ARG B O 1
ATOM 2718 N N . GLY B 1 165 ? 2.977 18.156 -4.426 1 98.06 165 GLY B N 1
ATOM 2719 C CA . GLY B 1 165 ? 3.137 19.422 -3.736 1 98.06 165 GLY B CA 1
ATOM 2720 C C . GLY B 1 165 ? 4.035 19.328 -2.516 1 98.06 165 GLY B C 1
ATOM 2721 O O . GLY B 1 165 ? 4.879 18.438 -2.428 1 98.06 165 GLY B O 1
ATOM 2722 N N . ASP B 1 166 ? 3.898 20.297 -1.675 1 98.69 166 ASP B N 1
ATOM 2723 C CA . ASP B 1 166 ? 4.648 20.266 -0.423 1 98.69 166 ASP B CA 1
ATOM 2724 C C . ASP B 1 166 ? 4.16 19.141 0.481 1 98.69 166 ASP B C 1
ATOM 2726 O O . ASP B 1 166 ? 2.953 18.906 0.595 1 98.69 166 ASP B O 1
ATOM 2730 N N . ALA B 1 167 ? 5.141 18.5 1.178 1 98.75 167 ALA B N 1
ATOM 2731 C CA . ALA B 1 167 ? 4.801 17.391 2.049 1 98.75 167 ALA B CA 1
ATOM 2732 C C . ALA B 1 167 ? 3.766 17.797 3.092 1 98.75 167 ALA B C 1
ATOM 2734 O O . ALA B 1 167 ? 2.869 17.016 3.424 1 98.75 167 ALA B O 1
ATOM 2735 N N . GLY B 1 168 ? 3.889 18.953 3.668 1 98.56 168 GLY B N 1
ATOM 2736 C CA . GLY B 1 168 ? 2.902 19.422 4.625 1 98.56 168 GLY B CA 1
ATOM 2737 C C . GLY B 1 168 ? 1.483 19.375 4.09 1 98.56 168 GLY B C 1
ATOM 2738 O O . GLY B 1 168 ? 0.6 18.781 4.707 1 98.56 168 GLY B O 1
ATOM 2739 N N . ALA B 1 169 ? 1.268 19.969 2.934 1 98.62 169 ALA B N 1
ATOM 2740 C CA . ALA B 1 169 ? -0.053 20.031 2.312 1 98.62 169 ALA B CA 1
ATOM 2741 C C . ALA B 1 169 ? -0.536 18.656 1.897 1 98.62 169 ALA B C 1
ATOM 2743 O O . ALA B 1 169 ? -1.717 18.328 2.045 1 98.62 169 ALA B O 1
ATOM 2744 N N . VAL B 1 170 ? 0.321 17.844 1.365 1 98.75 170 VAL B N 1
ATOM 2745 C CA . VAL B 1 170 ? -0.048 16.5 0.904 1 98.75 170 VAL B CA 1
ATOM 2746 C C . VAL B 1 170 ? -0.515 15.656 2.086 1 98.75 170 VAL B C 1
ATOM 2748 O O . VAL B 1 170 ? -1.591 15.055 2.041 1 98.75 170 VAL B O 1
ATOM 2751 N N . PHE B 1 171 ? 0.235 15.625 3.199 1 98.75 171 PHE B N 1
ATOM 2752 C CA . PHE B 1 171 ? -0.155 14.836 4.363 1 98.75 171 PHE B CA 1
ATOM 2753 C C . PHE B 1 171 ? -1.436 15.383 4.98 1 98.75 171 PHE B C 1
ATOM 2755 O O . PHE B 1 171 ? -2.275 14.617 5.465 1 98.75 171 PHE B O 1
ATOM 2762 N N . ALA B 1 172 ? -1.589 16.688 5 1 98.25 172 ALA B N 1
ATOM 2763 C CA . ALA B 1 172 ? -2.828 17.281 5.504 1 98.25 172 ALA B CA 1
ATOM 2764 C C . ALA B 1 172 ? -4.023 16.828 4.664 1 98.25 172 ALA B C 1
ATOM 2766 O O . ALA B 1 172 ? -5.09 16.531 5.207 1 98.25 172 ALA B O 1
ATOM 2767 N N . THR B 1 173 ? -3.85 16.859 3.363 1 98.38 173 THR B N 1
ATOM 2768 C CA . THR B 1 173 ? -4.91 16.438 2.459 1 98.38 173 THR B CA 1
ATOM 2769 C C . THR B 1 173 ? -5.301 14.984 2.742 1 98.38 173 THR B C 1
ATOM 2771 O O . THR B 1 173 ? -6.488 14.664 2.828 1 98.38 173 THR B O 1
ATOM 2774 N N . LEU B 1 174 ? -4.344 14.117 2.922 1 98.12 174 LEU B N 1
ATOM 2775 C CA . LEU B 1 174 ? -4.594 12.711 3.229 1 98.12 174 LEU B CA 1
ATOM 2776 C C . LEU B 1 174 ? -5.312 12.57 4.566 1 98.12 174 LEU B C 1
ATOM 2778 O O . LEU B 1 174 ? -6.25 11.773 4.691 1 98.12 174 LEU B O 1
ATOM 2782 N N . ASN B 1 175 ? -4.848 13.305 5.535 1 96.69 175 ASN B N 1
ATOM 2783 C CA . ASN B 1 175 ? -5.488 13.305 6.848 1 96.69 175 ASN B CA 1
ATOM 2784 C C . ASN B 1 175 ? -6.965 13.688 6.754 1 96.69 175 ASN B C 1
ATOM 2786 O O . ASN B 1 175 ? -7.82 13.008 7.324 1 96.69 175 ASN B O 1
ATOM 2790 N N . GLU B 1 176 ? -7.254 14.758 6.035 1 95.44 176 GLU B N 1
ATOM 2791 C CA . GLU B 1 176 ? -8.633 15.227 5.906 1 95.44 176 GLU B CA 1
ATOM 2792 C C . GLU B 1 176 ? -9.492 14.219 5.145 1 95.44 176 GLU B C 1
ATOM 2794 O O . GLU B 1 176 ? -10.641 13.977 5.512 1 95.44 176 GLU B O 1
ATOM 2799 N N . ALA B 1 177 ? -8.93 13.648 4.059 1 94.44 177 ALA B N 1
ATOM 2800 C CA . ALA B 1 177 ? -9.656 12.617 3.32 1 94.44 177 ALA B CA 1
ATOM 2801 C C . ALA B 1 177 ? -10.039 11.453 4.234 1 94.44 177 ALA B C 1
ATOM 2803 O O . ALA B 1 177 ? -11.156 10.93 4.156 1 94.44 177 ALA B O 1
ATOM 2804 N N . PHE B 1 178 ? -9.18 11.109 5.133 1 94 178 PHE B N 1
ATOM 2805 C CA . PHE B 1 178 ? -9.336 9.969 6.031 1 94 178 PHE B CA 1
ATOM 2806 C C . PHE B 1 178 ? -10.344 10.281 7.129 1 94 178 PHE B C 1
ATOM 2808 O O . PHE B 1 178 ? -11.117 9.406 7.535 1 94 178 PHE B O 1
ATOM 2815 N N . CYS B 1 179 ? -10.391 11.484 7.586 1 91.06 179 CYS B N 1
ATOM 2816 C CA . CYS B 1 179 ? -11.148 11.82 8.789 1 91.06 179 CYS B CA 1
ATOM 2817 C C . CYS B 1 179 ? -12.539 12.344 8.43 1 91.06 179 CYS B C 1
ATOM 2819 O O . CYS B 1 179 ? -13.484 12.148 9.188 1 91.06 179 CYS B O 1
ATOM 2821 N N . ARG B 1 180 ? -12.617 12.906 7.281 1 89.44 180 ARG B N 1
ATOM 2822 C CA . ARG B 1 180 ? -13.828 13.688 7.066 1 89.44 180 ARG B CA 1
ATOM 2823 C C . ARG B 1 180 ? -14.766 12.992 6.086 1 89.44 180 ARG B C 1
ATOM 2825 O O . ARG B 1 180 ? -15.93 13.367 5.961 1 89.44 180 ARG B O 1
ATOM 2832 N N . PHE B 1 181 ? -14.188 12.039 5.426 1 87.75 181 PHE B N 1
ATOM 2833 C CA . PHE B 1 181 ? -15.023 11.383 4.426 1 87.75 181 PHE B CA 1
ATOM 2834 C C . PHE B 1 181 ? -15.219 9.914 4.758 1 87.75 181 PHE B C 1
ATOM 2836 O O . PHE B 1 181 ? -14.25 9.203 5.059 1 87.75 181 PHE B O 1
ATOM 2843 N N . GLY B 1 182 ? -16.453 9.461 4.73 1 80.44 182 GLY B N 1
ATOM 2844 C CA . GLY B 1 182 ? -16.875 8.148 5.18 1 80.44 182 GLY B CA 1
ATOM 2845 C C . GLY B 1 182 ? -17.734 8.203 6.434 1 80.44 182 GLY B C 1
ATOM 2846 O O . GLY B 1 182 ? -17.844 9.25 7.078 1 80.44 182 GLY B O 1
ATOM 2847 N N . PRO B 1 183 ? -18.312 7.156 6.734 1 74.56 183 PRO B N 1
ATOM 2848 C CA . PRO B 1 183 ? -19.109 7.148 7.961 1 74.56 183 PRO B CA 1
ATOM 2849 C C . PRO B 1 183 ? -18.266 7.332 9.219 1 74.56 183 PRO B C 1
ATOM 2851 O O . PRO B 1 183 ? -17.125 6.84 9.281 1 74.56 183 PRO B O 1
ATOM 2854 N N . GLY B 1 184 ? -18.734 8.203 10.094 1 68 184 GLY B N 1
ATOM 2855 C CA . GLY B 1 184 ? -18 8.469 11.328 1 68 184 GLY B CA 1
ATOM 2856 C C . GLY B 1 184 ? -17.516 7.211 12.016 1 68 184 GLY B C 1
ATOM 2857 O O . GLY B 1 184 ? -16.344 7.094 12.344 1 68 184 GLY B O 1
ATOM 2858 N N . ALA B 1 185 ? -18.344 6.246 12.203 1 68 185 ALA B N 1
ATOM 2859 C CA . ALA B 1 185 ? -17.984 4.996 12.875 1 68 185 ALA B CA 1
ATOM 2860 C C . ALA B 1 185 ? -17.734 3.885 11.859 1 68 185 ALA B C 1
ATOM 2862 O O . ALA B 1 185 ? -17.703 2.705 12.219 1 68 185 ALA B O 1
ATOM 2863 N N . GLY B 1 186 ? -17.406 4.324 10.734 1 77.88 186 GLY B N 1
ATOM 2864 C CA . GLY B 1 186 ? -17.266 3.295 9.719 1 77.88 186 GLY B CA 1
ATOM 2865 C C . GLY B 1 186 ? -15.836 2.885 9.477 1 77.88 186 GLY B C 1
ATOM 2866 O O . GLY B 1 186 ? -14.906 3.502 10.008 1 77.88 186 GLY B O 1
ATOM 2867 N N . HIS B 1 187 ? -15.648 1.77 8.766 1 87 187 HIS B N 1
ATOM 2868 C CA . HIS B 1 187 ? -14.352 1.238 8.375 1 87 187 HIS B CA 1
ATOM 2869 C C . HIS B 1 187 ? -13.797 1.964 7.156 1 87 187 HIS B C 1
ATOM 2871 O O . HIS B 1 187 ? -14.367 1.877 6.066 1 87 187 HIS B O 1
ATOM 2877 N N . VAL B 1 188 ? -12.75 2.756 7.363 1 90.38 188 VAL B N 1
ATOM 2878 C CA . VAL B 1 188 ? -12.086 3.516 6.309 1 90.38 188 VAL B CA 1
ATOM 2879 C C . VAL B 1 188 ? -10.602 3.156 6.273 1 90.38 188 VAL B C 1
ATOM 2881 O O . VAL B 1 188 ? -9.945 3.096 7.312 1 90.38 188 VAL B O 1
ATOM 2884 N N . THR B 1 189 ? -10.133 2.877 5.109 1 93.44 189 THR B N 1
ATOM 2885 C CA . THR B 1 189 ? -8.719 2.555 4.953 1 93.44 189 THR B CA 1
ATOM 2886 C C . THR B 1 189 ? -8.102 3.379 3.83 1 93.44 189 THR B C 1
ATOM 2888 O O . THR B 1 189 ? -8.773 3.707 2.85 1 93.44 189 THR B O 1
ATOM 2891 N N . LEU B 1 190 ? -6.859 3.783 4.02 1 96 190 LEU B N 1
ATOM 2892 C CA . LEU B 1 190 ? -6.039 4.453 3.014 1 96 190 LEU B CA 1
ATOM 2893 C C . LEU B 1 190 ? -4.762 3.664 2.74 1 96 190 LEU B C 1
ATOM 2895 O O . LEU B 1 190 ? -4.066 3.258 3.674 1 96 190 LEU B O 1
ATOM 2899 N N . ASP B 1 191 ? -4.523 3.371 1.53 1 97.25 191 ASP B N 1
ATOM 2900 C CA . ASP B 1 191 ? -3.201 2.936 1.094 1 97.25 191 ASP B CA 1
ATOM 2901 C C . ASP B 1 191 ? -2.43 4.086 0.45 1 97.25 191 ASP B C 1
ATOM 2903 O O . ASP B 1 191 ? -2.9 4.691 -0.516 1 97.25 191 ASP B O 1
ATOM 2907 N N . ILE B 1 192 ? -1.254 4.371 0.975 1 98.38 192 ILE B N 1
ATOM 2908 C CA . ILE B 1 192 ? -0.55 5.598 0.616 1 98.38 192 ILE B CA 1
ATOM 2909 C C . ILE B 1 192 ? 0.868 5.262 0.157 1 98.38 192 ILE B C 1
ATOM 2911 O O . ILE B 1 192 ? 1.536 4.414 0.753 1 98.38 192 ILE B O 1
ATOM 2915 N N . THR B 1 193 ? 1.302 5.906 -0.869 1 98.56 193 THR B N 1
ATOM 2916 C CA . THR B 1 193 ? 2.697 5.949 -1.29 1 98.56 193 THR B CA 1
ATOM 2917 C C . THR B 1 193 ? 3.156 7.387 -1.503 1 98.56 193 THR B C 1
ATOM 2919 O O . THR B 1 193 ? 2.557 8.125 -2.287 1 98.56 193 THR B O 1
ATOM 2922 N N . ILE B 1 194 ? 4.156 7.797 -0.825 1 98.62 194 ILE B N 1
ATOM 2923 C CA . ILE B 1 194 ? 4.707 9.141 -0.972 1 98.62 194 ILE B CA 1
ATOM 2924 C C . ILE B 1 194 ? 6.188 9.055 -1.331 1 98.62 194 ILE B C 1
ATOM 2926 O O . ILE B 1 194 ? 6.941 8.305 -0.71 1 98.62 194 ILE B O 1
ATOM 2930 N N . SER B 1 195 ? 6.582 9.82 -2.281 1 98.5 195 SER B N 1
ATOM 2931 C CA . SER B 1 195 ? 7.934 9.773 -2.832 1 98.5 195 SER B CA 1
ATOM 2932 C C . SER B 1 195 ? 8.594 11.148 -2.803 1 98.5 195 SER B C 1
ATOM 2934 O O . SER B 1 195 ? 7.941 12.156 -3.082 1 98.5 195 SER B O 1
ATOM 2936 N N . ALA B 1 196 ? 9.828 11.18 -2.414 1 98.38 196 ALA B N 1
ATOM 2937 C CA . ALA B 1 196 ? 10.641 12.398 -2.436 1 98.38 196 ALA B CA 1
ATOM 2938 C C . ALA B 1 196 ? 11.977 12.156 -3.135 1 98.38 196 ALA B C 1
ATOM 2940 O O . ALA B 1 196 ? 12.508 11.039 -3.107 1 98.38 196 ALA B O 1
ATOM 2941 N N . ASN B 1 197 ? 12.531 13.172 -3.777 1 97.44 197 ASN B N 1
ATOM 2942 C CA . ASN B 1 197 ? 13.867 13.188 -4.367 1 97.44 197 ASN B CA 1
ATOM 2943 C C . ASN B 1 197 ? 13.992 12.141 -5.473 1 97.44 197 ASN B C 1
ATOM 2945 O O . ASN B 1 197 ? 15.039 11.5 -5.605 1 97.44 197 ASN B O 1
ATOM 2949 N N . SER B 1 198 ? 12.875 11.875 -6.125 1 93 198 SER B N 1
ATOM 2950 C CA . SER B 1 198 ? 12.938 10.953 -7.254 1 93 198 SER B CA 1
ATOM 2951 C C . SER B 1 198 ? 13.789 11.523 -8.383 1 93 198 SER B C 1
ATOM 2953 O O . SER B 1 198 ? 13.703 12.711 -8.703 1 93 198 SER B O 1
ATOM 2955 N N . PRO B 1 199 ? 14.703 10.641 -8.922 1 86.44 199 PRO B N 1
ATOM 2956 C CA . PRO B 1 199 ? 15.531 11.148 -10.016 1 86.44 199 PRO B CA 1
ATOM 2957 C C . PRO B 1 199 ? 14.719 11.477 -11.266 1 86.44 199 PRO B C 1
ATOM 2959 O O . PRO B 1 199 ? 15.211 12.164 -12.172 1 86.44 199 PRO B O 1
ATOM 2962 N N . THR B 1 200 ? 13.609 10.812 -11.477 1 71.06 200 THR B N 1
ATOM 2963 C CA . THR B 1 200 ? 12.828 11.055 -12.68 1 71.06 200 THR B CA 1
ATOM 2964 C C . THR B 1 200 ? 12.312 12.492 -12.719 1 71.06 200 THR B C 1
ATOM 2966 O O . THR B 1 200 ? 11.859 13.016 -11.695 1 71.06 200 THR B O 1
ATOM 2969 N N . ALA B 1 201 ? 12.969 13.352 -13.656 1 54.72 201 ALA B N 1
ATOM 2970 C CA . ALA B 1 201 ? 12.602 14.742 -13.922 1 54.72 201 ALA B CA 1
ATOM 2971 C C . ALA B 1 201 ? 11.094 14.891 -14.07 1 54.72 201 ALA B C 1
ATOM 2973 O O . ALA B 1 201 ? 10.438 14.086 -14.734 1 54.72 201 ALA B O 1
ATOM 2974 N N . VAL B 1 202 ? 10.422 15.484 -13.078 1 43.06 202 VAL B N 1
ATOM 2975 C CA . VAL B 1 202 ? 9.047 15.867 -13.375 1 43.06 202 VAL B CA 1
ATOM 2976 C C . VAL B 1 202 ? 9.023 16.875 -14.516 1 43.06 202 VAL B C 1
ATOM 2978 O O . VAL B 1 202 ? 9.93 17.719 -14.633 1 43.06 202 VAL B O 1
#